Protein AF-A0A523ZZ81-F1 (afdb_monomer_lite)

Structure (mmCIF, N/CA/C/O backbone):
data_AF-A0A523ZZ81-F1
#
_entry.id   AF-A0A523ZZ81-F1
#
loop_
_atom_site.group_PDB
_atom_site.id
_atom_site.type_symbol
_atom_site.label_atom_id
_atom_site.label_alt_id
_atom_site.label_comp_id
_atom_site.label_asym_id
_atom_site.label_entity_id
_atom_site.label_seq_id
_atom_site.pdbx_PDB_ins_code
_atom_site.Cartn_x
_atom_site.Cartn_y
_atom_site.Cartn_z
_atom_site.occupancy
_atom_site.B_iso_or_equiv
_atom_site.auth_seq_id
_atom_site.auth_comp_id
_atom_site.auth_asym_id
_atom_site.auth_atom_id
_atom_site.pdbx_PDB_model_num
ATOM 1 N N . MET A 1 1 ? 16.185 -4.564 -48.258 1.00 55.78 1 MET A N 1
ATOM 2 C CA . MET A 1 1 ? 15.138 -5.516 -48.689 1.00 55.78 1 MET A CA 1
ATOM 3 C C . MET A 1 1 ? 15.647 -6.195 -49.951 1.00 55.78 1 MET A C 1
ATOM 5 O O . MET A 1 1 ? 16.016 -5.479 -50.867 1.00 55.78 1 MET A O 1
ATOM 9 N N . LYS A 1 2 ? 15.747 -7.525 -49.991 1.00 63.03 2 LYS A N 1
ATOM 10 C CA . LYS A 1 2 ? 16.167 -8.293 -51.177 1.00 63.03 2 LYS A CA 1
ATOM 11 C C . LYS A 1 2 ? 15.072 -9.309 -51.472 1.00 63.03 2 LYS A C 1
ATOM 13 O O . LYS A 1 2 ? 14.728 -10.079 -50.580 1.00 63.03 2 LYS A O 1
ATOM 18 N N . ASN A 1 3 ? 14.494 -9.268 -52.673 1.00 74.50 3 ASN A N 1
ATOM 19 C CA . ASN A 1 3 ? 13.363 -10.117 -53.081 1.00 74.50 3 ASN A CA 1
ATOM 20 C C . ASN A 1 3 ? 12.189 -10.085 -52.083 1.00 74.50 3 ASN A C 1
ATOM 22 O O . ASN A 1 3 ? 11.712 -11.123 -51.641 1.00 74.50 3 ASN A O 1
ATOM 26 N N . SER A 1 4 ? 11.774 -8.884 -51.673 1.00 84.06 4 SER A N 1
ATOM 27 C CA . SER A 1 4 ? 10.738 -8.654 -50.651 1.00 84.06 4 SER A CA 1
ATOM 28 C C . SER A 1 4 ? 11.073 -9.102 -49.218 1.00 84.06 4 SER A C 1
ATOM 30 O O . SER A 1 4 ? 10.273 -8.883 -48.314 1.00 84.06 4 SER A O 1
ATOM 32 N N . THR A 1 5 ? 12.272 -9.635 -48.968 1.00 83.00 5 THR A N 1
ATOM 33 C CA . THR A 1 5 ? 12.744 -10.005 -47.627 1.00 83.00 5 THR A CA 1
ATOM 34 C C . THR A 1 5 ? 13.571 -8.877 -47.012 1.00 83.00 5 THR A C 1
ATOM 36 O O . THR A 1 5 ? 14.528 -8.380 -47.616 1.00 83.00 5 THR A O 1
ATOM 39 N N . LEU A 1 6 ? 13.231 -8.456 -45.793 1.00 81.00 6 LEU A N 1
ATOM 40 C CA . LEU A 1 6 ? 14.044 -7.534 -44.998 1.00 81.00 6 LEU A CA 1
ATOM 41 C C . LEU A 1 6 ? 14.998 -8.339 -44.104 1.00 81.00 6 LEU A C 1
ATOM 43 O O . LEU A 1 6 ? 14.560 -9.181 -43.328 1.00 81.00 6 LEU A O 1
ATOM 47 N N . TYR A 1 7 ? 16.302 -8.089 -44.225 1.00 79.00 7 TYR A N 1
ATOM 48 C CA . TYR A 1 7 ? 17.329 -8.782 -43.448 1.00 79.00 7 TYR A CA 1
ATOM 49 C C . TYR A 1 7 ? 17.758 -7.897 -42.283 1.00 79.00 7 TYR A C 1
ATOM 51 O O . TYR A 1 7 ? 18.403 -6.871 -42.492 1.00 79.00 7 TYR A O 1
ATOM 59 N N . PHE A 1 8 ? 17.422 -8.306 -41.064 1.00 78.56 8 PHE A N 1
ATOM 60 C CA . PHE A 1 8 ? 17.940 -7.686 -39.851 1.00 78.56 8 PHE A CA 1
ATOM 61 C C . PHE A 1 8 ? 19.272 -8.349 -39.501 1.00 78.56 8 PHE A C 1
ATOM 63 O O . PHE A 1 8 ? 19.326 -9.551 -39.247 1.00 78.56 8 PHE A O 1
ATOM 70 N N . LYS A 1 9 ? 20.359 -7.577 -39.524 1.00 73.06 9 LYS A N 1
ATOM 71 C CA . LYS A 1 9 ? 21.698 -8.039 -39.140 1.00 73.06 9 LYS A CA 1
ATOM 72 C C . LYS A 1 9 ? 22.179 -7.223 -37.949 1.00 73.06 9 LYS A C 1
ATOM 74 O O . LYS A 1 9 ? 21.948 -6.016 -37.893 1.00 73.06 9 LYS A O 1
ATOM 79 N N . ARG A 1 10 ? 22.877 -7.871 -37.014 1.00 68.81 10 ARG A N 1
ATOM 80 C CA . ARG A 1 10 ? 23.588 -7.157 -35.949 1.00 68.81 10 ARG A CA 1
ATOM 81 C C . ARG A 1 10 ? 24.635 -6.234 -36.584 1.00 68.81 10 ARG A C 1
ATOM 83 O O . ARG A 1 10 ? 25.253 -6.582 -37.592 1.00 68.81 10 ARG A O 1
ATOM 90 N N . ALA A 1 11 ? 24.839 -5.065 -35.989 1.00 61.56 11 ALA A N 1
ATOM 91 C CA . ALA A 1 11 ? 25.975 -4.213 -36.304 1.00 61.56 11 ALA A CA 1
ATOM 92 C C . ALA A 1 11 ? 27.289 -5.017 -36.244 1.00 61.56 11 ALA A C 1
ATOM 94 O O . ALA A 1 11 ? 27.531 -5.712 -35.264 1.00 61.56 11 ALA A O 1
ATOM 95 N N . GLY A 1 12 ? 28.100 -4.969 -37.305 1.00 57.12 12 GLY A N 1
ATOM 96 C CA . GLY A 1 12 ? 29.376 -5.700 -37.372 1.00 57.12 12 GLY A CA 1
ATOM 97 C C . GLY A 1 12 ? 29.264 -7.202 -37.670 1.00 57.12 12 GLY A C 1
ATOM 98 O O . GLY A 1 12 ? 30.265 -7.905 -37.603 1.00 57.12 12 GLY A O 1
ATOM 99 N N . ALA A 1 13 ? 28.078 -7.727 -38.008 1.00 55.78 13 ALA A N 1
ATOM 100 C CA . ALA A 1 13 ? 27.955 -9.120 -38.435 1.00 55.78 13 ALA A CA 1
ATOM 101 C C . ALA A 1 13 ? 28.738 -9.375 -39.741 1.00 55.78 13 ALA A C 1
ATOM 103 O O . ALA A 1 13 ? 28.438 -8.770 -40.774 1.00 55.78 13 ALA A O 1
ATOM 104 N N . ASN A 1 14 ? 29.705 -10.298 -39.690 1.00 46.03 14 ASN A N 1
ATOM 105 C CA . ASN A 1 14 ? 30.481 -10.757 -40.845 1.00 46.03 14 ASN A CA 1
ATOM 106 C C . ASN A 1 14 ? 29.572 -11.279 -41.973 1.00 46.03 14 ASN A C 1
ATOM 108 O O . ASN A 1 14 ? 28.556 -11.932 -41.720 1.00 46.03 14 ASN A O 1
ATOM 112 N N . GLY A 1 15 ? 29.962 -11.012 -43.225 1.00 49.28 15 GLY A N 1
ATOM 113 C CA . GLY A 1 15 ? 29.243 -11.455 -44.429 1.00 49.28 15 GLY A CA 1
ATOM 114 C C . GLY A 1 15 ? 28.524 -10.346 -45.204 1.00 49.28 15 GLY A C 1
ATOM 115 O O . GLY A 1 15 ? 27.596 -10.632 -45.962 1.00 49.28 15 GLY A O 1
ATOM 116 N N . ALA A 1 16 ? 28.898 -9.082 -45.002 1.00 58.81 16 ALA A N 1
ATOM 117 C CA . ALA A 1 16 ? 28.648 -8.051 -46.001 1.00 58.81 16 ALA A CA 1
ATOM 118 C C . ALA A 1 16 ? 29.776 -8.110 -47.046 1.00 58.81 16 ALA A C 1
ATOM 120 O O . ALA A 1 16 ? 30.921 -8.374 -46.683 1.00 58.81 16 ALA A O 1
ATOM 121 N N . GLY A 1 17 ? 29.456 -7.953 -48.333 1.00 69.88 17 GLY A N 1
ATOM 122 C CA . GLY A 1 17 ? 30.473 -7.975 -49.386 1.00 69.88 17 GLY A CA 1
ATOM 123 C C . GLY A 1 17 ? 31.544 -6.914 -49.122 1.00 69.88 17 GLY A C 1
ATOM 124 O O . GLY A 1 17 ? 31.218 -5.814 -48.672 1.00 69.88 17 GLY A O 1
ATOM 125 N N . LYS A 1 18 ? 32.812 -7.252 -49.367 1.00 85.50 18 LYS A N 1
ATOM 126 C CA . LYS A 1 18 ? 33.908 -6.282 -49.383 1.00 85.50 18 LYS A CA 1
ATOM 127 C C . LYS A 1 18 ? 34.241 -5.980 -50.838 1.00 85.50 18 LYS A C 1
ATOM 129 O O . LYS A 1 18 ? 34.512 -6.907 -51.598 1.00 85.50 18 LYS A O 1
ATOM 134 N N . VAL A 1 19 ? 34.203 -4.708 -51.217 1.00 91.81 19 VAL A N 1
ATOM 135 C CA . VAL A 1 19 ? 34.507 -4.251 -52.578 1.00 91.81 19 VAL A CA 1
ATOM 136 C C . VAL A 1 19 ? 35.691 -3.296 -52.516 1.00 91.81 19 VAL A C 1
ATOM 138 O O . VAL A 1 19 ? 35.637 -2.295 -51.808 1.00 91.81 19 VAL A O 1
ATOM 141 N N . SER A 1 20 ? 36.758 -3.586 -53.252 1.00 94.31 20 SER A N 1
ATOM 142 C CA . SER A 1 20 ? 37.925 -2.703 -53.328 1.00 94.31 20 SER A CA 1
ATOM 143 C C . SER A 1 20 ? 37.786 -1.758 -54.522 1.00 94.31 20 SER A C 1
ATOM 145 O O . SER A 1 20 ? 37.432 -2.196 -55.615 1.00 94.31 20 SER A O 1
ATOM 147 N N . LEU A 1 21 ? 38.043 -0.466 -54.313 1.00 95.31 21 LEU A N 1
ATOM 148 C CA . LEU A 1 21 ? 37.988 0.565 -55.350 1.00 95.31 21 LEU A CA 1
ATOM 149 C C . LEU A 1 21 ? 39.230 1.459 -55.272 1.00 95.31 21 LEU A C 1
ATOM 151 O O . LEU A 1 21 ? 39.503 2.064 -54.232 1.00 95.31 21 LEU A O 1
ATOM 155 N N . GLU A 1 22 ? 39.947 1.602 -56.384 1.00 96.56 22 GLU A N 1
ATOM 156 C CA . GLU A 1 22 ? 41.098 2.499 -56.474 1.00 96.56 22 GLU A CA 1
ATOM 157 C C . GLU A 1 22 ? 40.708 3.837 -57.117 1.00 96.56 22 GLU A C 1
ATOM 159 O O . GLU A 1 22 ? 40.020 3.891 -58.145 1.00 96.56 22 GLU A O 1
ATOM 164 N N . PHE A 1 23 ? 41.126 4.948 -56.502 1.00 95.38 23 PHE A N 1
ATOM 165 C CA . PHE A 1 23 ? 40.876 6.286 -57.038 1.00 95.38 23 PHE A CA 1
ATOM 166 C C . PHE A 1 23 ? 41.568 6.503 -58.388 1.00 95.38 23 PHE A C 1
ATOM 168 O O . PHE A 1 23 ? 42.773 6.311 -58.522 1.00 95.38 23 PHE A O 1
ATOM 175 N N . GLY A 1 24 ? 40.798 6.947 -59.384 1.00 91.19 24 GLY A N 1
ATOM 176 C CA . GLY A 1 24 ? 41.271 7.125 -60.759 1.00 91.19 24 GLY A CA 1
ATOM 177 C C . GLY A 1 24 ? 41.137 5.875 -61.634 1.00 91.19 24 GLY A C 1
ATOM 178 O O . GLY A 1 24 ? 41.286 5.991 -62.849 1.00 91.19 24 GLY A O 1
ATOM 179 N N . ASN A 1 25 ? 40.799 4.723 -61.045 1.00 93.44 25 ASN A N 1
ATOM 180 C CA . ASN A 1 25 ? 40.476 3.494 -61.760 1.00 93.44 25 ASN A CA 1
ATOM 181 C C . ASN A 1 25 ? 38.971 3.190 -61.629 1.00 93.44 25 ASN A C 1
ATOM 183 O O . ASN A 1 25 ? 38.165 3.788 -62.345 1.00 93.44 25 ASN A O 1
ATOM 187 N N . GLU A 1 26 ? 38.551 2.350 -60.679 1.00 95.50 26 GLU A N 1
ATOM 188 C CA . GLU A 1 26 ? 37.133 2.049 -60.453 1.00 95.50 26 GLU A CA 1
ATOM 189 C C . GLU A 1 26 ? 36.387 3.239 -59.828 1.00 95.50 26 GLU A C 1
ATOM 191 O O . GLU A 1 26 ? 35.221 3.493 -60.152 1.00 95.50 26 GLU A O 1
ATOM 196 N N . LEU A 1 27 ? 37.049 3.988 -58.940 1.00 95.94 27 LEU A N 1
ATOM 197 C CA . LEU A 1 27 ? 36.480 5.130 -58.225 1.00 95.94 27 LEU A CA 1
ATOM 198 C C . LEU A 1 27 ? 36.733 6.433 -58.996 1.00 95.94 27 LEU A C 1
ATOM 200 O O . LEU A 1 27 ? 37.867 6.892 -59.127 1.00 95.94 27 LEU A O 1
ATOM 204 N N . ARG A 1 28 ? 35.653 7.069 -59.464 1.00 94.50 28 ARG A N 1
ATOM 205 C CA . ARG A 1 28 ? 35.691 8.330 -60.226 1.00 94.50 28 ARG A CA 1
ATOM 206 C C . ARG A 1 28 ? 35.821 9.557 -59.335 1.00 94.50 28 ARG A C 1
ATOM 208 O O . ARG A 1 28 ? 36.540 10.494 -59.661 1.00 94.50 28 ARG A O 1
ATOM 215 N N . SER A 1 29 ? 35.069 9.592 -58.241 1.00 95.50 29 SER A N 1
ATOM 216 C CA . SER A 1 29 ? 35.099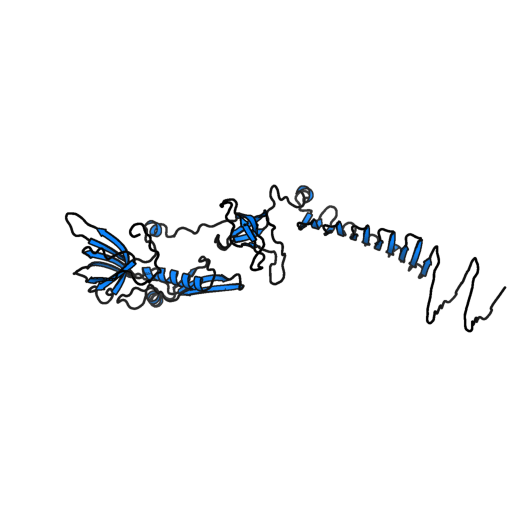 10.716 -57.307 1.00 95.50 29 SER A CA 1
ATOM 217 C C . SER A 1 29 ? 34.785 10.255 -55.900 1.00 95.50 29 SER A C 1
ATOM 219 O O . SER A 1 29 ? 33.912 9.408 -55.715 1.00 95.50 29 SER A O 1
ATOM 221 N N . PHE A 1 30 ? 35.433 10.877 -54.924 1.00 95.69 30 PHE A N 1
ATOM 222 C CA . PHE A 1 30 ? 35.190 10.637 -53.513 1.00 95.69 30 PHE A CA 1
ATOM 223 C C . PHE A 1 30 ? 35.219 11.960 -52.756 1.00 95.69 30 PHE A C 1
ATOM 225 O O . PHE A 1 30 ? 36.118 12.776 -52.961 1.00 95.69 30 PHE A O 1
ATOM 232 N N . ARG A 1 31 ? 34.207 12.193 -51.923 1.00 94.56 31 ARG A N 1
ATOM 233 C CA . ARG A 1 31 ? 34.021 13.432 -51.164 1.00 94.56 31 ARG A CA 1
ATOM 234 C C . ARG A 1 31 ? 33.861 13.090 -49.683 1.00 94.56 31 ARG A C 1
ATOM 236 O O . ARG A 1 31 ? 32.726 12.900 -49.257 1.00 94.56 31 ARG A O 1
ATOM 243 N N . PRO A 1 32 ? 34.963 12.959 -48.924 1.00 91.50 32 PRO A N 1
ATOM 244 C CA . PRO A 1 32 ? 34.903 12.702 -47.494 1.00 91.50 32 PRO A CA 1
ATOM 245 C C . PRO A 1 32 ? 34.761 13.998 -46.690 1.00 91.50 32 PRO A C 1
ATOM 247 O O . PRO A 1 32 ? 35.346 15.029 -47.029 1.00 91.50 32 PRO A O 1
ATOM 250 N N . ILE A 1 33 ? 34.039 13.911 -45.581 1.00 89.06 33 ILE A N 1
ATOM 251 C CA . ILE A 1 33 ? 33.885 14.930 -44.551 1.00 89.06 33 ILE A CA 1
ATOM 252 C C . ILE A 1 33 ? 34.304 14.292 -43.226 1.00 89.06 33 ILE A C 1
ATOM 254 O O . ILE A 1 33 ? 33.914 13.172 -42.903 1.00 89.06 33 ILE A O 1
ATOM 258 N N . LEU A 1 34 ? 35.127 15.020 -42.474 1.00 88.88 34 LEU A N 1
ATOM 259 C CA . LEU A 1 34 ? 35.467 14.699 -41.093 1.00 88.88 34 LEU A CA 1
ATOM 260 C C . LEU A 1 34 ? 34.874 15.781 -40.206 1.00 88.88 34 LEU A C 1
ATOM 262 O O . LEU A 1 34 ? 35.197 16.957 -40.390 1.00 88.88 34 LEU A O 1
ATOM 266 N N . THR A 1 35 ? 34.040 15.390 -39.249 1.00 86.69 35 THR A N 1
ATOM 267 C CA . THR A 1 35 ? 33.409 16.325 -38.317 1.00 86.69 35 THR A CA 1
ATOM 268 C C . THR A 1 35 ? 33.657 15.904 -36.878 1.00 86.69 35 THR A C 1
ATOM 270 O O . THR A 1 35 ? 33.531 14.739 -36.522 1.00 86.69 35 THR A O 1
ATOM 273 N N . LEU A 1 36 ? 34.027 16.874 -36.042 1.00 88.25 36 LEU A N 1
ATOM 274 C CA . LEU A 1 36 ? 34.059 16.711 -34.586 1.00 88.25 36 LEU A CA 1
ATOM 275 C C . LEU A 1 36 ? 32.776 17.243 -33.930 1.00 88.25 36 LEU A C 1
ATOM 277 O O . LEU A 1 36 ? 32.648 17.201 -32.711 1.00 88.25 36 LEU A O 1
ATOM 281 N N . GLY A 1 37 ? 31.829 17.746 -34.730 1.00 84.06 37 GLY A N 1
ATOM 282 C CA . GLY A 1 37 ? 30.514 18.147 -34.244 1.00 84.06 37 GLY A CA 1
ATOM 283 C C . GLY A 1 37 ? 29.782 16.948 -33.648 1.00 84.06 37 GLY A C 1
ATOM 284 O O . GLY A 1 37 ? 29.794 15.865 -34.231 1.00 84.06 37 GLY A O 1
ATOM 285 N N . GLU A 1 38 ? 29.191 17.150 -32.470 1.00 83.56 38 GLU A N 1
ATOM 286 C CA . GLU A 1 38 ? 28.435 16.136 -31.717 1.00 83.56 38 GLU A CA 1
ATOM 287 C C . GLU A 1 38 ? 29.218 14.858 -31.361 1.00 83.56 38 GLU A C 1
ATOM 289 O O . GLU A 1 38 ? 28.62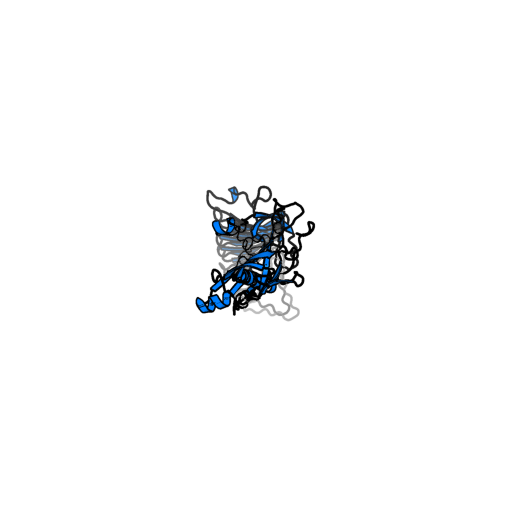4 13.877 -30.920 1.00 83.56 38 GLU A O 1
ATOM 294 N N . GLN A 1 39 ? 30.547 14.842 -31.505 1.00 90.00 39 GLN A N 1
ATOM 295 C CA . GLN A 1 39 ? 31.362 13.724 -31.034 1.00 90.00 39 GLN A CA 1
ATOM 296 C C . GLN A 1 39 ? 31.468 13.757 -29.506 1.00 90.00 39 GLN A C 1
ATOM 298 O O . GLN A 1 39 ? 31.787 14.789 -28.919 1.00 90.00 39 GLN A O 1
ATOM 303 N N . ILE A 1 40 ? 31.229 12.609 -28.875 1.00 92.56 40 ILE A N 1
ATOM 304 C CA . ILE A 1 40 ? 31.280 12.422 -27.421 1.00 92.56 40 ILE A CA 1
ATOM 305 C C . ILE A 1 40 ? 32.233 11.277 -27.078 1.00 92.56 40 ILE A C 1
ATOM 307 O O . ILE A 1 40 ? 32.415 10.355 -27.875 1.00 92.56 40 ILE A O 1
ATOM 311 N N . ASN A 1 41 ? 32.851 11.326 -25.898 1.00 92.94 41 ASN A N 1
ATOM 312 C CA . ASN A 1 41 ? 33.802 10.313 -25.430 1.00 92.94 41 ASN A CA 1
ATOM 313 C C . ASN A 1 41 ? 33.221 9.377 -24.363 1.00 92.94 41 ASN A C 1
ATOM 315 O O . ASN A 1 41 ? 33.869 8.398 -23.997 1.00 92.94 41 ASN A O 1
ATOM 319 N N . LYS A 1 42 ? 32.006 9.651 -23.876 1.00 95.00 42 LYS A N 1
ATOM 320 C CA . LYS A 1 42 ? 31.336 8.812 -22.883 1.00 95.00 42 LYS A CA 1
ATOM 321 C C . LYS A 1 42 ? 29.814 8.853 -23.022 1.00 95.00 42 LYS A C 1
ATOM 323 O O . LYS A 1 42 ? 29.229 9.916 -23.194 1.00 95.00 42 LYS A O 1
ATOM 328 N N . VAL A 1 43 ? 29.171 7.702 -22.870 1.00 95.56 43 VAL A N 1
ATOM 329 C CA . VAL A 1 43 ? 27.720 7.584 -22.688 1.00 95.56 43 VAL A CA 1
ATOM 330 C C . VAL A 1 43 ? 27.443 6.867 -21.378 1.00 95.56 43 VAL A C 1
ATOM 332 O O . VAL A 1 43 ? 28.036 5.823 -21.107 1.00 95.56 43 VAL A O 1
ATOM 335 N N . GLU A 1 44 ? 26.513 7.404 -20.593 1.00 96.38 44 GLU A N 1
ATOM 336 C CA . GLU A 1 44 ? 25.914 6.716 -19.451 1.00 96.38 44 GLU A CA 1
ATOM 337 C C . GLU A 1 44 ? 24.430 6.459 -19.705 1.00 96.38 44 GLU A C 1
ATOM 339 O O . GLU A 1 44 ? 23.678 7.357 -20.086 1.00 96.38 44 GLU A O 1
ATOM 344 N N . VAL A 1 45 ? 23.982 5.241 -19.427 1.00 95.44 45 VAL A N 1
ATOM 345 C CA . VAL A 1 45 ? 22.570 4.863 -19.432 1.00 95.44 45 VAL A CA 1
ATOM 346 C C . VAL A 1 45 ? 22.169 4.483 -18.018 1.00 95.44 45 VAL A C 1
ATOM 348 O O . VAL A 1 45 ? 22.743 3.560 -17.442 1.00 95.44 45 VAL A O 1
ATOM 351 N N . LYS A 1 46 ? 21.178 5.175 -17.450 1.00 93.56 46 LYS A N 1
ATOM 352 C CA . LYS A 1 46 ? 20.723 4.927 -16.074 1.00 93.56 46 LYS A CA 1
ATOM 353 C C . LYS A 1 46 ? 19.321 4.336 -16.035 1.00 93.56 46 LYS A C 1
ATOM 355 O O . LYS A 1 46 ? 18.420 4.788 -16.739 1.00 93.56 46 LYS A O 1
ATOM 360 N N . GLY A 1 47 ? 19.141 3.346 -15.167 1.00 92.00 47 GLY A N 1
ATOM 361 C CA . GLY A 1 47 ? 17.872 2.672 -14.914 1.00 92.00 47 GLY A CA 1
ATOM 362 C C . GLY A 1 47 ? 17.739 2.205 -13.466 1.00 92.00 47 GLY A C 1
ATOM 363 O O . GLY A 1 47 ? 18.609 2.453 -12.629 1.00 92.00 47 GLY A O 1
ATOM 364 N N . TRP A 1 48 ? 16.638 1.516 -13.170 1.00 91.62 48 TRP A N 1
ATOM 365 C CA . TRP A 1 48 ? 16.341 1.003 -11.834 1.00 91.62 48 TRP A CA 1
ATOM 366 C C . TRP A 1 48 ? 15.998 -0.486 -11.870 1.00 91.62 48 TRP A C 1
ATOM 368 O O . TRP A 1 48 ? 15.053 -0.907 -12.542 1.00 91.62 48 TRP A O 1
ATOM 378 N N . ASP A 1 49 ? 16.748 -1.277 -11.106 1.00 91.44 49 ASP A N 1
ATOM 379 C CA . ASP A 1 49 ? 16.464 -2.687 -10.868 1.00 91.44 49 ASP A CA 1
ATOM 380 C C . ASP A 1 49 ? 15.500 -2.806 -9.686 1.00 91.44 49 ASP A C 1
ATOM 382 O O . ASP A 1 49 ? 15.867 -2.657 -8.516 1.00 91.44 49 ASP A O 1
ATOM 386 N N . VAL A 1 50 ? 14.239 -3.078 -10.011 1.00 90.69 50 VAL A N 1
ATOM 387 C CA . VAL A 1 50 ? 13.167 -3.235 -9.027 1.00 90.69 50 VAL A CA 1
ATOM 388 C C . VAL A 1 50 ? 13.407 -4.439 -8.120 1.00 90.69 50 VAL A C 1
ATOM 390 O O . VAL A 1 50 ? 13.160 -4.332 -6.921 1.00 90.69 50 VAL A O 1
ATOM 393 N N . ALA A 1 51 ? 13.887 -5.556 -8.670 1.00 90.88 51 ALA A N 1
ATOM 394 C CA . ALA A 1 51 ? 14.030 -6.806 -7.931 1.00 90.88 51 ALA A CA 1
ATOM 395 C C . ALA A 1 51 ? 15.134 -6.707 -6.873 1.00 90.88 51 ALA A C 1
ATOM 397 O O . ALA A 1 51 ? 14.980 -7.192 -5.755 1.00 90.88 51 ALA A O 1
ATOM 398 N N . ASN A 1 52 ? 16.231 -6.027 -7.210 1.00 92.75 52 ASN A N 1
ATOM 399 C CA . ASN A 1 52 ? 17.385 -5.884 -6.324 1.00 92.75 52 ASN A CA 1
ATOM 400 C C . ASN A 1 52 ? 17.447 -4.533 -5.595 1.00 92.75 52 ASN A C 1
ATOM 402 O O . ASN A 1 52 ? 18.372 -4.312 -4.813 1.00 92.75 52 ASN A O 1
ATOM 406 N N . LYS A 1 53 ? 16.493 -3.625 -5.848 1.00 93.19 53 LYS A N 1
ATOM 407 C CA . LYS A 1 53 ? 16.450 -2.266 -5.285 1.00 93.19 53 LYS A CA 1
ATOM 408 C C . LYS A 1 53 ? 17.784 -1.520 -5.468 1.00 93.19 53 LYS A C 1
ATOM 410 O O . LYS A 1 53 ? 18.329 -0.957 -4.516 1.00 93.19 53 LYS A O 1
ATOM 415 N N . LYS A 1 54 ? 18.323 -1.551 -6.687 1.00 95.31 54 LYS A N 1
ATOM 416 C CA . LYS A 1 54 ? 19.623 -0.954 -7.025 1.00 95.31 54 LYS A CA 1
ATOM 417 C C . LYS A 1 54 ? 19.559 -0.166 -8.326 1.00 95.31 54 LYS A C 1
ATOM 419 O O . LYS A 1 54 ? 18.744 -0.446 -9.205 1.00 95.31 54 LYS A O 1
ATOM 424 N N . GLU A 1 55 ? 20.460 0.797 -8.446 1.00 94.62 55 GLU A N 1
ATOM 425 C CA . GLU A 1 55 ? 20.686 1.516 -9.694 1.00 94.62 55 GLU A CA 1
ATOM 426 C C . GLU A 1 55 ? 21.311 0.581 -10.733 1.00 94.62 55 GLU A C 1
ATOM 428 O O . GLU A 1 55 ? 22.133 -0.279 -10.406 1.00 94.62 55 GLU A O 1
ATOM 433 N N . ILE A 1 56 ? 20.910 0.761 -11.988 1.00 95.12 56 ILE A N 1
ATOM 434 C CA . ILE A 1 56 ? 21.572 0.180 -13.155 1.00 95.12 56 ILE A CA 1
ATOM 435 C C . ILE A 1 56 ? 22.297 1.327 -13.850 1.00 95.12 56 ILE A C 1
ATOM 437 O O . ILE A 1 56 ? 21.668 2.341 -14.159 1.00 95.12 56 ILE A O 1
ATOM 441 N N . ILE A 1 57 ? 23.598 1.172 -14.091 1.00 95.94 57 ILE A N 1
ATOM 442 C CA . ILE A 1 57 ? 24.420 2.181 -14.766 1.00 95.94 57 ILE A CA 1
ATOM 443 C C . ILE A 1 57 ? 25.214 1.473 -15.855 1.00 95.94 57 ILE A C 1
ATOM 445 O O . ILE A 1 57 ? 26.211 0.819 -15.560 1.00 95.94 57 ILE A O 1
ATOM 449 N N . GLY A 1 58 ? 24.746 1.578 -17.095 1.00 96.25 58 GLY A N 1
ATOM 450 C CA . GLY A 1 58 ? 25.508 1.163 -18.267 1.00 96.25 58 GLY A CA 1
ATOM 451 C C . GLY A 1 58 ? 26.445 2.276 -18.709 1.00 96.25 58 GLY A C 1
ATOM 452 O O . GLY A 1 58 ? 26.039 3.438 -18.739 1.00 96.25 58 GLY A O 1
ATOM 453 N N . GLU A 1 59 ? 27.684 1.939 -19.048 1.00 96.44 59 GLU A N 1
ATOM 454 C CA . GLU A 1 59 ? 28.688 2.912 -19.484 1.00 96.44 59 GLU A CA 1
ATOM 455 C C . GLU A 1 59 ? 29.391 2.436 -20.756 1.00 96.44 59 GLU A C 1
ATOM 457 O O . GLU A 1 59 ? 29.798 1.281 -20.862 1.00 96.44 59 GLU A O 1
ATOM 462 N N . ALA A 1 60 ? 29.581 3.357 -21.700 1.00 94.88 60 ALA A N 1
ATOM 463 C CA . ALA A 1 60 ? 30.453 3.165 -22.848 1.00 94.88 60 ALA A CA 1
ATOM 464 C C . ALA A 1 60 ? 31.413 4.353 -22.973 1.00 94.88 60 ALA A C 1
ATOM 466 O O . ALA A 1 60 ? 30.989 5.507 -22.945 1.00 94.88 60 ALA A O 1
ATOM 467 N N . THR A 1 61 ? 32.706 4.071 -23.131 1.00 93.00 61 THR A N 1
ATOM 468 C CA . THR A 1 61 ? 33.779 5.083 -23.271 1.00 93.00 61 THR A CA 1
ATOM 469 C C . THR A 1 61 ? 34.584 4.930 -24.559 1.00 93.00 61 THR A C 1
ATOM 471 O O . THR A 1 61 ? 35.490 5.711 -24.851 1.00 93.00 61 THR A O 1
ATOM 474 N N . ARG A 1 62 ? 34.264 3.912 -25.361 1.00 87.81 62 ARG A N 1
ATOM 475 C CA . ARG A 1 62 ? 34.912 3.656 -26.640 1.00 87.81 62 ARG A CA 1
ATOM 476 C C . ARG A 1 62 ? 33.909 3.082 -27.627 1.00 87.81 62 ARG A C 1
ATOM 478 O O . ARG A 1 62 ? 33.193 2.146 -27.299 1.00 87.81 62 ARG A O 1
ATOM 485 N N . SER A 1 63 ? 33.889 3.628 -28.839 1.00 83.69 63 SER A N 1
ATOM 486 C CA . SER A 1 63 ? 33.042 3.112 -29.911 1.00 83.69 63 SER A CA 1
ATOM 487 C C . SER A 1 63 ? 33.674 1.918 -30.637 1.00 83.69 63 SER A C 1
ATOM 489 O O . SER A 1 63 ? 34.876 1.920 -30.919 1.00 83.69 63 SER A O 1
ATOM 491 N N . ASP A 1 64 ? 32.831 0.955 -31.012 1.00 77.06 64 ASP A N 1
ATOM 492 C CA . ASP A 1 64 ? 33.141 -0.163 -31.908 1.00 77.06 64 ASP A CA 1
ATOM 493 C C . ASP A 1 64 ? 32.913 0.192 -33.392 1.00 77.06 64 ASP A C 1
ATOM 495 O O . ASP A 1 64 ? 33.310 -0.548 -34.291 1.00 77.06 64 ASP A O 1
ATOM 499 N N . ALA A 1 65 ? 32.284 1.336 -33.674 1.00 75.50 65 ALA A N 1
ATOM 500 C CA . ALA A 1 65 ? 31.937 1.806 -35.014 1.00 75.50 65 ALA A CA 1
ATOM 501 C C . ALA A 1 65 ? 33.016 2.696 -35.662 1.00 75.50 65 ALA A C 1
ATOM 503 O O . ALA A 1 65 ? 32.747 3.348 -36.673 1.00 75.50 65 ALA A O 1
ATOM 504 N N . ALA A 1 66 ? 34.228 2.740 -35.098 1.00 69.88 66 ALA A N 1
ATOM 505 C CA . ALA A 1 66 ? 35.298 3.595 -35.599 1.00 69.88 66 ALA A CA 1
ATOM 506 C C . ALA A 1 66 ? 35.647 3.269 -37.072 1.00 69.88 66 ALA A C 1
ATOM 508 O O . ALA A 1 66 ? 35.851 2.100 -37.416 1.00 69.88 66 ALA A O 1
ATOM 509 N N . PRO A 1 67 ? 35.755 4.283 -37.950 1.00 69.50 67 PRO A N 1
ATOM 510 C CA . PRO A 1 67 ? 36.116 4.073 -39.345 1.00 69.50 67 PRO A CA 1
ATOM 511 C C . PRO A 1 67 ? 37.560 3.574 -39.449 1.00 69.50 67 PRO A C 1
ATOM 513 O O . PRO A 1 67 ? 38.477 4.146 -38.859 1.00 69.50 67 PRO A O 1
ATOM 516 N N . GLN A 1 68 ? 37.779 2.515 -40.228 1.00 83.50 68 GLN A N 1
ATOM 517 C CA . GLN A 1 68 ? 39.104 1.927 -40.437 1.00 83.50 68 GLN A CA 1
ATOM 518 C C . GLN A 1 68 ? 39.848 2.669 -41.551 1.00 83.50 68 GLN A C 1
ATOM 520 O O . GLN A 1 68 ? 40.111 2.116 -42.618 1.00 83.50 68 GLN A O 1
ATOM 525 N N . ILE A 1 69 ? 40.149 3.945 -41.309 1.00 88.06 69 ILE A N 1
ATOM 526 C CA . ILE A 1 69 ? 40.855 4.830 -42.242 1.00 88.06 69 ILE A CA 1
ATOM 527 C C . ILE A 1 69 ? 42.223 5.234 -41.695 1.00 88.06 69 ILE A C 1
ATOM 529 O O . ILE A 1 69 ? 42.534 5.032 -40.526 1.00 88.06 69 ILE A O 1
ATOM 533 N N . GLY A 1 70 ? 43.054 5.842 -42.537 1.00 86.94 70 GLY A N 1
ATOM 534 C CA . GLY A 1 70 ? 44.386 6.300 -42.138 1.00 86.94 70 GLY A CA 1
ATOM 535 C C . GLY A 1 70 ? 44.427 7.542 -41.227 1.00 86.94 70 GLY A C 1
ATOM 536 O O . GLY A 1 70 ? 45.514 8.030 -40.918 1.00 86.94 70 GLY A O 1
ATOM 537 N N . GLN A 1 71 ? 43.278 8.068 -40.788 1.00 88.75 71 GLN A N 1
ATOM 538 C CA . GLN A 1 71 ? 43.193 9.060 -39.711 1.00 88.75 71 GLN A CA 1
ATOM 539 C C . GLN A 1 71 ? 43.400 8.361 -38.352 1.00 88.75 71 GLN A C 1
ATOM 541 O O . GLN A 1 71 ? 42.592 7.506 -37.998 1.00 88.75 71 GLN A O 1
ATOM 546 N N . PRO A 1 72 ? 44.434 8.717 -37.563 1.00 83.94 72 PRO A N 1
ATOM 547 C CA . PRO A 1 72 ? 44.628 8.138 -36.236 1.00 83.94 72 PRO A CA 1
ATOM 548 C C . PRO A 1 72 ? 43.546 8.614 -35.261 1.00 83.94 72 PRO A C 1
ATOM 550 O O . PRO A 1 72 ? 43.119 9.770 -35.318 1.00 83.94 72 PRO A O 1
ATOM 553 N N . GLY A 1 73 ? 43.159 7.727 -34.343 1.00 83.62 73 GLY A N 1
ATOM 554 C CA . GLY A 1 73 ? 42.122 7.981 -33.343 1.00 83.62 73 GLY A CA 1
ATOM 555 C C . GLY A 1 73 ? 40.702 7.768 -33.875 1.00 83.62 73 GLY A C 1
ATOM 556 O O . GLY A 1 73 ? 40.490 7.294 -34.986 1.00 83.62 73 GLY A O 1
ATOM 557 N N . TRP A 1 74 ? 39.716 8.109 -33.053 1.00 85.88 74 TRP A N 1
ATOM 558 C CA . TRP A 1 74 ? 38.295 8.106 -33.406 1.00 85.88 74 TRP A CA 1
ATOM 559 C C . TRP A 1 74 ? 37.683 9.444 -32.989 1.00 85.88 74 TRP A C 1
ATOM 561 O O . TRP A 1 74 ? 38.277 10.158 -32.178 1.00 85.88 74 TRP A O 1
ATOM 571 N N . GLY A 1 75 ? 36.516 9.789 -33.537 1.00 87.44 75 GLY A N 1
ATOM 572 C CA . GLY A 1 75 ? 35.927 11.122 -33.384 1.00 87.44 75 GLY A CA 1
ATOM 573 C C . GLY A 1 75 ? 35.833 11.611 -31.941 1.00 87.44 75 GLY A C 1
ATOM 574 O O . GLY A 1 75 ? 36.335 12.693 -31.649 1.00 87.44 75 GLY A O 1
ATOM 575 N N . GLY A 1 76 ? 35.296 10.795 -31.029 1.00 89.31 76 GLY A N 1
ATOM 576 C CA . GLY A 1 76 ? 35.191 11.143 -29.608 1.00 89.31 76 GLY A CA 1
ATOM 577 C C . GLY A 1 76 ? 36.540 11.339 -28.915 1.00 89.31 76 GLY A C 1
ATOM 578 O O . GLY A 1 76 ? 36.698 12.288 -28.157 1.00 89.31 76 GLY A O 1
ATOM 579 N N . GLY A 1 77 ? 37.544 10.511 -29.219 1.00 89.62 77 GLY A N 1
ATOM 580 C CA . GLY A 1 77 ? 38.892 10.671 -28.658 1.00 89.62 77 GLY A CA 1
ATOM 581 C C . GLY A 1 77 ? 39.591 11.942 -29.150 1.00 89.62 77 GLY A C 1
ATOM 582 O O . GLY A 1 77 ? 40.163 12.683 -28.359 1.00 89.62 77 GLY A O 1
ATOM 583 N N . ILE A 1 78 ? 39.488 12.242 -30.449 1.00 90.88 78 ILE A N 1
ATOM 584 C CA . ILE A 1 78 ? 40.066 13.464 -31.034 1.00 90.88 78 ILE A CA 1
ATOM 585 C C . ILE A 1 78 ? 39.343 14.707 -30.499 1.00 90.88 78 ILE A C 1
ATOM 587 O O . ILE A 1 78 ? 39.982 15.713 -30.191 1.00 90.88 78 ILE A O 1
ATOM 591 N N . ALA A 1 79 ? 38.014 14.647 -30.378 1.00 91.12 79 ALA A N 1
ATOM 592 C CA . ALA A 1 79 ? 37.223 15.723 -29.796 1.00 91.12 79 ALA A CA 1
ATOM 593 C C . ALA A 1 79 ? 37.601 15.960 -28.328 1.00 91.12 79 ALA A C 1
ATOM 595 O O . ALA A 1 79 ? 37.778 17.112 -27.940 1.00 91.12 79 ALA A O 1
ATOM 596 N N . GLN A 1 80 ? 37.815 14.895 -27.549 1.00 93.69 80 GLN A N 1
ATOM 597 C CA . GLN A 1 80 ? 38.266 14.991 -26.161 1.00 93.69 80 GLN A CA 1
ATOM 598 C C . GLN A 1 80 ? 39.620 15.699 -26.040 1.00 93.69 80 GLN A C 1
ATOM 600 O O . GLN A 1 80 ? 39.776 16.598 -25.218 1.00 93.69 80 GLN A O 1
ATOM 605 N N . GLU A 1 81 ? 40.597 15.329 -26.869 1.00 92.12 81 GLU A N 1
ATOM 606 C CA . GLU A 1 81 ? 41.921 15.962 -26.862 1.00 92.12 81 GLU A CA 1
ATOM 607 C C . GLU A 1 81 ? 41.864 17.448 -27.248 1.00 92.12 81 GLU A C 1
ATOM 609 O O . GLU A 1 81 ? 42.603 18.264 -26.696 1.00 92.12 81 GLU A O 1
ATOM 614 N N . ALA A 1 82 ? 40.992 17.807 -28.195 1.00 92.56 82 ALA A N 1
ATOM 615 C CA . ALA A 1 82 ? 40.884 19.168 -28.713 1.00 92.56 82 ALA A CA 1
ATOM 616 C C . ALA A 1 82 ? 40.023 20.096 -27.839 1.00 92.56 82 ALA A C 1
ATOM 618 O O . ALA A 1 82 ? 40.320 21.288 -27.739 1.00 92.56 82 ALA A O 1
ATOM 619 N N . PHE A 1 83 ? 38.948 19.570 -27.243 1.00 93.50 83 PHE A N 1
ATOM 620 C CA . PHE A 1 83 ? 37.883 20.363 -26.617 1.00 93.50 83 PHE A CA 1
ATOM 621 C C . PHE A 1 83 ? 37.567 19.969 -25.167 1.00 93.50 83 PHE A C 1
ATOM 623 O O . PHE A 1 83 ? 36.837 20.697 -24.496 1.00 93.50 83 PHE A O 1
ATOM 630 N N . GLY A 1 84 ? 38.134 18.872 -24.659 1.00 92.88 84 GLY A N 1
ATOM 631 C CA . GLY A 1 84 ? 37.828 18.319 -23.340 1.00 92.88 84 GLY A CA 1
ATOM 632 C C . GLY A 1 84 ? 36.676 17.309 -23.355 1.00 92.88 84 GLY A C 1
ATOM 633 O O . GLY A 1 84 ? 36.156 16.942 -24.406 1.00 92.88 84 GLY A O 1
ATOM 634 N N . ASP A 1 85 ? 36.296 16.830 -22.171 1.00 93.00 85 ASP A N 1
ATOM 635 C CA . ASP A 1 85 ? 35.290 15.775 -22.020 1.00 93.00 85 ASP A CA 1
ATOM 636 C C . ASP A 1 85 ? 33.892 16.202 -22.494 1.00 93.00 85 ASP A C 1
ATOM 638 O O . ASP A 1 85 ? 33.406 17.286 -22.168 1.00 93.00 85 ASP A O 1
ATOM 642 N N . ALA A 1 86 ? 33.219 15.299 -23.209 1.00 92.75 86 ALA A N 1
ATOM 643 C CA . ALA A 1 86 ? 31.851 15.457 -23.681 1.00 92.75 86 ALA A CA 1
ATOM 644 C C . ALA A 1 86 ? 31.089 14.136 -23.526 1.00 92.75 86 ALA A C 1
ATOM 646 O O . ALA A 1 86 ? 31.464 13.114 -24.103 1.00 92.75 86 ALA A O 1
ATOM 647 N N . SER A 1 87 ? 30.000 14.149 -22.759 1.00 93.38 87 SER A N 1
ATOM 648 C CA . SER A 1 87 ? 29.226 12.944 -22.470 1.00 93.38 87 SER A CA 1
ATOM 649 C C . SER A 1 87 ? 27.731 13.111 -22.697 1.00 93.38 87 SER A C 1
ATOM 651 O O . SER A 1 87 ? 27.189 14.213 -22.608 1.00 93.38 87 SER A O 1
ATOM 653 N N . GLU A 1 88 ? 27.061 11.989 -22.956 1.00 92.44 88 GLU A N 1
ATOM 654 C CA . GLU A 1 88 ? 25.602 11.903 -22.987 1.00 92.44 88 GLU A CA 1
ATOM 655 C C . GLU A 1 88 ? 25.084 11.032 -21.839 1.00 92.44 88 GLU A C 1
ATOM 657 O O . GLU A 1 88 ? 25.619 9.959 -21.556 1.00 92.44 88 GLU A O 1
ATOM 662 N N . LEU A 1 89 ? 24.016 11.495 -21.185 1.00 92.06 89 LEU A N 1
ATOM 663 C CA . LEU A 1 89 ? 23.291 10.748 -20.163 1.00 92.06 89 LEU A CA 1
ATOM 664 C C . LEU A 1 89 ? 21.889 10.409 -20.672 1.00 92.06 89 LEU A C 1
ATOM 666 O O . LEU A 1 89 ? 21.054 11.297 -20.847 1.00 92.06 89 LEU A O 1
ATOM 670 N N . SER A 1 90 ? 21.597 9.118 -20.811 1.00 88.81 90 SER A N 1
ATOM 671 C CA . SER A 1 90 ? 20.272 8.625 -21.176 1.00 88.81 90 SER A CA 1
ATOM 672 C C . SER A 1 90 ? 19.559 8.009 -19.976 1.00 88.81 90 SER A C 1
ATOM 674 O O . SER A 1 90 ? 19.944 6.967 -19.446 1.00 88.81 90 SER A O 1
ATOM 676 N N . VAL A 1 91 ? 18.470 8.654 -19.556 1.00 83.75 91 VAL A N 1
ATOM 677 C CA . VAL A 1 91 ? 17.564 8.156 -18.503 1.00 83.75 91 VAL A CA 1
ATOM 678 C C . VAL A 1 91 ? 16.271 7.566 -19.067 1.00 83.75 91 VAL A C 1
ATOM 680 O O . VAL A 1 91 ? 15.479 7.001 -18.321 1.00 83.75 91 VAL A O 1
ATOM 683 N N . LEU A 1 92 ? 16.039 7.710 -20.377 1.00 76.19 92 LEU A N 1
ATOM 684 C CA . LEU A 1 92 ? 14.808 7.294 -21.061 1.00 76.19 92 LEU A CA 1
ATOM 685 C C . LEU A 1 92 ? 14.939 5.944 -21.779 1.00 76.19 92 LEU A C 1
ATOM 687 O O . LEU A 1 92 ? 13.973 5.479 -22.380 1.00 76.19 92 LEU A O 1
ATOM 691 N N . ALA A 1 93 ? 16.110 5.306 -21.709 1.00 75.62 93 ALA A N 1
ATOM 692 C CA . ALA A 1 93 ? 16.383 4.018 -22.343 1.00 75.62 93 ALA A CA 1
ATOM 693 C C . ALA A 1 93 ? 15.563 2.847 -21.765 1.00 75.62 93 ALA A C 1
ATOM 695 O O . ALA A 1 93 ? 15.463 1.810 -22.413 1.00 75.62 93 ALA A O 1
ATOM 696 N N . ARG A 1 94 ? 14.959 3.009 -20.573 1.00 79.38 94 ARG A N 1
ATOM 697 C CA . ARG A 1 94 ? 14.018 2.049 -19.947 1.00 79.38 94 ARG A CA 1
ATOM 698 C C . ARG A 1 94 ? 14.575 0.625 -19.790 1.00 79.38 94 ARG A C 1
ATOM 700 O O . ARG A 1 94 ? 13.847 -0.364 -19.883 1.00 79.38 94 ARG A O 1
ATOM 707 N N . VAL A 1 95 ? 15.866 0.531 -19.497 1.00 88.12 95 VAL A N 1
ATOM 708 C CA . VAL A 1 95 ? 16.634 -0.720 -19.409 1.00 88.12 95 VAL A CA 1
ATOM 709 C C . VAL A 1 95 ? 16.152 -1.631 -18.279 1.00 88.12 95 VAL A C 1
ATOM 711 O O . VAL A 1 95 ? 15.794 -1.173 -17.189 1.00 88.12 95 VAL A O 1
ATOM 714 N N . LYS A 1 96 ? 16.083 -2.936 -18.541 1.00 84.06 96 LYS A N 1
ATOM 715 C CA . LYS A 1 96 ? 15.610 -3.962 -17.599 1.00 84.06 96 LYS A CA 1
ATOM 716 C C . LYS A 1 96 ? 16.721 -4.502 -16.702 1.00 84.06 96 LYS A C 1
ATOM 718 O O . LYS A 1 96 ? 16.454 -4.852 -15.559 1.00 84.06 96 LYS A O 1
ATOM 723 N N . ASP A 1 97 ? 17.940 -4.571 -17.227 1.00 90.69 97 ASP A N 1
ATOM 724 C CA . ASP A 1 97 ? 19.105 -5.164 -16.582 1.00 90.69 97 ASP A CA 1
ATOM 725 C C . ASP A 1 97 ? 20.401 -4.471 -17.034 1.00 90.69 97 ASP A C 1
ATOM 727 O O . ASP A 1 97 ? 20.400 -3.601 -17.908 1.00 90.69 97 ASP A O 1
ATOM 731 N N . GLN A 1 98 ? 21.512 -4.847 -16.397 1.00 93.94 98 GLN A N 1
ATOM 732 C CA . GLN A 1 98 ? 22.828 -4.266 -16.658 1.00 93.94 98 GLN A CA 1
ATOM 733 C C . GLN A 1 98 ? 23.312 -4.521 -18.091 1.00 93.94 98 GLN A C 1
ATOM 735 O O . GLN A 1 98 ? 23.832 -3.612 -18.725 1.00 93.94 98 GLN A O 1
ATOM 740 N N . ALA A 1 99 ? 23.104 -5.730 -18.620 1.00 94.81 99 ALA A N 1
ATOM 741 C CA . ALA A 1 99 ? 23.583 -6.089 -19.952 1.00 94.81 99 ALA A CA 1
ATOM 742 C C . ALA A 1 99 ? 22.870 -5.280 -21.045 1.00 94.81 99 ALA A C 1
ATOM 744 O O . ALA A 1 99 ? 23.487 -4.877 -22.030 1.00 94.81 99 ALA A O 1
ATOM 745 N N . GLU A 1 100 ? 21.573 -5.020 -20.869 1.00 92.88 100 GLU A N 1
ATOM 746 C CA . GLU A 1 100 ? 20.823 -4.121 -21.738 1.00 92.88 100 GLU A CA 1
ATOM 747 C C . GLU A 1 100 ? 21.308 -2.673 -21.606 1.00 92.88 100 GLU A C 1
ATOM 749 O O . GLU A 1 100 ? 21.473 -2.004 -22.623 1.00 92.88 100 GLU A O 1
ATOM 754 N N . ALA A 1 101 ? 21.602 -2.198 -20.392 1.00 94.75 101 ALA A N 1
ATOM 755 C CA . ALA A 1 101 ? 22.143 -0.855 -20.185 1.00 94.75 101 ALA A CA 1
ATOM 756 C C . ALA A 1 101 ? 23.496 -0.642 -20.872 1.00 94.75 101 ALA A C 1
ATOM 758 O O . ALA A 1 101 ? 23.664 0.358 -21.570 1.00 94.75 101 ALA A O 1
ATOM 759 N N . ASP A 1 102 ? 24.418 -1.596 -20.738 1.00 95.12 102 ASP A N 1
ATOM 760 C CA . ASP A 1 102 ? 25.724 -1.562 -21.402 1.00 95.12 102 ASP A CA 1
ATOM 761 C C . ASP A 1 102 ? 25.560 -1.578 -22.930 1.00 95.12 102 ASP A C 1
ATOM 763 O O . ASP A 1 102 ? 26.175 -0.787 -23.646 1.00 95.12 102 ASP A O 1
ATOM 767 N N . ALA A 1 103 ? 24.671 -2.435 -23.444 1.00 92.94 103 ALA A N 1
ATOM 768 C CA . ALA A 1 103 ? 24.409 -2.533 -24.877 1.00 92.94 103 ALA A CA 1
ATOM 769 C C . ALA A 1 103 ? 23.787 -1.252 -25.454 1.00 92.94 103 ALA A C 1
ATOM 771 O O . ALA A 1 103 ? 24.145 -0.846 -26.561 1.00 92.94 103 ALA A O 1
ATOM 772 N N . VAL A 1 104 ? 22.869 -0.607 -24.726 1.00 92.75 104 VAL A N 1
ATOM 773 C CA . VAL A 1 104 ? 22.284 0.674 -25.144 1.00 92.75 104 VAL A CA 1
ATOM 774 C C . VAL A 1 104 ? 23.324 1.791 -25.077 1.00 92.75 104 VAL A C 1
ATOM 776 O O . VAL A 1 104 ? 23.408 2.576 -26.019 1.00 92.75 104 VAL A O 1
ATOM 779 N N . ALA A 1 105 ? 24.155 1.841 -24.029 1.00 94.06 105 ALA A N 1
ATOM 780 C CA . ALA A 1 105 ? 25.225 2.832 -23.916 1.00 94.06 105 ALA A CA 1
ATOM 781 C C . ALA A 1 105 ? 26.208 2.716 -25.090 1.00 94.06 105 ALA A C 1
ATOM 783 O O . ALA A 1 105 ? 26.524 3.717 -25.737 1.00 94.06 105 ALA A O 1
ATOM 784 N N . GLN A 1 106 ? 26.612 1.486 -25.428 1.00 92.81 106 GLN A N 1
ATOM 785 C CA . GLN A 1 106 ? 27.471 1.212 -26.577 1.00 92.81 106 GLN A CA 1
ATOM 786 C C . GLN A 1 106 ? 26.802 1.609 -27.897 1.00 92.81 106 GLN A C 1
ATOM 788 O O . GLN A 1 106 ? 27.438 2.221 -28.750 1.00 92.81 106 GLN A O 1
ATOM 793 N N . ALA A 1 107 ? 25.513 1.300 -28.069 1.00 89.38 107 ALA A N 1
ATOM 794 C CA . ALA A 1 107 ? 24.782 1.626 -29.288 1.00 89.38 107 ALA A CA 1
ATOM 795 C C . ALA A 1 107 ? 24.660 3.140 -29.519 1.00 89.38 10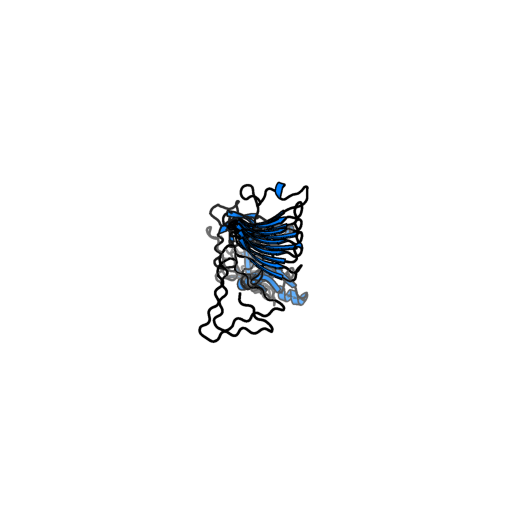7 ALA A C 1
ATOM 797 O O . ALA A 1 107 ? 24.845 3.582 -30.653 1.00 89.38 107 ALA A O 1
ATOM 798 N N . ILE A 1 108 ? 24.388 3.916 -28.464 1.00 89.56 108 ILE A N 1
ATOM 799 C CA . ILE A 1 108 ? 24.345 5.384 -28.528 1.00 89.56 108 ILE A CA 1
ATOM 800 C C . ILE A 1 108 ? 25.742 5.917 -28.864 1.00 89.56 108 ILE A C 1
ATOM 802 O O . ILE A 1 108 ? 25.890 6.699 -29.799 1.00 89.56 108 ILE A O 1
ATOM 806 N N . LEU A 1 109 ? 26.792 5.449 -28.180 1.00 90.38 109 LEU A N 1
ATOM 807 C CA . LEU A 1 109 ? 28.153 5.919 -28.450 1.00 90.38 109 LEU A CA 1
ATOM 808 C C . LEU A 1 109 ? 28.605 5.606 -29.888 1.00 90.38 109 LEU A C 1
ATOM 810 O O . LEU A 1 109 ? 29.217 6.444 -30.550 1.00 90.38 109 LEU A O 1
ATOM 814 N N . ASP A 1 110 ? 28.264 4.420 -30.392 1.00 87.94 110 ASP A N 1
ATOM 815 C CA . ASP A 1 110 ? 28.510 4.018 -31.776 1.00 87.94 110 ASP A CA 1
ATOM 816 C C . ASP A 1 110 ? 27.754 4.875 -32.789 1.00 87.94 110 ASP A C 1
ATOM 818 O O . ASP A 1 110 ? 28.252 5.103 -33.890 1.00 87.94 110 ASP A O 1
ATOM 822 N N . GLU A 1 111 ? 26.556 5.344 -32.449 1.00 85.44 111 GLU A N 1
ATOM 823 C CA . GLU A 1 111 ? 25.778 6.235 -33.303 1.00 85.44 111 GLU A CA 1
ATOM 824 C C . GLU A 1 111 ? 26.459 7.597 -33.459 1.00 85.44 111 GLU A C 1
ATOM 826 O O . GLU A 1 111 ? 26.612 8.063 -34.589 1.00 85.44 111 GLU A O 1
ATOM 831 N N . HIS A 1 112 ? 26.948 8.179 -32.359 1.00 86.62 112 HIS A N 1
ATOM 832 C CA . HIS A 1 112 ? 27.749 9.405 -32.397 1.00 86.62 112 HIS A CA 1
ATOM 833 C C . HIS A 1 112 ? 29.032 9.204 -33.208 1.00 86.62 112 HIS A C 1
ATOM 835 O O . HIS A 1 112 ? 29.326 9.977 -34.121 1.00 86.62 112 HIS A O 1
ATOM 841 N N . ALA A 1 113 ? 29.776 8.132 -32.933 1.00 86.94 113 ALA A N 1
ATOM 842 C CA . ALA A 1 113 ? 31.034 7.850 -33.618 1.00 86.94 113 ALA A CA 1
ATOM 843 C C . ALA A 1 113 ? 30.862 7.591 -35.123 1.00 86.94 113 ALA A C 1
ATOM 845 O O . ALA A 1 113 ? 31.761 7.898 -35.905 1.00 86.94 113 ALA A O 1
ATOM 846 N N . ALA A 1 114 ? 29.715 7.058 -35.552 1.00 82.31 114 ALA A N 1
ATOM 847 C CA . ALA A 1 114 ? 29.456 6.758 -36.958 1.00 82.31 114 ALA A CA 1
ATOM 848 C C . ALA A 1 114 ? 29.299 8.013 -37.840 1.00 82.31 114 ALA A C 1
ATOM 850 O O . ALA A 1 114 ? 29.440 7.906 -39.054 1.00 82.31 114 ALA A O 1
ATOM 851 N N . VAL A 1 115 ? 29.036 9.186 -37.250 1.00 83.94 115 VAL A N 1
ATOM 852 C CA . VAL A 1 115 ? 28.953 10.483 -37.956 1.00 83.94 115 VAL A CA 1
ATOM 853 C C . VAL A 1 115 ? 30.337 11.133 -38.117 1.00 83.94 115 VAL A C 1
ATOM 855 O O . VAL A 1 115 ? 30.504 12.069 -38.890 1.00 83.94 115 VAL A O 1
ATOM 858 N N . PHE A 1 116 ? 31.373 10.621 -37.439 1.00 87.69 116 PHE A N 1
ATOM 859 C CA . PHE A 1 116 ? 32.726 11.186 -37.512 1.00 87.69 116 PHE A CA 1
ATOM 860 C C . PHE A 1 116 ? 33.262 11.262 -38.950 1.00 87.69 116 PHE A C 1
ATOM 862 O O . PHE A 1 116 ? 33.930 12.234 -39.313 1.00 87.69 116 PHE A O 1
ATOM 869 N N . VAL A 1 117 ? 32.969 10.235 -39.754 1.00 88.12 117 VAL A N 1
ATOM 870 C CA . VAL A 1 117 ? 33.323 10.148 -41.173 1.00 88.12 117 VAL A CA 1
ATOM 871 C C . VAL A 1 117 ? 32.055 10.005 -41.992 1.00 88.12 117 VAL A C 1
ATOM 873 O O . VAL A 1 117 ? 31.391 8.971 -41.949 1.00 88.12 117 VAL A O 1
ATOM 876 N N . GLU A 1 118 ? 31.801 11.001 -42.827 1.00 88.44 118 GLU A N 1
ATOM 877 C CA . GLU A 1 118 ? 30.786 10.930 -43.869 1.00 88.44 118 GLU A CA 1
ATOM 878 C C . GLU A 1 118 ? 31.457 11.007 -45.228 1.00 88.44 118 GLU A C 1
ATOM 880 O O . GLU A 1 118 ? 32.480 11.671 -45.394 1.00 88.44 118 GLU A O 1
ATOM 885 N N . ALA A 1 119 ? 30.915 10.318 -46.223 1.00 90.88 119 ALA A N 1
ATOM 886 C CA . ALA A 1 119 ? 31.454 10.412 -47.564 1.00 90.88 119 ALA A CA 1
ATOM 887 C C . ALA A 1 119 ? 30.434 10.104 -48.650 1.00 90.88 119 ALA A C 1
ATOM 889 O O . ALA A 1 119 ? 29.529 9.288 -48.488 1.00 90.88 119 ALA A O 1
ATOM 890 N N . GLU A 1 120 ? 30.656 10.700 -49.814 1.00 94.06 120 GLU A N 1
ATOM 891 C CA . GLU A 1 120 ? 29.974 10.330 -51.045 1.00 94.06 120 GLU A CA 1
ATOM 892 C C . GLU A 1 120 ? 30.993 9.841 -52.074 1.00 94.06 120 GLU A C 1
ATOM 894 O O . GLU A 1 120 ? 31.949 10.544 -52.412 1.00 94.06 120 GLU A O 1
ATOM 899 N N . GLY A 1 121 ? 30.785 8.628 -52.577 1.00 94.88 121 GLY A N 1
ATOM 900 C CA . GLY A 1 121 ? 31.604 8.023 -53.615 1.00 94.88 121 GLY A CA 1
ATOM 901 C C . GLY A 1 121 ? 30.817 7.773 -54.894 1.00 94.88 121 GLY A C 1
ATOM 902 O O . GLY A 1 121 ? 29.628 7.456 -54.865 1.00 94.88 121 GLY A O 1
ATOM 903 N N . LEU A 1 122 ? 31.493 7.910 -56.030 1.00 96.00 122 LEU A N 1
ATOM 904 C CA . LEU A 1 122 ? 30.977 7.570 -57.352 1.00 96.00 122 LEU A CA 1
ATOM 905 C C . LEU A 1 122 ? 31.979 6.650 -58.040 1.00 96.00 122 LEU A C 1
ATOM 907 O O . LEU A 1 122 ? 33.129 7.045 -58.243 1.00 96.00 122 LEU A O 1
ATOM 911 N N . CYS A 1 123 ? 31.544 5.462 -58.436 1.00 95.44 123 CYS A N 1
ATOM 912 C CA . CYS A 1 123 ? 32.348 4.516 -59.200 1.00 95.44 123 CYS A CA 1
ATOM 913 C C . CYS A 1 123 ? 31.650 4.094 -60.495 1.00 95.44 123 CYS A C 1
ATOM 915 O O . CYS A 1 123 ? 30.448 4.321 -60.694 1.00 95.44 123 CYS A O 1
ATOM 917 N N . TYR A 1 124 ? 32.438 3.493 -61.385 1.00 92.56 124 TYR A N 1
ATOM 918 C CA . TYR A 1 124 ? 31.895 2.737 -62.506 1.00 92.56 124 TYR A CA 1
ATOM 919 C C . TYR A 1 124 ? 30.997 1.618 -61.984 1.00 92.56 124 TYR A C 1
ATOM 921 O O . TYR A 1 124 ? 31.274 1.011 -60.952 1.00 92.56 124 TYR A O 1
ATOM 929 N N . GLY A 1 125 ? 29.890 1.401 -62.685 1.00 89.94 125 GLY A N 1
ATOM 930 C CA . GLY A 1 125 ? 28.771 0.598 -62.236 1.00 89.94 125 GLY A CA 1
ATOM 931 C C . GLY A 1 125 ? 29.161 -0.766 -61.678 1.00 89.94 125 GLY A C 1
ATOM 932 O O . GLY A 1 125 ? 29.602 -1.658 -62.398 1.00 89.94 125 GLY A O 1
ATOM 933 N N . ASN A 1 126 ? 28.942 -0.907 -60.377 1.00 91.19 126 ASN A N 1
ATOM 934 C CA . ASN A 1 126 ? 29.230 -2.095 -59.595 1.00 91.19 126 ASN A CA 1
ATOM 935 C C . ASN A 1 126 ? 28.005 -2.396 -58.725 1.00 91.19 126 ASN A C 1
ATOM 937 O O . ASN A 1 126 ? 27.644 -1.579 -57.873 1.00 91.19 126 ASN A O 1
ATOM 941 N N . TYR A 1 127 ? 27.350 -3.527 -58.986 1.00 88.31 127 TYR A N 1
ATOM 942 C CA . TYR A 1 127 ? 26.131 -3.953 -58.296 1.00 88.31 127 TYR A CA 1
ATOM 943 C C . TYR A 1 127 ? 26.417 -4.721 -56.997 1.00 88.31 127 TYR A C 1
ATOM 945 O O . TYR A 1 127 ? 25.492 -4.943 -56.222 1.00 88.31 127 TYR A O 1
ATOM 953 N N . ASP A 1 128 ? 27.676 -5.099 -56.742 1.00 89.19 128 ASP A N 1
ATOM 954 C CA . ASP A 1 128 ? 28.091 -5.755 -55.495 1.00 89.19 128 ASP A CA 1
ATOM 955 C C . ASP A 1 128 ? 28.155 -4.767 -54.320 1.00 89.19 128 ASP A C 1
ATOM 957 O O . ASP A 1 128 ? 28.178 -5.165 -53.153 1.00 89.19 128 ASP A O 1
ATOM 961 N N . ILE A 1 129 ? 28.167 -3.463 -54.617 1.00 90.81 129 ILE A N 1
ATOM 962 C CA . ILE A 1 129 ? 28.052 -2.412 -53.609 1.00 90.81 129 ILE A CA 1
ATOM 963 C C . ILE A 1 129 ? 26.582 -2.315 -53.200 1.00 90.81 129 ILE A C 1
ATOM 965 O O . ILE A 1 129 ? 25.762 -1.724 -53.898 1.00 90.81 129 ILE A O 1
ATOM 969 N N . GLU A 1 130 ? 26.257 -2.873 -52.040 1.00 87.88 130 GLU A N 1
ATOM 970 C CA . GLU A 1 130 ? 24.925 -2.844 -51.434 1.00 87.88 130 GLU A CA 1
ATOM 971 C C . GLU A 1 130 ? 24.985 -2.119 -50.071 1.00 87.88 130 GLU A C 1
ATOM 973 O O . GLU A 1 130 ? 26.015 -2.156 -49.394 1.00 87.88 130 GLU A O 1
ATOM 978 N N . PRO A 1 131 ? 23.896 -1.487 -49.590 1.00 86.44 131 PRO A N 1
ATOM 979 C CA . PRO A 1 131 ? 23.855 -0.960 -48.227 1.00 86.44 131 PRO A CA 1
ATOM 980 C C . PRO A 1 131 ? 24.242 -2.020 -47.184 1.00 86.44 131 PRO A C 1
ATOM 982 O O . PRO A 1 131 ? 23.707 -3.130 -47.165 1.00 86.44 131 PRO A O 1
ATOM 985 N N . GLY A 1 132 ? 25.162 -1.660 -46.294 1.00 82.75 132 GLY A N 1
ATOM 986 C CA . GLY A 1 132 ? 25.755 -2.528 -45.284 1.00 82.75 132 GLY A CA 1
ATOM 987 C C . GLY A 1 132 ? 27.079 -3.177 -45.696 1.00 82.75 132 GLY A C 1
ATOM 988 O O . GLY A 1 132 ? 27.737 -3.719 -44.808 1.00 82.75 132 GLY A O 1
ATOM 989 N N . CYS A 1 133 ? 27.470 -3.118 -46.976 1.00 86.81 133 CYS A N 1
ATOM 990 C CA . CYS A 1 133 ? 28.764 -3.594 -47.471 1.00 86.81 133 CYS A CA 1
ATOM 991 C C . CYS A 1 133 ? 29.923 -2.699 -47.013 1.00 86.81 133 CYS A C 1
ATOM 993 O O . CYS A 1 133 ? 29.730 -1.553 -46.591 1.00 86.81 133 CYS A O 1
ATOM 995 N N . GLU A 1 134 ? 31.135 -3.234 -47.110 1.00 89.62 134 GLU A N 1
ATOM 996 C CA . GLU A 1 134 ? 32.366 -2.490 -46.871 1.00 89.62 134 GLU A CA 1
ATOM 997 C C . GLU A 1 134 ? 33.028 -2.158 -48.207 1.00 89.62 134 GLU A C 1
ATOM 999 O O . GLU A 1 134 ? 33.199 -3.031 -49.059 1.00 89.62 134 GLU A O 1
ATOM 1004 N N . VAL A 1 135 ? 33.399 -0.894 -48.399 1.00 91.88 135 VAL A N 1
ATOM 1005 C CA . VAL A 1 135 ? 34.206 -0.454 -49.538 1.00 91.88 135 VAL A CA 1
ATOM 1006 C C . VAL A 1 135 ? 35.605 -0.101 -49.055 1.00 91.88 135 VAL A C 1
ATOM 1008 O O . VAL A 1 135 ? 35.782 0.758 -48.193 1.00 91.88 135 VAL A O 1
ATOM 1011 N N . GLU A 1 136 ? 36.606 -0.789 -49.588 1.00 94.00 136 GLU A N 1
ATOM 1012 C CA . GLU A 1 136 ? 38.014 -0.518 -49.319 1.00 94.00 136 GLU A CA 1
ATOM 1013 C C . GLU A 1 136 ? 38.545 0.426 -50.389 1.00 94.00 136 GLU A C 1
ATOM 1015 O O . GLU A 1 136 ? 38.598 0.076 -51.566 1.00 94.00 136 GLU A O 1
ATOM 1020 N N . LEU A 1 137 ? 38.907 1.639 -49.980 1.00 94.88 137 LEU A N 1
ATOM 1021 C CA . LEU A 1 137 ? 39.329 2.698 -50.882 1.00 94.88 137 LEU A CA 1
ATOM 1022 C C . LEU A 1 137 ? 40.839 2.921 -50.792 1.00 94.88 137 LEU A C 1
ATOM 1024 O O . LEU A 1 137 ? 41.401 3.078 -49.701 1.00 94.88 137 LEU A O 1
ATOM 1028 N N . SER A 1 138 ? 41.488 2.980 -51.953 1.00 95.25 138 SER A N 1
ATOM 1029 C CA . SER A 1 138 ? 42.926 3.217 -52.105 1.00 95.25 138 SER A CA 1
ATOM 1030 C C . SER A 1 138 ? 43.212 4.403 -53.041 1.00 95.25 138 SER A C 1
ATOM 1032 O O . SER A 1 138 ? 42.314 4.948 -53.683 1.00 95.25 138 SER A O 1
ATOM 1034 N N . ALA A 1 139 ? 44.475 4.843 -53.080 1.00 94.50 139 ALA A N 1
ATOM 1035 C CA . ALA A 1 139 ? 44.940 6.011 -53.844 1.00 94.50 139 ALA A CA 1
ATOM 1036 C C . ALA A 1 139 ? 44.280 7.365 -53.470 1.00 94.50 139 ALA A C 1
ATOM 1038 O O . ALA A 1 139 ? 44.350 8.329 -54.227 1.00 94.50 139 ALA A O 1
ATOM 1039 N N . LEU A 1 140 ? 43.724 7.482 -52.257 1.00 92.31 140 LEU A N 1
ATOM 1040 C CA . LEU A 1 140 ? 43.143 8.709 -51.681 1.00 92.31 140 LEU A CA 1
ATOM 1041 C C . LEU A 1 140 ? 44.091 9.435 -50.699 1.00 92.31 140 LEU A C 1
ATOM 1043 O O . LEU A 1 140 ? 43.717 10.415 -50.051 1.00 92.31 140 LEU A O 1
ATOM 1047 N N . GLY A 1 141 ? 45.332 8.956 -50.573 1.00 91.00 141 GLY A N 1
ATOM 1048 C CA . GLY A 1 141 ? 46.356 9.498 -49.677 1.00 91.00 141 GLY A CA 1
ATOM 1049 C C . GLY A 1 141 ? 46.320 8.917 -48.258 1.00 91.00 141 GLY A C 1
ATOM 1050 O O . GLY A 1 141 ? 45.481 8.092 -47.908 1.00 91.00 141 GLY A O 1
ATOM 1051 N N . LYS A 1 142 ? 47.261 9.353 -47.408 1.00 89.69 142 LYS A N 1
ATOM 1052 C CA . LYS A 1 142 ? 47.497 8.736 -46.085 1.00 89.69 142 LYS A CA 1
ATOM 1053 C C . LYS A 1 142 ? 46.301 8.803 -45.135 1.00 89.69 142 LYS A C 1
ATOM 1055 O O . LYS A 1 142 ? 46.197 7.945 -44.279 1.00 89.69 142 LYS A O 1
ATOM 1060 N N . ARG A 1 143 ? 45.441 9.818 -45.260 1.00 90.00 143 ARG A N 1
ATOM 1061 C CA . ARG A 1 143 ? 44.351 10.090 -44.310 1.00 90.00 143 ARG A CA 1
ATOM 1062 C C . ARG A 1 143 ? 43.053 9.349 -44.643 1.00 90.00 143 ARG A C 1
ATOM 1064 O O . ARG A 1 143 ? 42.346 8.946 -43.730 1.00 90.00 143 ARG A O 1
ATOM 1071 N N . PHE A 1 144 ? 42.750 9.186 -45.931 1.00 91.81 144 PHE A N 1
ATOM 1072 C CA . PHE A 1 144 ? 41.451 8.698 -46.412 1.00 91.81 144 PHE A CA 1
ATOM 1073 C C . PHE A 1 144 ? 41.512 7.319 -47.077 1.00 91.81 144 PHE A C 1
ATOM 1075 O O . PHE A 1 144 ? 40.468 6.775 -47.429 1.00 91.81 144 PHE A O 1
ATOM 1082 N N . ASN A 1 145 ? 42.697 6.724 -47.226 1.00 93.00 145 ASN A N 1
ATOM 1083 C CA . ASN A 1 145 ? 42.784 5.298 -47.528 1.00 93.00 145 ASN A CA 1
ATOM 1084 C C . ASN A 1 145 ? 42.179 4.493 -46.372 1.00 93.00 145 ASN A C 1
ATOM 1086 O O . ASN A 1 145 ? 42.444 4.806 -45.207 1.00 93.00 145 ASN A O 1
ATOM 1090 N N . GLY A 1 146 ? 41.410 3.454 -46.692 1.00 91.75 146 GLY A N 1
ATOM 1091 C CA . GLY A 1 146 ? 40.834 2.568 -45.687 1.00 91.75 146 GLY A CA 1
ATOM 1092 C C . GLY A 1 146 ? 39.476 1.998 -46.058 1.00 91.75 146 GLY A C 1
ATOM 1093 O O . GLY A 1 146 ? 39.034 2.088 -47.202 1.00 91.75 146 GLY A O 1
ATOM 1094 N N . THR A 1 147 ? 38.821 1.409 -45.065 1.00 90.50 147 THR A N 1
ATOM 1095 C CA . THR A 1 147 ? 37.539 0.724 -45.224 1.00 90.50 147 THR A CA 1
ATOM 1096 C C . THR A 1 147 ? 36.400 1.594 -44.713 1.00 90.50 147 THR A C 1
ATOM 1098 O O . THR A 1 147 ? 36.430 2.080 -43.580 1.00 90.50 147 THR A O 1
ATOM 1101 N N . TYR A 1 148 ? 35.379 1.756 -45.549 1.00 89.44 148 TYR A N 1
ATOM 1102 C CA . TYR A 1 148 ? 34.181 2.526 -45.251 1.00 89.44 148 TYR A CA 1
ATOM 1103 C C . TYR A 1 148 ? 32.947 1.639 -45.329 1.00 89.44 148 TYR A C 1
ATOM 1105 O O . TYR A 1 148 ? 32.815 0.811 -46.229 1.00 89.44 148 TYR A O 1
ATOM 1113 N N . LYS A 1 149 ? 32.005 1.846 -44.412 1.00 87.31 149 LYS A N 1
ATOM 1114 C CA . LYS A 1 149 ? 30.746 1.108 -44.398 1.00 87.31 149 LYS A CA 1
ATOM 1115 C C . LYS A 1 149 ? 29.668 1.874 -45.150 1.00 87.31 149 LYS A C 1
ATOM 1117 O O . LYS A 1 149 ? 29.333 2.998 -44.791 1.00 87.31 149 LYS A O 1
ATOM 1122 N N . VAL A 1 150 ? 29.101 1.259 -46.179 1.00 88.25 150 VAL A N 1
ATOM 1123 C CA . VAL A 1 150 ? 28.109 1.908 -47.039 1.00 88.25 150 VAL A CA 1
ATOM 1124 C C . VAL A 1 150 ? 26.738 1.914 -46.362 1.00 88.25 150 VAL A C 1
ATOM 1126 O O . VAL A 1 150 ? 26.235 0.865 -45.968 1.00 88.25 150 VAL A O 1
ATOM 1129 N N . SER A 1 151 ? 26.105 3.082 -46.246 1.00 85.75 151 SER A N 1
ATOM 1130 C CA . SER A 1 151 ? 24.759 3.251 -45.673 1.00 85.75 151 SER A CA 1
ATOM 1131 C C . SER A 1 151 ? 23.671 3.334 -46.748 1.00 85.75 151 SER A C 1
ATOM 1133 O O . SER A 1 151 ? 22.540 2.895 -46.531 1.00 85.75 151 SER A O 1
ATOM 1135 N N . LYS A 1 152 ? 24.009 3.846 -47.937 1.00 88.62 152 LYS A N 1
ATOM 1136 C CA . LYS A 1 152 ? 23.080 4.027 -49.060 1.00 88.62 152 LYS A CA 1
ATOM 1137 C C . LYS A 1 152 ? 23.787 3.815 -50.390 1.00 88.62 152 LYS A C 1
ATOM 1139 O O . LYS A 1 152 ? 24.932 4.217 -50.561 1.00 88.62 152 LYS A O 1
ATOM 1144 N N . VAL A 1 153 ? 23.070 3.233 -51.348 1.00 91.50 153 VAL A N 1
ATOM 1145 C CA . VAL A 1 153 ? 23.539 3.053 -52.725 1.00 91.50 153 VAL A CA 1
ATOM 1146 C C . VAL A 1 153 ? 22.457 3.489 -53.698 1.00 91.50 153 VAL A C 1
ATOM 1148 O O . VAL A 1 153 ? 21.276 3.206 -53.497 1.00 91.50 153 VAL A O 1
ATOM 1151 N N . VAL A 1 154 ? 22.864 4.188 -54.750 1.00 93.69 154 VAL A N 1
ATOM 1152 C CA . VAL A 1 154 ? 22.030 4.552 -55.891 1.00 93.69 154 VAL A CA 1
ATOM 1153 C C . VAL A 1 154 ? 22.747 4.107 -57.158 1.00 93.69 154 VAL A C 1
ATOM 1155 O O . VAL A 1 154 ? 23.836 4.586 -57.474 1.00 93.69 154 VAL A O 1
ATOM 1158 N N . HIS A 1 155 ? 22.117 3.194 -57.886 1.00 92.75 155 HIS A N 1
ATOM 1159 C CA . HIS A 1 155 ? 22.553 2.772 -59.210 1.00 92.75 155 HIS A CA 1
ATOM 1160 C C . HIS A 1 155 ? 21.823 3.603 -60.261 1.00 92.75 155 HIS A C 1
ATOM 1162 O O . HIS A 1 155 ? 20.592 3.632 -60.282 1.00 92.75 155 HIS A O 1
ATOM 1168 N N . THR A 1 156 ? 22.575 4.256 -61.140 1.00 91.62 156 THR A N 1
ATOM 1169 C CA . THR A 1 156 ? 22.021 5.018 -62.259 1.00 91.62 156 THR A CA 1
ATOM 1170 C C . THR A 1 156 ? 22.485 4.384 -63.556 1.00 91.62 156 THR A C 1
ATOM 1172 O O . THR A 1 156 ? 23.683 4.228 -63.779 1.00 91.62 156 THR A O 1
ATOM 1175 N N . TRP A 1 157 ? 21.535 4.043 -64.422 1.00 89.44 157 TRP A N 1
ATOM 1176 C CA . TRP A 1 157 ? 21.801 3.571 -65.774 1.00 89.44 157 TRP A CA 1
ATOM 1177 C C . TRP A 1 157 ? 20.995 4.403 -66.768 1.00 89.44 157 TRP A C 1
ATOM 1179 O O . TRP A 1 157 ? 19.808 4.655 -66.556 1.00 89.44 157 TRP A O 1
ATOM 1189 N N . ASN A 1 158 ? 21.642 4.842 -67.843 1.00 84.50 158 ASN A N 1
ATOM 1190 C CA . ASN A 1 158 ? 21.005 5.527 -68.958 1.00 84.50 158 ASN A CA 1
ATOM 1191 C C . ASN A 1 158 ? 21.472 4.912 -70.286 1.00 84.50 158 ASN A C 1
ATOM 1193 O O . ASN A 1 158 ? 22.555 4.350 -70.392 1.00 84.50 158 ASN A O 1
ATOM 1197 N N . THR A 1 159 ? 20.647 5.024 -71.325 1.00 80.19 159 THR A N 1
ATOM 1198 C CA . THR A 1 159 ? 20.915 4.416 -72.641 1.00 80.19 159 THR A CA 1
ATOM 1199 C C . THR A 1 159 ? 22.036 5.096 -73.434 1.00 80.19 159 THR A C 1
ATOM 1201 O O . THR A 1 159 ? 22.489 4.540 -74.429 1.00 80.19 159 THR A O 1
ATOM 1204 N N . GLY A 1 160 ? 22.481 6.286 -73.017 1.00 78.88 160 GLY A N 1
ATOM 1205 C CA . GLY A 1 160 ? 23.523 7.077 -73.685 1.00 78.88 160 GLY A CA 1
ATOM 1206 C C . GLY A 1 160 ? 24.729 7.420 -72.806 1.00 78.88 160 GLY A C 1
ATOM 1207 O O . GLY A 1 160 ? 25.505 8.294 -73.180 1.00 78.88 160 GLY A O 1
ATOM 1208 N N . GLY A 1 161 ? 24.873 6.798 -71.635 1.00 79.81 161 GLY A N 1
ATOM 1209 C CA . GLY A 1 161 ? 25.980 7.047 -70.712 1.00 79.81 161 GLY A CA 1
ATOM 1210 C C . GLY A 1 161 ? 26.366 5.804 -69.912 1.00 79.81 161 GLY A C 1
ATOM 1211 O O . GLY A 1 161 ? 25.897 4.698 -70.177 1.00 79.81 161 GLY A O 1
ATOM 1212 N N . ASP A 1 162 ? 27.269 5.994 -68.952 1.00 84.94 162 ASP A N 1
ATOM 1213 C CA . ASP A 1 162 ? 27.813 4.894 -68.160 1.00 84.94 162 ASP A CA 1
ATOM 1214 C C . ASP A 1 162 ? 26.805 4.398 -67.116 1.00 84.94 162 ASP A C 1
ATOM 1216 O O . ASP A 1 162 ? 26.076 5.178 -66.497 1.00 84.94 162 ASP A O 1
ATOM 1220 N N . TYR A 1 163 ? 26.834 3.094 -66.837 1.00 92.00 163 TYR A N 1
ATOM 1221 C CA . TYR A 1 163 ? 26.305 2.577 -65.579 1.00 92.00 163 TYR A CA 1
ATOM 1222 C C . TYR A 1 163 ? 27.175 3.123 -64.438 1.00 92.00 163 TYR A C 1
ATOM 1224 O O . TYR A 1 163 ? 28.391 2.934 -64.443 1.00 92.00 163 TYR A O 1
ATOM 1232 N N . LEU A 1 164 ? 26.564 3.813 -63.473 1.00 94.25 164 LEU A N 1
ATOM 1233 C CA . LEU A 1 164 ? 27.248 4.398 -62.324 1.00 94.25 164 LEU A CA 1
ATOM 1234 C C . LEU A 1 164 ? 26.650 3.900 -61.014 1.00 94.25 164 LEU A C 1
ATOM 1236 O O . LEU A 1 164 ? 25.429 3.805 -60.866 1.00 94.25 164 LEU A O 1
ATOM 1240 N N . THR A 1 165 ? 27.525 3.665 -60.041 1.00 95.75 165 THR A N 1
ATOM 1241 C CA . THR A 1 165 ? 27.137 3.378 -58.663 1.00 95.75 165 THR A CA 1
ATOM 1242 C C . THR A 1 165 ? 27.584 4.532 -57.778 1.00 95.75 165 THR A C 1
ATOM 1244 O O . THR A 1 165 ? 28.772 4.828 -57.657 1.00 95.75 165 THR A O 1
ATOM 1247 N N . ARG A 1 166 ? 26.613 5.206 -57.163 1.00 95.88 166 ARG A N 1
ATOM 1248 C CA . ARG A 1 166 ? 26.842 6.224 -56.140 1.00 95.88 166 ARG A CA 1
ATOM 1249 C C . ARG A 1 166 ? 26.591 5.601 -54.780 1.00 95.88 166 ARG A C 1
ATOM 1251 O O . ARG A 1 166 ? 25.495 5.101 -54.542 1.00 95.88 166 ARG A O 1
ATOM 1258 N N . PHE A 1 167 ? 27.574 5.653 -53.897 1.00 94.00 167 PHE A N 1
ATOM 1259 C CA . PHE A 1 167 ? 27.440 5.168 -52.530 1.00 94.00 167 PHE A CA 1
ATOM 1260 C C . PHE A 1 167 ? 27.624 6.310 -51.535 1.00 94.00 167 PHE A C 1
ATOM 1262 O O . PHE A 1 167 ? 28.394 7.244 -51.763 1.00 94.00 167 PHE A O 1
ATOM 1269 N N . THR A 1 168 ? 26.902 6.228 -50.428 1.00 91.56 168 THR A N 1
ATOM 1270 C CA . THR A 1 168 ? 27.019 7.142 -49.295 1.00 91.56 168 THR A CA 1
ATOM 1271 C C . THR A 1 168 ? 27.507 6.356 -48.094 1.00 91.56 168 THR A C 1
ATOM 1273 O O . THR A 1 168 ? 27.064 5.232 -47.843 1.00 91.56 168 THR A O 1
ATOM 1276 N N . VAL A 1 169 ? 28.428 6.968 -47.369 1.00 88.44 169 VAL A N 1
ATOM 1277 C CA . VAL A 1 169 ? 28.879 6.574 -46.045 1.00 88.44 169 VAL A CA 1
ATOM 1278 C C . VAL A 1 169 ? 28.328 7.642 -45.119 1.00 88.44 169 VAL A C 1
ATOM 1280 O O . VAL A 1 169 ? 28.720 8.800 -45.211 1.00 88.44 169 VAL A O 1
ATOM 1283 N N . SER A 1 170 ? 27.366 7.265 -44.297 1.00 80.19 170 SER A N 1
ATOM 1284 C CA . SER A 1 170 ? 26.792 8.120 -43.265 1.00 80.19 170 SER A CA 1
ATOM 1285 C C . SER A 1 170 ? 26.537 7.265 -42.030 1.00 80.19 170 SER A C 1
ATOM 1287 O O . SER A 1 170 ? 26.480 6.029 -42.124 1.00 80.19 170 SER A O 1
ATOM 1289 N N . GLY A 1 171 ? 26.406 7.916 -40.877 1.00 72.50 171 GLY A N 1
ATOM 1290 C CA . GLY A 1 171 ? 26.075 7.245 -39.628 1.00 72.50 171 GLY A CA 1
ATOM 1291 C C . GLY A 1 171 ? 24.693 6.580 -39.646 1.00 72.50 171 GLY A C 1
ATOM 1292 O O . GLY A 1 171 ? 24.022 6.462 -40.672 1.00 72.50 171 GLY A O 1
ATOM 1293 N N . ARG A 1 172 ? 24.248 6.109 -38.476 1.00 65.25 172 ARG A N 1
ATOM 1294 C CA . ARG A 1 172 ? 22.912 5.498 -38.324 1.00 65.25 172 ARG A CA 1
ATOM 1295 C C . ARG A 1 172 ? 21.784 6.517 -38.150 1.00 65.25 172 ARG A C 1
ATOM 1297 O O . ARG A 1 172 ? 20.624 6.110 -38.189 1.00 65.25 172 ARG A O 1
ATOM 1304 N N . ARG A 1 173 ? 22.110 7.801 -37.979 1.00 63.94 173 ARG A N 1
ATOM 1305 C CA . ARG A 1 173 ? 21.120 8.880 -37.954 1.00 63.94 173 ARG A CA 1
ATOM 1306 C C . ARG A 1 173 ? 20.555 9.102 -39.345 1.00 63.94 173 ARG A C 1
ATOM 1308 O O . ARG A 1 173 ? 21.240 8.935 -40.353 1.00 63.94 173 ARG A O 1
ATOM 1315 N N . ALA A 1 174 ? 19.268 9.407 -39.396 1.00 58.03 174 ALA A N 1
ATOM 1316 C CA . ALA A 1 174 ? 18.620 9.709 -40.647 1.00 58.03 174 ALA A CA 1
ATOM 1317 C C . ALA A 1 174 ? 18.793 11.206 -40.930 1.00 58.03 174 ALA A C 1
ATOM 1319 O O . ALA A 1 174 ? 18.084 12.048 -40.399 1.00 58.03 174 ALA A O 1
ATOM 1320 N N . ASP A 1 175 ? 19.693 11.555 -41.845 1.00 62.00 175 ASP A N 1
ATOM 1321 C CA . ASP A 1 175 ? 19.906 12.953 -42.260 1.00 62.00 175 ASP A CA 1
ATOM 1322 C C . ASP A 1 175 ? 18.802 13.425 -43.217 1.00 62.00 175 ASP A C 1
ATOM 1324 O O . ASP A 1 175 ? 19.034 13.997 -44.287 1.00 62.00 175 ASP A O 1
ATOM 1328 N N . THR A 1 176 ? 17.547 13.113 -42.891 1.00 63.88 176 THR A N 1
ATOM 1329 C CA . THR A 1 176 ? 16.427 13.614 -43.669 1.00 63.88 176 THR A CA 1
ATOM 1330 C C . THR A 1 176 ? 16.339 15.121 -43.480 1.00 63.88 176 THR A C 1
ATOM 1332 O O . THR A 1 176 ? 16.523 15.642 -42.382 1.00 63.88 176 THR A O 1
ATOM 1335 N N . MET A 1 177 ? 15.970 15.842 -44.543 1.00 65.69 177 MET A N 1
ATOM 1336 C CA . MET A 1 177 ? 15.697 17.283 -44.454 1.00 65.69 177 MET A CA 1
ATOM 1337 C C . MET A 1 177 ? 14.710 17.615 -43.330 1.00 65.69 177 MET A C 1
ATOM 1339 O O . MET A 1 177 ? 14.783 18.686 -42.745 1.00 65.69 177 MET A O 1
ATOM 1343 N N . ARG A 1 178 ? 13.792 16.695 -43.006 1.00 67.00 178 ARG A N 1
ATOM 1344 C CA . ARG A 1 178 ? 12.879 16.844 -41.875 1.00 67.00 178 ARG A CA 1
ATOM 1345 C C . ARG A 1 178 ? 13.624 16.843 -40.541 1.00 67.00 178 ARG A C 1
ATOM 1347 O O . ARG A 1 178 ? 13.353 17.721 -39.738 1.00 67.00 178 ARG A O 1
ATOM 1354 N N . GLU A 1 179 ? 14.506 15.881 -40.298 1.00 65.69 179 GLU A N 1
ATOM 1355 C CA . GLU A 1 179 ? 15.270 15.786 -39.045 1.00 65.69 179 GLU A CA 1
ATOM 1356 C C . GLU A 1 179 ? 16.230 16.968 -38.888 1.00 65.69 179 GLU A C 1
ATOM 1358 O O . GLU A 1 179 ? 16.241 17.603 -37.837 1.00 65.69 179 GLU A O 1
ATOM 1363 N N . LEU A 1 180 ? 16.907 17.365 -39.969 1.00 68.94 180 LEU A N 1
ATOM 1364 C CA . LEU A 1 180 ? 17.794 18.533 -39.983 1.00 68.94 180 LEU A CA 1
ATOM 1365 C C . LEU A 1 180 ? 17.055 19.865 -39.745 1.00 68.94 180 LEU A C 1
ATOM 1367 O O . LEU A 1 180 ? 17.608 20.767 -39.126 1.00 68.94 180 LEU A O 1
ATOM 1371 N N . VAL A 1 181 ? 15.815 20.011 -40.234 1.00 72.75 181 VAL A N 1
ATOM 1372 C CA . VAL A 1 181 ? 15.011 21.243 -40.072 1.00 72.75 181 VAL A CA 1
ATOM 1373 C C . VAL A 1 181 ? 14.264 21.278 -38.740 1.00 72.75 181 VAL A C 1
ATOM 1375 O O . VAL A 1 181 ? 14.110 22.345 -38.152 1.00 72.75 181 VAL A O 1
ATOM 1378 N N . MET A 1 182 ? 13.761 20.134 -38.275 1.00 69.50 182 MET A N 1
ATOM 1379 C CA . MET A 1 182 ? 12.989 20.055 -37.032 1.00 69.50 182 MET A CA 1
ATOM 1380 C C . MET A 1 182 ? 13.891 19.986 -35.795 1.00 69.50 182 MET A C 1
ATOM 1382 O O . MET A 1 182 ? 13.409 20.277 -34.705 1.00 69.50 182 MET A O 1
ATOM 1386 N N . GLY A 1 183 ? 15.162 19.589 -35.945 1.00 56.72 183 GLY A N 1
ATOM 1387 C CA . GLY A 1 183 ? 16.141 19.487 -34.854 1.00 56.72 183 GLY A CA 1
ATOM 1388 C C . GLY A 1 183 ? 15.816 18.429 -33.793 1.00 56.72 183 GLY A C 1
ATOM 1389 O O . GLY A 1 183 ? 16.563 18.270 -32.835 1.00 56.72 183 GLY A O 1
ATOM 1390 N N . GLU A 1 184 ? 14.708 17.702 -33.942 1.00 55.84 184 GLU A N 1
ATOM 1391 C CA . GLU A 1 184 ? 14.236 16.694 -33.002 1.00 55.84 184 GLU A CA 1
ATOM 1392 C C . GLU A 1 184 ? 13.690 15.485 -33.771 1.00 55.84 184 GLU A C 1
ATOM 1394 O O . GLU A 1 184 ? 12.854 15.613 -34.677 1.00 55.84 184 GLU A O 1
ATOM 1399 N N . GLY A 1 185 ? 14.125 14.288 -33.367 1.00 57.56 185 GLY A N 1
ATOM 1400 C CA . GLY A 1 185 ? 13.438 13.045 -33.708 1.00 57.56 185 GLY A CA 1
ATOM 1401 C C . GLY A 1 185 ? 11.998 13.039 -33.166 1.00 57.56 185 GLY A C 1
ATOM 1402 O O . GLY A 1 185 ? 11.619 13.899 -32.365 1.00 57.56 185 GLY A O 1
ATOM 1403 N N . PRO A 1 186 ? 11.142 12.090 -33.586 1.00 56.00 186 PRO A N 1
ATOM 1404 C CA . PRO A 1 186 ? 9.781 12.000 -33.069 1.00 56.00 186 PRO A CA 1
ATOM 1405 C C . PRO A 1 186 ? 9.804 11.922 -31.538 1.00 56.00 186 PRO A C 1
ATOM 1407 O O . PRO A 1 186 ? 10.343 10.973 -30.968 1.00 56.00 186 PRO A O 1
ATOM 1410 N N . ARG A 1 187 ? 9.209 12.921 -30.871 1.00 58.91 187 ARG A N 1
ATOM 1411 C CA . ARG A 1 187 ? 9.098 12.925 -29.409 1.00 58.91 187 ARG A CA 1
ATOM 1412 C C . ARG A 1 187 ? 8.425 11.626 -28.961 1.00 58.91 187 ARG A C 1
ATOM 1414 O O . ARG A 1 187 ? 7.382 11.274 -29.528 1.00 58.91 187 ARG A O 1
ATOM 1421 N N . PRO A 1 188 ? 8.981 10.911 -27.968 1.00 60.97 188 PRO A N 1
ATOM 1422 C CA . PRO A 1 188 ? 8.355 9.701 -27.467 1.00 60.97 188 PRO A CA 1
ATOM 1423 C C . PRO A 1 188 ? 6.928 10.027 -27.031 1.00 60.97 188 PRO A C 1
ATOM 1425 O O . PRO A 1 188 ? 6.681 11.020 -26.343 1.00 60.97 188 PRO A O 1
ATOM 1428 N N . ARG A 1 189 ? 5.974 9.202 -27.475 1.00 62.31 189 ARG A N 1
ATOM 1429 C CA . ARG A 1 189 ? 4.569 9.333 -27.086 1.00 62.31 189 ARG A CA 1
ATOM 1430 C C . ARG A 1 189 ? 4.499 9.301 -25.560 1.00 62.31 189 ARG A C 1
ATOM 1432 O O . ARG A 1 189 ? 4.864 8.300 -24.947 1.00 62.31 189 ARG A O 1
ATOM 1439 N N . GLN A 1 190 ? 4.060 10.402 -24.961 1.00 66.06 190 GLN A N 1
ATOM 1440 C CA . GLN A 1 190 ? 3.790 10.440 -23.533 1.00 66.06 190 GLN A CA 1
ATOM 1441 C C . GLN A 1 190 ? 2.458 9.741 -23.291 1.00 66.06 190 GLN A C 1
ATOM 1443 O O . GLN A 1 190 ? 1.415 10.162 -23.794 1.00 66.06 190 GLN A O 1
ATOM 1448 N N . TRP A 1 191 ? 2.517 8.633 -22.564 1.00 73.38 191 TRP A N 1
ATOM 1449 C CA . TRP A 1 191 ? 1.331 7.939 -22.097 1.00 73.38 191 TRP A CA 1
ATOM 1450 C C . TRP A 1 191 ? 0.941 8.539 -20.754 1.00 73.38 191 TRP A C 1
ATOM 1452 O O . TRP A 1 191 ? 1.716 8.505 -19.799 1.00 73.38 191 TRP A O 1
ATOM 1462 N N . ASN A 1 192 ? -0.245 9.135 -20.720 1.00 81.50 192 ASN A N 1
ATOM 1463 C CA . ASN A 1 192 ? -0.816 9.696 -19.504 1.00 81.50 192 ASN A CA 1
ATOM 1464 C C . ASN A 1 192 ? -1.380 8.583 -18.612 1.00 81.50 192 ASN A C 1
ATOM 1466 O O . ASN A 1 192 ? -1.275 7.394 -18.919 1.00 81.50 192 ASN A O 1
ATOM 1470 N N . ALA A 1 193 ? -2.016 8.995 -17.518 1.00 90.81 193 ALA A N 1
ATOM 1471 C CA . ALA A 1 193 ? -2.788 8.094 -16.687 1.00 90.81 193 ALA A CA 1
ATOM 1472 C C . ALA A 1 193 ? -3.935 7.439 -17.468 1.00 90.81 193 ALA A C 1
ATOM 1474 O O . ALA A 1 193 ? -4.544 8.043 -18.353 1.00 90.81 193 ALA A O 1
ATOM 1475 N N . MET A 1 194 ? -4.206 6.190 -17.121 1.00 92.31 194 MET A N 1
ATOM 1476 C CA . MET A 1 194 ? -5.083 5.287 -17.846 1.00 92.31 194 MET A CA 1
ATOM 1477 C C . MET A 1 194 ? -5.991 4.548 -16.861 1.00 92.31 194 MET A C 1
ATOM 1479 O O . MET A 1 194 ? -5.555 4.188 -15.775 1.00 92.31 194 MET A O 1
ATOM 1483 N N . ILE A 1 195 ? -7.245 4.307 -17.237 1.00 95.38 195 ILE A N 1
ATOM 1484 C CA . ILE A 1 195 ? -8.133 3.398 -16.503 1.00 95.38 195 ILE A CA 1
ATOM 1485 C C . ILE A 1 195 ? -7.777 1.946 -16.837 1.00 95.38 195 ILE A C 1
ATOM 1487 O O . ILE A 1 195 ? -7.658 1.586 -18.008 1.00 95.38 195 ILE A O 1
ATOM 1491 N N . GLY A 1 196 ? -7.620 1.111 -15.819 1.00 95.69 196 GLY A N 1
ATOM 1492 C CA . GLY A 1 196 ? -7.441 -0.330 -15.953 1.00 95.69 196 GLY A CA 1
ATOM 1493 C C . GLY A 1 196 ? -8.457 -1.088 -15.112 1.00 95.69 196 GLY A C 1
ATOM 1494 O O . GLY A 1 196 ? -8.925 -0.579 -14.101 1.00 95.69 196 GLY A O 1
ATOM 1495 N N . ILE A 1 197 ? -8.779 -2.310 -15.523 1.00 97.12 197 ILE A N 1
ATOM 1496 C CA . ILE A 1 197 ? -9.595 -3.245 -14.743 1.00 97.12 197 ILE A CA 1
ATOM 1497 C C . ILE A 1 197 ? -8.695 -4.390 -14.308 1.00 97.12 197 ILE A C 1
ATOM 1499 O O . ILE A 1 197 ? -8.048 -5.004 -15.156 1.00 97.12 197 ILE A O 1
ATOM 1503 N N . VAL A 1 198 ? -8.623 -4.687 -13.014 1.00 97.56 198 VAL A N 1
ATOM 1504 C CA . VAL A 1 198 ? -7.762 -5.767 -12.515 1.00 97.56 198 VAL A CA 1
ATOM 1505 C C . VAL A 1 198 ? -8.245 -7.121 -13.034 1.00 97.56 198 VAL A C 1
ATOM 1507 O O . VAL A 1 198 ? -9.408 -7.481 -12.871 1.00 97.56 198 VAL A O 1
ATOM 1510 N N . THR A 1 199 ? -7.343 -7.898 -13.633 1.00 97.06 199 THR A N 1
ATOM 1511 C CA . THR A 1 199 ? -7.646 -9.231 -14.180 1.00 97.06 199 THR A CA 1
ATOM 1512 C C . THR A 1 199 ? -6.968 -10.362 -13.420 1.00 97.06 199 THR A C 1
ATOM 1514 O O . THR A 1 199 ? -7.470 -11.486 -13.412 1.00 97.06 199 THR A O 1
ATOM 1517 N N . ASN A 1 200 ? -5.844 -10.094 -12.751 1.00 96.88 200 ASN A N 1
ATOM 1518 C CA . ASN A 1 200 ? -5.117 -11.108 -11.994 1.00 96.88 200 ASN A CA 1
ATOM 1519 C C . ASN A 1 200 ? -4.318 -10.482 -10.848 1.00 96.88 200 ASN A C 1
ATOM 1521 O O . ASN A 1 200 ? -3.568 -9.536 -11.064 1.00 96.88 200 ASN A O 1
ATOM 1525 N N . ASN A 1 201 ? -4.428 -11.048 -9.650 1.00 96.62 201 ASN A N 1
ATOM 1526 C CA . ASN A 1 201 ? -3.696 -10.635 -8.451 1.00 96.62 201 ASN A CA 1
ATOM 1527 C C . ASN A 1 201 ? -2.786 -11.741 -7.877 1.00 96.62 201 ASN A C 1
ATOM 1529 O O . ASN A 1 201 ? -2.229 -11.588 -6.794 1.00 96.62 201 ASN A O 1
ATOM 1533 N N . LYS A 1 202 ? -2.609 -12.858 -8.593 1.00 96.88 202 LYS A N 1
ATOM 1534 C CA . LYS A 1 202 ? -1.724 -13.969 -8.206 1.00 96.88 202 LYS A CA 1
ATOM 1535 C C . LYS A 1 202 ? -0.303 -13.730 -8.707 1.00 96.88 202 LYS A C 1
ATOM 1537 O O . LYS A 1 202 ? 0.134 -14.370 -9.665 1.00 96.88 202 LYS A O 1
ATOM 1542 N N . ASP A 1 203 ? 0.379 -12.773 -8.088 1.00 96.38 203 ASP A N 1
ATOM 1543 C CA . ASP A 1 203 ? 1.748 -12.398 -8.440 1.00 96.38 203 ASP A CA 1
ATOM 1544 C C . ASP A 1 203 ? 2.734 -13.564 -8.201 1.00 96.38 203 ASP A C 1
ATOM 1546 O O . ASP A 1 203 ? 2.908 -13.973 -7.052 1.00 96.38 203 ASP A O 1
ATOM 1550 N N . PRO A 1 204 ? 3.400 -14.105 -9.241 1.00 96.56 204 PRO A N 1
ATOM 1551 C CA . PRO A 1 204 ? 4.329 -15.223 -9.088 1.00 96.56 204 PRO A CA 1
ATOM 1552 C C . PRO A 1 204 ? 5.612 -14.863 -8.328 1.00 96.56 204 PRO A C 1
ATOM 1554 O O . PRO A 1 204 ? 6.253 -15.767 -7.799 1.00 96.56 204 PRO A O 1
ATOM 1557 N N . ASP A 1 205 ? 5.978 -13.577 -8.270 1.00 95.12 205 ASP A N 1
ATOM 1558 C CA . ASP A 1 205 ? 7.220 -13.119 -7.631 1.00 95.12 205 ASP A CA 1
ATOM 1559 C C . ASP A 1 205 ? 6.979 -12.533 -6.224 1.00 95.12 205 ASP A C 1
ATOM 1561 O O . ASP A 1 205 ? 7.913 -12.029 -5.605 1.00 95.12 205 ASP A O 1
ATOM 1565 N N . ASP A 1 206 ? 5.738 -12.588 -5.719 1.00 94.00 206 ASP A N 1
ATOM 1566 C CA . ASP A 1 206 ? 5.340 -12.127 -4.376 1.00 94.00 206 ASP A CA 1
ATOM 1567 C C . ASP A 1 206 ? 5.634 -10.635 -4.091 1.00 94.00 206 ASP A C 1
ATOM 1569 O O . ASP A 1 206 ? 5.977 -10.228 -2.983 1.00 94.00 206 ASP A O 1
ATOM 1573 N N . TYR A 1 207 ? 5.500 -9.774 -5.107 1.00 93.62 207 TYR A N 1
ATOM 1574 C CA . TYR A 1 207 ? 5.675 -8.318 -4.968 1.00 93.62 207 TYR A CA 1
ATOM 1575 C C . TYR A 1 207 ? 4.353 -7.573 -4.730 1.00 93.62 207 TYR A C 1
ATOM 1577 O O . TYR A 1 207 ? 4.348 -6.345 -4.626 1.00 93.62 207 TYR A O 1
ATOM 1585 N N . GLY A 1 208 ? 3.224 -8.28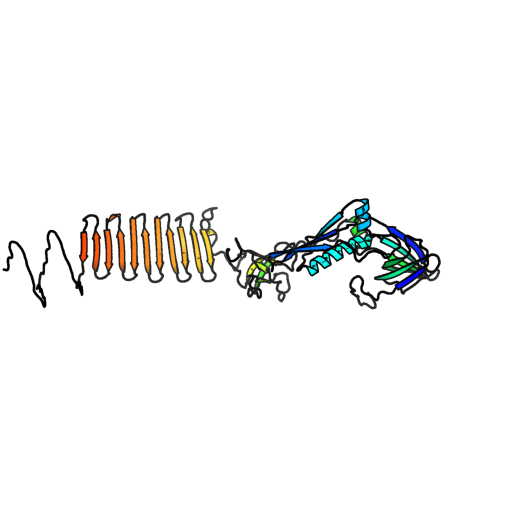7 -4.665 1.00 95.31 208 GLY A N 1
ATOM 1586 C CA . GLY A 1 208 ? 1.890 -7.686 -4.580 1.00 95.31 208 GLY A CA 1
ATOM 1587 C C . GLY A 1 208 ? 1.487 -6.939 -5.855 1.00 95.31 208 GLY A C 1
ATOM 1588 O O . GLY A 1 208 ? 0.793 -5.926 -5.787 1.00 95.31 208 GLY A O 1
ATOM 1589 N N . ARG A 1 209 ? 1.967 -7.384 -7.023 1.00 97.12 209 ARG A N 1
ATOM 1590 C CA . ARG A 1 209 ? 1.596 -6.814 -8.324 1.00 97.12 209 ARG A CA 1
ATOM 1591 C C . ARG A 1 209 ? 0.250 -7.350 -8.796 1.00 97.12 209 ARG A C 1
ATOM 1593 O O . ARG A 1 209 ? -0.178 -8.439 -8.424 1.00 97.12 209 ARG A O 1
ATOM 1600 N N . VAL A 1 210 ? -0.373 -6.611 -9.707 1.00 97.88 210 VAL A N 1
ATOM 1601 C CA . VAL A 1 210 ? -1.597 -7.039 -10.394 1.00 97.88 210 VAL A CA 1
ATOM 1602 C C . VAL A 1 210 ? -1.444 -6.921 -11.904 1.00 97.88 210 VAL A C 1
ATOM 1604 O O . VAL A 1 210 ? -0.694 -6.080 -12.393 1.00 97.88 210 VAL A O 1
ATOM 1607 N N . LYS A 1 211 ? -2.145 -7.756 -12.666 1.00 96.88 211 LYS A N 1
ATOM 1608 C CA . LYS A 1 211 ? -2.388 -7.505 -14.088 1.00 96.88 211 LYS A CA 1
ATOM 1609 C C . LYS A 1 211 ? -3.681 -6.737 -14.249 1.00 96.88 211 LYS A C 1
ATOM 1611 O O . LYS A 1 211 ? -4.638 -6.957 -13.504 1.00 96.88 211 LYS A O 1
ATOM 1616 N N . VAL A 1 212 ? -3.692 -5.858 -15.238 1.00 96.25 212 VAL A N 1
ATOM 1617 C CA . VAL A 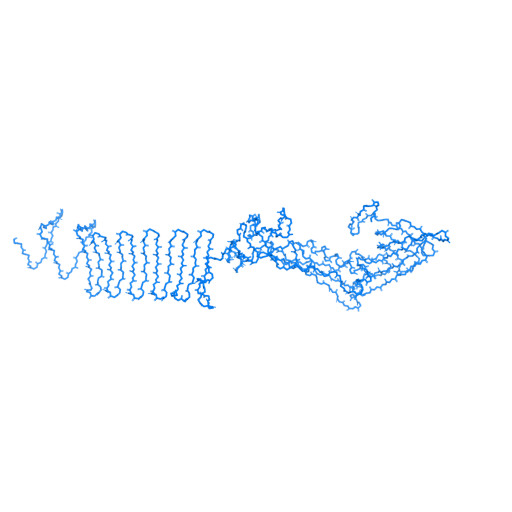1 212 ? -4.857 -5.065 -15.593 1.00 96.25 212 VAL A CA 1
ATOM 1618 C C . VAL A 1 212 ? -5.154 -5.218 -17.072 1.00 96.25 212 VAL A C 1
ATOM 1620 O O . VAL A 1 212 ? -4.257 -5.348 -17.904 1.00 96.25 212 VAL A O 1
ATOM 1623 N N . LYS A 1 213 ? -6.428 -5.137 -17.411 1.00 95.38 213 LYS A N 1
ATOM 1624 C CA . LYS A 1 213 ? -6.898 -4.943 -18.770 1.00 95.38 213 LYS A CA 1
ATOM 1625 C C . LYS A 1 213 ? -7.165 -3.467 -18.994 1.00 95.38 213 LYS A C 1
ATOM 1627 O O . LYS A 1 213 ? -7.843 -2.822 -18.198 1.00 95.38 213 LYS A O 1
ATOM 1632 N N . LEU A 1 214 ? -6.653 -2.946 -20.100 1.00 92.31 214 LEU A N 1
ATOM 1633 C CA . LEU A 1 214 ? -6.900 -1.574 -20.524 1.00 92.31 214 LEU A CA 1
ATOM 1634 C C . LEU A 1 214 ? -8.120 -1.562 -21.465 1.00 92.31 214 LEU A C 1
ATOM 1636 O O . LEU A 1 214 ? -8.066 -2.230 -22.497 1.00 92.31 214 LEU A O 1
ATOM 1640 N N . PRO A 1 215 ? -9.217 -0.839 -21.163 1.00 89.75 215 PRO A N 1
ATOM 1641 C CA . PRO A 1 215 ? -10.472 -0.937 -21.923 1.00 89.75 215 PRO A CA 1
ATOM 1642 C C . PRO A 1 215 ? -10.393 -0.601 -23.423 1.00 89.75 215 PRO A C 1
ATOM 1644 O O . PRO A 1 215 ? -11.261 -1.017 -24.183 1.00 89.75 215 PRO A O 1
ATOM 1647 N N . TRP A 1 216 ? -9.377 0.148 -23.863 1.00 84.38 216 TRP A N 1
ATOM 1648 C CA . TRP A 1 216 ? -9.130 0.468 -25.281 1.00 84.38 216 TRP A CA 1
ATOM 1649 C C . TRP A 1 216 ? -8.253 -0.559 -26.008 1.00 84.38 216 TRP A C 1
ATOM 1651 O O . TRP A 1 216 ? -8.007 -0.408 -27.205 1.00 84.38 216 TRP A O 1
ATOM 1661 N N . MET A 1 217 ? -7.727 -1.561 -25.303 1.00 86.12 217 MET A N 1
ATOM 1662 C CA . MET A 1 217 ? -7.002 -2.674 -25.910 1.00 86.12 217 MET A CA 1
ATOM 1663 C C . MET A 1 217 ? -7.950 -3.826 -26.239 1.00 86.12 217 MET A C 1
ATOM 1665 O O . MET A 1 217 ? -9.102 -3.861 -25.804 1.00 86.12 217 MET A O 1
ATOM 1669 N N . ASP A 1 218 ? -7.452 -4.774 -27.031 1.00 87.44 218 ASP A N 1
ATOM 1670 C CA . ASP A 1 218 ? -8.191 -5.994 -27.328 1.00 87.44 218 ASP A CA 1
ATOM 1671 C C . ASP A 1 218 ? -8.562 -6.738 -26.034 1.00 87.44 218 ASP A C 1
ATOM 1673 O O . ASP A 1 218 ? -7.844 -6.709 -25.031 1.00 87.44 218 ASP A O 1
ATOM 1677 N N . LYS A 1 219 ? -9.722 -7.396 -26.053 1.00 81.19 219 LYS A N 1
ATOM 1678 C CA . LYS A 1 219 ? -10.301 -8.025 -24.873 1.00 81.19 219 LYS A CA 1
ATOM 1679 C C . LYS A 1 219 ? -9.462 -9.172 -24.309 1.00 81.19 219 LYS A C 1
ATOM 1681 O O . LYS A 1 219 ? -9.636 -9.453 -23.122 1.00 81.19 219 LYS A O 1
ATOM 1686 N N . ASP A 1 220 ? -8.622 -9.781 -25.142 1.00 85.88 220 ASP A N 1
ATOM 1687 C CA . ASP A 1 220 ? -7.824 -10.964 -24.828 1.00 85.88 220 ASP A CA 1
ATOM 1688 C C . ASP A 1 220 ? -6.375 -10.595 -24.439 1.00 85.88 220 ASP A C 1
ATOM 1690 O O . ASP A 1 220 ? -5.513 -11.467 -24.323 1.00 85.88 220 ASP A O 1
ATOM 1694 N N . VAL A 1 221 ? -6.094 -9.298 -24.234 1.00 86.25 221 VAL A N 1
ATOM 1695 C CA . VAL A 1 221 ? -4.765 -8.786 -23.880 1.00 86.25 221 VAL A CA 1
ATOM 1696 C C . VAL A 1 221 ? -4.764 -8.189 -22.474 1.00 86.25 221 VAL A C 1
ATOM 1698 O O . VAL A 1 221 ? -5.360 -7.142 -22.218 1.00 86.25 221 VAL A O 1
ATOM 1701 N N . ASP A 1 222 ? -4.021 -8.838 -21.580 1.00 87.31 222 ASP A N 1
ATOM 1702 C CA . ASP A 1 222 ? -3.657 -8.293 -20.273 1.00 87.31 222 ASP A CA 1
ATOM 1703 C C . ASP A 1 222 ? -2.357 -7.484 -20.355 1.00 87.31 222 ASP A C 1
ATOM 1705 O O . ASP A 1 222 ? -1.475 -7.752 -21.176 1.00 87.31 222 ASP A O 1
ATOM 1709 N N . SER A 1 223 ? -2.195 -6.537 -19.433 1.00 91.50 223 SER A N 1
ATOM 1710 C CA . SER A 1 223 ? -0.922 -5.867 -19.197 1.00 91.50 223 SER A CA 1
ATOM 1711 C C . SER A 1 223 ? 0.166 -6.835 -18.709 1.00 91.50 223 SER A C 1
ATOM 1713 O O . SER A 1 223 ? -0.088 -7.955 -18.244 1.00 91.50 223 SER A O 1
ATOM 1715 N N . TRP A 1 224 ? 1.410 -6.351 -18.708 1.00 91.38 224 TRP A N 1
ATOM 1716 C CA . TRP A 1 224 ? 2.435 -6.918 -17.832 1.00 91.38 224 TRP A CA 1
ATOM 1717 C C . TRP A 1 224 ? 2.088 -6.677 -16.349 1.00 91.38 224 TRP A C 1
ATOM 1719 O O . TRP A 1 224 ? 1.192 -5.890 -16.036 1.00 91.38 224 TRP A O 1
ATOM 1729 N N . TRP A 1 225 ? 2.780 -7.350 -15.427 1.00 95.06 225 TRP A N 1
ATOM 1730 C CA . TRP A 1 225 ? 2.573 -7.171 -13.986 1.00 95.06 225 TRP A CA 1
ATOM 1731 C C . TRP A 1 225 ? 2.836 -5.723 -13.556 1.00 95.06 225 TRP A C 1
ATOM 1733 O O . TRP A 1 225 ? 3.952 -5.221 -13.693 1.00 95.06 225 TRP A O 1
ATOM 1743 N N . ALA A 1 226 ? 1.813 -5.074 -13.004 1.00 96.62 226 ALA A N 1
ATOM 1744 C CA . ALA A 1 226 ? 1.848 -3.702 -12.525 1.00 96.62 226 ALA A CA 1
ATOM 1745 C C . ALA A 1 226 ? 2.116 -3.648 -11.021 1.00 96.62 226 ALA A C 1
ATOM 1747 O O . ALA A 1 226 ? 1.427 -4.299 -10.235 1.00 96.62 226 ALA A O 1
ATOM 1748 N N . ARG A 1 227 ? 3.097 -2.841 -10.602 1.00 96.19 227 ARG A N 1
ATOM 1749 C CA . ARG A 1 227 ? 3.324 -2.576 -9.170 1.00 96.19 227 ARG A CA 1
ATOM 1750 C C . ARG A 1 227 ? 2.192 -1.728 -8.607 1.00 96.19 227 ARG A C 1
ATOM 1752 O O . ARG A 1 227 ? 1.791 -0.765 -9.250 1.00 96.19 227 ARG A O 1
ATOM 1759 N N . VAL A 1 228 ? 1.728 -2.053 -7.404 1.00 97.44 228 VAL A N 1
ATOM 1760 C CA . VAL A 1 228 ? 0.711 -1.273 -6.689 1.00 97.44 228 VAL A CA 1
ATOM 1761 C C . VAL A 1 228 ? 1.405 -0.296 -5.741 1.00 97.44 228 VAL A C 1
ATOM 1763 O O . VAL A 1 228 ? 2.242 -0.691 -4.928 1.00 97.44 228 VAL A O 1
ATOM 1766 N N . ALA A 1 229 ? 1.089 0.991 -5.850 1.00 96.44 229 ALA A N 1
ATOM 1767 C CA . ALA A 1 229 ? 1.565 2.001 -4.918 1.00 96.44 229 ALA A CA 1
ATOM 1768 C C . ALA A 1 229 ? 0.859 1.833 -3.563 1.00 96.44 229 ALA A C 1
ATOM 1770 O O . ALA A 1 229 ? -0.366 1.823 -3.493 1.00 96.44 229 ALA A O 1
ATOM 1771 N N . GLY A 1 230 ? 1.633 1.724 -2.481 1.00 95.31 230 GLY A N 1
ATOM 1772 C CA . GLY A 1 230 ? 1.111 1.628 -1.114 1.00 95.31 230 GLY A CA 1
ATOM 1773 C C . GLY A 1 230 ? 1.553 2.806 -0.249 1.00 95.31 230 GLY A C 1
ATOM 1774 O O . GLY A 1 230 ? 2.693 3.272 -0.350 1.00 95.31 230 GLY A O 1
ATOM 1775 N N . ALA A 1 231 ? 0.678 3.279 0.642 1.00 96.12 231 ALA A N 1
ATOM 1776 C CA . ALA A 1 231 ? 1.024 4.346 1.579 1.00 96.12 231 ALA A CA 1
ATOM 1777 C C . ALA A 1 231 ? 2.054 3.843 2.606 1.00 96.12 231 ALA A C 1
ATOM 1779 O O . ALA A 1 231 ? 1.792 2.919 3.376 1.00 96.12 231 ALA A O 1
ATOM 1780 N N . GLY A 1 232 ? 3.250 4.438 2.608 1.00 95.94 232 GLY A N 1
ATOM 1781 C CA . GLY A 1 232 ? 4.340 4.031 3.502 1.00 95.94 232 GLY A CA 1
ATOM 1782 C C . GLY A 1 232 ? 4.919 2.637 3.215 1.00 95.94 232 GLY A C 1
ATOM 1783 O O . GLY A 1 232 ? 5.501 2.046 4.124 1.00 95.94 232 GLY A O 1
ATOM 1784 N N . ALA A 1 233 ? 4.759 2.111 1.991 1.00 96.06 233 ALA A N 1
ATOM 1785 C CA . ALA A 1 233 ? 5.269 0.798 1.592 1.00 96.06 233 ALA A CA 1
ATOM 1786 C C . ALA A 1 233 ? 6.796 0.692 1.770 1.00 96.06 233 ALA A C 1
ATOM 1788 O O . ALA A 1 233 ? 7.570 1.434 1.159 1.00 96.06 233 ALA A O 1
ATOM 1789 N N . ALA A 1 234 ? 7.236 -0.232 2.623 1.00 94.31 234 ALA A N 1
ATOM 1790 C CA . ALA A 1 234 ? 8.640 -0.497 2.915 1.00 94.31 234 ALA A CA 1
ATOM 1791 C C . ALA A 1 234 ? 8.836 -1.938 3.427 1.00 94.31 234 ALA A C 1
ATOM 1793 O O . ALA A 1 234 ? 7.888 -2.711 3.533 1.00 94.31 234 ALA A O 1
ATOM 1794 N N . ASN A 1 235 ? 10.079 -2.307 3.758 1.00 95.50 235 ASN A N 1
ATOM 1795 C CA . ASN A 1 235 ? 10.421 -3.645 4.249 1.00 95.50 235 ASN A CA 1
ATOM 1796 C C . ASN A 1 235 ? 9.578 -4.031 5.483 1.00 95.50 235 ASN A C 1
ATOM 1798 O O . ASN A 1 235 ? 9.782 -3.467 6.559 1.00 95.50 235 ASN A O 1
ATOM 1802 N N . GLY A 1 236 ? 8.633 -4.960 5.304 1.00 94.44 236 GLY A N 1
ATOM 1803 C CA . GLY A 1 236 ? 7.755 -5.486 6.355 1.00 94.44 236 GLY A CA 1
ATOM 1804 C C . GLY A 1 236 ? 6.746 -4.490 6.941 1.00 94.44 236 GLY A C 1
ATOM 1805 O O . GLY A 1 236 ? 6.230 -4.738 8.028 1.00 94.44 236 GLY A O 1
ATOM 1806 N N . ARG A 1 237 ? 6.487 -3.348 6.286 1.00 95.75 237 ARG A N 1
ATOM 1807 C CA . ARG A 1 237 ? 5.593 -2.301 6.817 1.00 95.75 237 ARG A CA 1
ATOM 1808 C C . ARG A 1 237 ? 4.925 -1.463 5.727 1.00 95.75 237 ARG A C 1
ATOM 1810 O O . ARG A 1 237 ? 5.443 -1.343 4.620 1.00 95.75 237 ARG A O 1
ATOM 1817 N N . GLY A 1 238 ? 3.824 -0.815 6.093 1.00 95.75 238 GLY A N 1
ATOM 1818 C CA . GLY A 1 238 ? 3.047 0.079 5.233 1.00 95.75 238 GLY A CA 1
ATOM 1819 C C . GLY A 1 238 ? 1.568 -0.296 5.217 1.00 95.75 238 GLY A C 1
ATOM 1820 O O . GLY A 1 238 ? 1.169 -1.305 5.798 1.00 95.75 238 GLY A O 1
ATOM 1821 N N . LEU A 1 239 ? 0.755 0.519 4.550 1.00 95.56 239 LEU A N 1
ATOM 1822 C CA . LEU A 1 239 ? -0.637 0.190 4.266 1.00 95.56 239 LEU A CA 1
ATOM 1823 C C . LEU A 1 239 ? -0.682 -0.759 3.064 1.00 95.56 239 LEU A C 1
ATOM 1825 O O . LEU A 1 239 ? -0.466 -0.339 1.926 1.00 95.56 239 LEU A O 1
ATOM 1829 N N . TYR A 1 240 ? -0.935 -2.039 3.331 1.00 94.31 240 TYR A N 1
ATOM 1830 C CA . TYR A 1 240 ? -0.988 -3.087 2.316 1.00 94.31 240 TYR A CA 1
ATOM 1831 C C . TYR A 1 240 ? -2.441 -3.418 1.968 1.00 94.31 240 TYR A C 1
ATOM 1833 O O . TYR A 1 240 ? -3.090 -4.218 2.640 1.00 94.31 240 TYR A O 1
ATOM 1841 N N . VAL A 1 241 ? -2.961 -2.745 0.941 1.00 94.38 241 VAL A N 1
ATOM 1842 C CA . VAL A 1 241 ? -4.335 -2.896 0.447 1.00 94.38 241 VAL A CA 1
ATOM 1843 C C . VAL A 1 241 ? -4.255 -3.129 -1.056 1.00 94.38 241 VAL A C 1
ATOM 1845 O O . VAL A 1 241 ? -4.038 -2.192 -1.823 1.00 94.38 241 VAL A O 1
ATOM 1848 N N . LEU A 1 242 ? -4.353 -4.394 -1.464 1.00 95.62 242 LEU A N 1
ATOM 1849 C CA . LEU A 1 242 ? -4.343 -4.769 -2.875 1.00 95.62 242 LEU A CA 1
ATOM 1850 C C . LEU A 1 242 ? -5.747 -4.642 -3.477 1.00 95.62 242 LEU A C 1
ATOM 1852 O O . LEU A 1 242 ? -6.716 -4.978 -2.792 1.00 95.62 242 LEU A O 1
ATOM 1856 N N . PRO A 1 243 ? -5.860 -4.210 -4.743 1.00 97.00 243 PRO A N 1
ATOM 1857 C CA . PRO A 1 243 ? -7.128 -4.249 -5.452 1.00 97.00 243 PRO A CA 1
ATOM 1858 C C . PRO A 1 243 ? -7.523 -5.698 -5.787 1.00 97.00 243 PRO A C 1
ATOM 1860 O O . PRO A 1 243 ? -6.672 -6.568 -6.016 1.00 97.00 243 PRO A O 1
ATOM 1863 N N . GLU A 1 244 ? -8.824 -5.955 -5.809 1.00 96.75 244 GLU A N 1
ATOM 1864 C CA . GLU A 1 244 ? -9.428 -7.241 -6.151 1.00 96.75 244 GLU A CA 1
ATOM 1865 C C . GLU A 1 244 ? -9.637 -7.370 -7.668 1.00 96.75 244 GLU A C 1
ATOM 1867 O O . GLU A 1 244 ? -9.571 -6.400 -8.422 1.00 96.75 244 GLU A O 1
ATOM 1872 N N . ILE A 1 245 ? -9.880 -8.594 -8.145 1.00 97.38 245 ILE A N 1
ATOM 1873 C CA . ILE A 1 245 ? -10.223 -8.820 -9.557 1.00 97.38 245 ILE A CA 1
ATOM 1874 C C . ILE A 1 245 ? -11.541 -8.105 -9.880 1.00 97.38 245 ILE A C 1
ATOM 1876 O O . ILE A 1 245 ? -12.527 -8.264 -9.162 1.00 97.38 245 ILE A O 1
ATOM 1880 N N . ASN A 1 246 ? -11.560 -7.423 -11.026 1.00 96.56 246 ASN A N 1
ATOM 1881 C CA . ASN A 1 246 ? -12.601 -6.527 -11.536 1.00 96.56 246 ASN A CA 1
ATOM 1882 C C . ASN A 1 246 ? -12.633 -5.115 -10.936 1.00 96.56 246 ASN A C 1
ATOM 1884 O O . ASN A 1 246 ? -13.411 -4.308 -11.439 1.00 96.56 246 ASN A O 1
ATOM 1888 N N . ASP A 1 247 ? -11.771 -4.778 -9.971 1.00 97.88 247 ASP A N 1
ATOM 1889 C CA . ASP A 1 247 ? -11.677 -3.397 -9.491 1.00 97.88 247 ASP A CA 1
ATOM 1890 C C . ASP A 1 247 ? -11.170 -2.466 -10.603 1.00 97.88 247 ASP A C 1
ATOM 1892 O O . ASP A 1 247 ? -10.224 -2.786 -11.339 1.00 97.88 247 ASP A O 1
ATOM 1896 N N . GLU A 1 248 ? -11.781 -1.285 -10.697 1.00 98.00 248 GLU A N 1
ATOM 1897 C CA . GLU A 1 248 ? -11.303 -0.193 -11.539 1.00 98.00 248 GLU A CA 1
ATOM 1898 C C . GLU A 1 248 ? -10.136 0.530 -10.857 1.00 98.00 248 GLU A C 1
ATOM 1900 O O . GLU A 1 248 ? -10.221 0.961 -9.705 1.00 98.00 248 GLU A O 1
ATOM 1905 N N . VAL A 1 249 ? -9.024 0.675 -11.574 1.00 97.94 249 VAL A N 1
ATOM 1906 C CA . VAL A 1 249 ? -7.782 1.250 -11.055 1.00 97.94 249 VAL A CA 1
ATOM 1907 C C . VAL A 1 249 ? -7.201 2.306 -11.987 1.00 97.94 249 VAL A C 1
ATOM 1909 O O . VAL A 1 249 ? -7.322 2.235 -13.211 1.00 97.94 249 VAL A O 1
ATOM 1912 N N . LEU A 1 250 ? -6.506 3.278 -11.399 1.00 97.38 250 LEU A N 1
ATOM 1913 C CA . LEU A 1 250 ? -5.704 4.252 -12.126 1.00 97.38 250 LEU A CA 1
ATOM 1914 C C . LEU A 1 250 ? -4.298 3.693 -12.373 1.00 97.38 250 LEU A C 1
ATOM 1916 O O . LEU A 1 250 ? -3.574 3.359 -11.432 1.00 97.38 250 LEU A O 1
ATOM 1920 N N . VAL A 1 251 ? -3.907 3.635 -13.641 1.00 96.31 251 VAL A N 1
ATOM 1921 C CA . VAL A 1 251 ? -2.645 3.079 -14.131 1.00 96.31 251 VAL A CA 1
ATOM 1922 C C . VAL A 1 251 ? -1.760 4.196 -14.679 1.00 96.31 251 VAL A C 1
ATOM 1924 O O . VAL A 1 251 ? -2.187 4.982 -15.523 1.00 96.31 251 VAL A O 1
ATOM 1927 N N . LEU A 1 252 ? -0.514 4.253 -14.218 1.00 94.69 252 LEU A N 1
ATOM 1928 C CA . LEU A 1 252 ? 0.568 5.067 -14.769 1.00 94.69 252 LEU A CA 1
ATOM 1929 C C . LEU A 1 252 ? 1.631 4.169 -15.406 1.00 94.69 252 LEU A C 1
ATOM 1931 O O . LEU A 1 252 ? 1.645 2.959 -15.199 1.00 94.69 252 LEU A O 1
ATOM 1935 N N . PHE A 1 253 ? 2.561 4.775 -16.139 1.00 89.94 253 PHE A N 1
ATOM 1936 C CA . PHE A 1 253 ? 3.661 4.072 -16.792 1.00 89.94 253 PHE A CA 1
ATOM 1937 C C . PHE A 1 253 ? 4.988 4.700 -16.397 1.00 89.94 253 PHE A C 1
ATOM 1939 O O . PHE A 1 253 ? 5.198 5.900 -16.591 1.00 89.94 253 PHE A O 1
ATOM 1946 N N . GLU A 1 254 ? 5.888 3.895 -15.838 1.00 87.00 254 GLU A N 1
ATOM 1947 C CA . GLU A 1 254 ? 7.211 4.344 -15.409 1.00 87.00 254 GLU A CA 1
ATOM 1948 C C . GLU A 1 254 ? 7.963 4.964 -16.598 1.00 87.00 254 GLU A C 1
ATOM 1950 O O . GLU A 1 254 ? 8.177 4.308 -17.615 1.00 87.00 254 GLU A O 1
ATOM 1955 N N . GLN A 1 255 ? 8.295 6.259 -16.507 1.00 81.00 255 GLN A N 1
ATOM 1956 C CA . GLN A 1 255 ? 8.931 7.034 -17.589 1.00 81.00 255 GLN A CA 1
ATOM 1957 C C . GLN A 1 255 ? 8.183 6.975 -18.943 1.00 81.00 255 GLN A C 1
ATOM 1959 O O . GLN A 1 255 ? 8.783 7.136 -20.012 1.00 81.00 255 GLN A O 1
ATOM 1964 N N . GLY A 1 256 ? 6.869 6.727 -18.919 1.00 82.00 256 GLY A N 1
ATOM 1965 C CA . GLY A 1 256 ? 6.051 6.547 -20.119 1.00 82.00 256 GLY A CA 1
ATOM 1966 C C . GLY A 1 256 ? 6.325 5.238 -20.870 1.00 82.00 256 GLY A C 1
ATOM 1967 O O . GLY A 1 256 ? 6.098 5.180 -22.080 1.00 82.00 256 GLY A O 1
ATOM 1968 N N . ASP A 1 257 ? 6.870 4.214 -20.214 1.00 82.75 257 ASP A N 1
ATOM 1969 C CA . ASP A 1 257 ? 7.013 2.874 -20.782 1.00 82.75 257 ASP A CA 1
ATOM 1970 C C . ASP A 1 257 ? 5.765 2.029 -20.513 1.00 82.75 257 ASP A C 1
ATOM 1972 O O . ASP A 1 257 ? 5.506 1.618 -19.382 1.00 82.75 257 ASP A O 1
ATOM 1976 N N . VAL A 1 258 ? 5.008 1.722 -21.569 1.00 84.38 258 VAL A N 1
ATOM 1977 C CA . VAL A 1 258 ? 3.795 0.889 -21.479 1.00 84.38 258 VAL A CA 1
ATOM 1978 C C . VAL A 1 258 ? 4.064 -0.517 -20.939 1.00 84.38 258 VAL A C 1
ATOM 1980 O O . VAL A 1 258 ? 3.152 -1.158 -20.424 1.00 84.38 258 VAL A O 1
ATOM 1983 N N . ASN A 1 259 ? 5.315 -0.982 -21.002 1.00 85.12 259 ASN A N 1
ATOM 1984 C CA . ASN A 1 259 ? 5.723 -2.273 -20.455 1.00 85.12 259 ASN A CA 1
ATOM 1985 C C . ASN A 1 259 ? 5.981 -2.231 -18.940 1.00 85.12 259 ASN A C 1
ATOM 1987 O O . ASN A 1 259 ? 6.194 -3.278 -18.328 1.00 85.12 259 ASN A O 1
ATOM 1991 N N . ARG A 1 260 ? 5.950 -1.043 -18.320 1.00 88.75 260 ARG A N 1
ATOM 1992 C CA . ARG A 1 260 ? 6.181 -0.829 -16.884 1.00 88.75 260 ARG A CA 1
ATOM 1993 C C . ARG A 1 260 ? 4.984 -0.137 -16.220 1.00 88.75 260 ARG A C 1
ATOM 1995 O O . ARG A 1 260 ? 5.095 1.018 -15.794 1.00 88.75 260 ARG A O 1
ATOM 2002 N N . PRO A 1 261 ? 3.825 -0.815 -16.147 1.00 93.56 261 PRO A N 1
ATOM 2003 C CA . PRO A 1 261 ? 2.635 -0.252 -15.530 1.00 93.56 261 PRO A CA 1
ATOM 2004 C C . PRO A 1 261 ? 2.770 -0.140 -14.002 1.00 93.56 261 PRO A C 1
ATOM 2006 O O . PRO A 1 261 ? 3.403 -0.964 -13.338 1.00 93.56 261 PRO A O 1
ATOM 2009 N N . LEU A 1 262 ? 2.125 0.878 -13.440 1.00 95.69 262 LEU A N 1
ATOM 2010 C CA . LEU A 1 262 ? 2.017 1.159 -12.011 1.00 95.69 262 LEU A CA 1
ATOM 2011 C C . LEU A 1 262 ? 0.548 1.432 -11.682 1.00 95.69 262 LEU A C 1
ATOM 2013 O O . LEU A 1 262 ? -0.041 2.345 -12.251 1.00 95.69 262 LEU A O 1
ATOM 2017 N N . VAL A 1 263 ? -0.044 0.688 -10.756 1.00 97.75 263 VAL A N 1
ATOM 2018 C CA . VAL A 1 263 ? -1.363 1.001 -10.197 1.00 97.75 263 VAL A CA 1
ATOM 2019 C C . VAL A 1 263 ? -1.174 1.967 -9.037 1.00 97.75 263 VAL A C 1
ATOM 2021 O O . VAL A 1 263 ? -0.448 1.657 -8.097 1.00 97.75 263 VAL A O 1
ATOM 2024 N N . VAL A 1 264 ? -1.810 3.137 -9.090 1.00 96.50 264 VAL A N 1
ATOM 2025 C CA . VAL A 1 264 ? -1.632 4.177 -8.058 1.00 96.50 264 VAL A CA 1
ATOM 2026 C C . VAL A 1 264 ? -2.810 4.317 -7.100 1.00 96.50 264 VAL A C 1
ATOM 2028 O O . VAL A 1 264 ? -2.615 4.782 -5.981 1.00 96.50 264 VAL A O 1
ATOM 2031 N N . ALA A 1 265 ? -4.014 3.931 -7.524 1.00 95.12 265 ALA A N 1
ATOM 2032 C CA . ALA A 1 265 ? -5.226 3.973 -6.711 1.00 95.12 265 ALA A CA 1
ATOM 2033 C C . ALA A 1 265 ? -6.343 3.135 -7.351 1.00 95.12 265 ALA A C 1
ATOM 2035 O O . ALA A 1 265 ? -6.362 2.968 -8.572 1.00 95.12 265 ALA A O 1
ATOM 2036 N N . GLY A 1 266 ? -7.284 2.665 -6.530 1.00 96.19 266 GLY A N 1
ATOM 2037 C CA . GLY A 1 266 ? -8.608 2.239 -6.986 1.00 96.19 266 GLY A CA 1
ATOM 2038 C C . GLY A 1 266 ? -9.522 3.445 -7.214 1.00 96.19 266 GLY A C 1
ATOM 2039 O O . GLY A 1 266 ? -9.334 4.498 -6.597 1.00 96.19 266 GLY A O 1
ATOM 2040 N N . LEU A 1 267 ? -10.495 3.299 -8.106 1.00 97.00 267 LEU A N 1
ATOM 2041 C CA . LEU A 1 267 ? -11.442 4.346 -8.471 1.00 97.00 267 LEU A CA 1
ATOM 2042 C C . LEU A 1 267 ? -12.869 3.847 -8.255 1.00 97.00 267 LEU A C 1
ATOM 2044 O O . LEU A 1 267 ? -13.270 2.831 -8.812 1.00 97.00 267 LEU A O 1
ATOM 2048 N N . TRP A 1 268 ? -13.648 4.589 -7.470 1.00 96.94 268 TRP A N 1
ATOM 2049 C CA . TRP A 1 268 ? -15.090 4.365 -7.397 1.00 96.94 268 TRP A CA 1
ATOM 2050 C C . TRP A 1 268 ? -15.766 4.821 -8.695 1.00 96.94 268 TRP A C 1
ATOM 2052 O O . TRP A 1 268 ? -15.376 5.829 -9.289 1.00 96.94 268 TRP A O 1
ATOM 2062 N N . ASN A 1 269 ? -16.812 4.110 -9.107 1.00 96.56 269 ASN A N 1
ATOM 2063 C CA . ASN A 1 269 ? -17.534 4.328 -10.356 1.00 96.56 269 ASN A CA 1
ATOM 2064 C C . ASN A 1 269 ? -19.059 4.141 -10.161 1.00 96.56 269 ASN A C 1
ATOM 2066 O O . ASN A 1 269 ? -19.589 4.174 -9.049 1.00 96.56 269 ASN A O 1
ATOM 2070 N N . GLY A 1 270 ? -19.811 4.019 -11.260 1.00 95.88 270 GLY A N 1
ATOM 2071 C CA . GLY A 1 270 ? -21.272 3.879 -11.207 1.00 95.88 270 GLY A CA 1
ATOM 2072 C C . GLY A 1 270 ? -21.779 2.552 -10.618 1.00 95.88 270 GLY A C 1
ATOM 2073 O O . GLY A 1 270 ? -22.932 2.496 -10.184 1.00 95.88 270 GLY A O 1
ATOM 2074 N N . GLN A 1 271 ? -20.944 1.510 -10.611 1.00 96.06 271 GLN A N 1
ATOM 2075 C CA . GLN A 1 271 ? -21.221 0.184 -10.049 1.00 96.06 271 GLN A CA 1
ATOM 2076 C C . GLN A 1 271 ? -20.566 0.035 -8.672 1.00 96.06 271 GLN A C 1
ATOM 2078 O O . GLN A 1 271 ? -21.258 -0.225 -7.687 1.00 96.06 271 GLN A O 1
ATOM 2083 N N . ASP A 1 272 ? -19.263 0.297 -8.598 1.00 96.38 272 ASP A N 1
ATOM 2084 C CA . ASP A 1 272 ? -18.460 0.258 -7.380 1.00 96.38 272 ASP A CA 1
ATOM 2085 C C . ASP A 1 272 ? -18.560 1.622 -6.696 1.00 96.38 272 ASP A C 1
ATOM 2087 O O . ASP A 1 272 ? -17.841 2.568 -7.018 1.00 96.38 272 ASP A O 1
ATOM 2091 N N . LYS A 1 273 ? -19.529 1.765 -5.794 1.00 95.81 273 LYS A N 1
ATOM 2092 C CA . LYS A 1 273 ? -19.816 3.042 -5.131 1.00 95.81 273 LYS A CA 1
ATOM 2093 C C . LYS A 1 273 ? -18.968 3.229 -3.871 1.00 95.81 273 LYS A C 1
ATOM 2095 O O . LYS A 1 273 ? -18.643 2.241 -3.216 1.00 95.81 273 LYS A O 1
ATOM 2100 N N . PRO A 1 274 ? -18.699 4.485 -3.462 1.00 95.75 274 PRO A N 1
ATOM 2101 C CA . PRO A 1 274 ? -18.145 4.763 -2.142 1.00 95.75 274 PRO A CA 1
ATOM 2102 C C . PRO A 1 274 ? -18.962 4.100 -1.030 1.00 95.75 274 PRO A C 1
ATOM 2104 O O . PRO A 1 274 ? -20.180 3.973 -1.152 1.00 95.75 274 PRO A O 1
ATOM 2107 N N . VAL A 1 275 ? -18.279 3.741 0.062 1.00 95.25 275 VAL A N 1
ATOM 2108 C CA . VAL A 1 275 ? -18.839 3.016 1.218 1.00 95.25 275 VAL A CA 1
ATOM 2109 C C . VAL A 1 275 ? -20.176 3.594 1.682 1.00 95.25 275 VAL A C 1
ATOM 2111 O O . VAL A 1 275 ? -21.159 2.865 1.776 1.00 95.25 275 VAL A O 1
ATOM 2114 N N . HIS A 1 276 ? -20.217 4.904 1.926 1.00 94.81 276 HIS A N 1
ATOM 2115 C CA . HIS A 1 276 ? -21.437 5.633 2.256 1.00 94.81 276 HIS A CA 1
ATOM 2116 C C . HIS A 1 276 ? -21.766 6.652 1.157 1.00 94.81 276 HIS A C 1
ATOM 2118 O O . HIS A 1 276 ? -20.853 7.223 0.544 1.00 94.81 276 HIS A O 1
ATOM 2124 N N . PRO A 1 277 ? -23.059 6.939 0.918 1.00 94.31 277 PRO A N 1
ATOM 2125 C CA . PRO A 1 277 ? -23.470 8.054 0.081 1.00 94.31 277 PRO A CA 1
ATOM 2126 C C . PRO A 1 277 ? -22.839 9.367 0.550 1.00 94.31 277 PRO A C 1
ATOM 2128 O O . PRO A 1 277 ? -22.759 9.656 1.742 1.00 94.31 277 PRO A O 1
ATOM 2131 N N . ILE A 1 278 ? -22.455 10.222 -0.400 1.00 93.56 278 ILE A N 1
ATOM 2132 C CA . ILE A 1 278 ? -21.774 11.486 -0.087 1.00 93.56 278 ILE A CA 1
ATOM 2133 C C . ILE A 1 278 ? -22.589 12.401 0.847 1.00 93.56 278 ILE A C 1
ATOM 2135 O O . ILE A 1 278 ? -22.008 13.140 1.633 1.00 93.56 278 ILE A O 1
ATOM 2139 N N . GLY A 1 279 ? -23.925 12.325 0.805 1.00 92.56 279 GLY A N 1
ATOM 2140 C CA . GLY A 1 279 ? -24.810 13.098 1.683 1.00 92.56 279 GLY A CA 1
ATOM 2141 C C . GLY A 1 279 ? -24.787 12.674 3.157 1.00 92.56 279 GLY A C 1
ATOM 2142 O O . GLY A 1 279 ? -25.176 13.470 4.000 1.00 92.56 279 GLY A O 1
ATOM 2143 N N . GLU A 1 280 ? -24.327 11.459 3.466 1.00 92.12 280 GLU A N 1
ATOM 2144 C CA . GLU A 1 280 ? -24.128 10.976 4.844 1.00 92.12 280 GLU A CA 1
ATOM 2145 C C . GLU A 1 280 ? -22.712 11.294 5.349 1.00 92.12 280 GLU A C 1
ATOM 2147 O O . GLU A 1 280 ? -22.497 11.551 6.531 1.00 92.12 280 GLU A O 1
ATOM 2152 N N . VAL A 1 281 ? -21.741 11.315 4.431 1.00 94.94 281 VAL A N 1
ATOM 2153 C CA . VAL A 1 281 ? -20.331 11.604 4.727 1.00 94.94 281 VAL A CA 1
ATOM 2154 C C . VAL A 1 281 ? -20.076 13.096 4.915 1.00 94.94 281 VAL A C 1
ATOM 2156 O O . VAL A 1 281 ? -19.156 13.476 5.642 1.00 94.94 281 VAL A O 1
ATOM 2159 N N . LEU A 1 282 ? -20.844 13.953 4.243 1.00 95.00 282 LEU A N 1
ATOM 2160 C CA . LEU A 1 282 ? -20.697 15.399 4.324 1.00 95.00 282 LEU A CA 1
ATOM 2161 C C . LEU A 1 282 ? -21.700 16.017 5.290 1.00 95.00 282 LEU A C 1
ATOM 2163 O O . LEU A 1 282 ? -22.873 15.658 5.319 1.00 95.00 282 LEU A O 1
ATOM 2167 N N . LYS A 1 283 ? -21.251 17.059 5.983 1.00 92.56 283 LYS A N 1
ATOM 2168 C CA . LYS A 1 283 ? -22.122 17.988 6.693 1.00 92.56 283 LYS A CA 1
ATOM 2169 C C . LYS A 1 283 ? -21.882 19.397 6.170 1.00 92.56 283 LYS A C 1
ATOM 2171 O O . LYS A 1 283 ? -20.833 20.006 6.394 1.00 92.56 283 LYS A O 1
ATOM 2176 N N . GLY A 1 284 ? -22.834 19.893 5.380 1.00 90.62 284 GLY A N 1
ATOM 2177 C CA . GLY A 1 284 ? -22.602 21.060 4.531 1.00 90.62 284 GLY A CA 1
ATOM 2178 C C . GLY A 1 284 ? -21.437 20.792 3.571 1.00 90.62 284 GLY A C 1
ATOM 2179 O O . GLY A 1 284 ? -21.478 19.837 2.803 1.00 90.62 284 GLY A O 1
ATOM 2180 N N . SER A 1 285 ? -20.382 21.606 3.647 1.00 92.19 285 SER A N 1
ATOM 2181 C CA . SER A 1 285 ? -19.172 21.454 2.818 1.00 92.19 285 SER A CA 1
ATOM 2182 C C . SER A 1 285 ? -18.002 20.775 3.541 1.00 92.19 285 SER A C 1
ATOM 2184 O O . SER A 1 285 ? -16.884 20.781 3.028 1.00 92.19 285 SER A O 1
ATOM 2186 N N . LYS A 1 286 ? -18.219 20.238 4.746 1.00 94.56 286 LYS A N 1
ATOM 2187 C CA . LYS A 1 286 ? -17.178 19.574 5.538 1.00 94.56 286 LYS A CA 1
ATOM 2188 C C . LYS A 1 286 ? -17.306 18.060 5.447 1.00 94.56 286 LYS A C 1
ATOM 2190 O O . LYS A 1 286 ? -18.415 17.531 5.430 1.00 94.56 286 LYS A O 1
ATOM 2195 N N . VAL A 1 287 ? -16.166 17.373 5.443 1.00 95.50 287 VAL A N 1
ATOM 2196 C CA . VAL A 1 287 ? -16.106 15.911 5.563 1.00 95.50 287 VAL A CA 1
ATOM 2197 C C . VAL A 1 287 ? -16.313 15.536 7.024 1.00 95.50 287 VAL A C 1
ATOM 2199 O O . VAL A 1 287 ? -15.451 15.821 7.855 1.00 95.50 287 VAL A O 1
ATOM 2202 N N . ASN A 1 288 ? -17.455 14.917 7.299 1.00 95.69 288 ASN A N 1
ATOM 2203 C CA . ASN A 1 288 ? -17.887 14.498 8.624 1.00 95.69 288 ASN A CA 1
ATOM 2204 C C . ASN A 1 288 ? -17.478 13.056 8.957 1.00 95.69 288 ASN A C 1
ATOM 2206 O O . ASN A 1 288 ? -17.257 12.734 10.119 1.00 95.69 288 ASN A O 1
ATOM 2210 N N . GLN A 1 289 ? -17.360 12.196 7.940 1.00 96.12 289 GLN A N 1
ATOM 2211 C CA . GLN A 1 289 ? -16.981 10.790 8.101 1.00 96.12 289 GLN A CA 1
ATOM 2212 C C . GLN A 1 289 ? -15.706 10.450 7.328 1.00 96.12 289 GLN A C 1
ATOM 2214 O O . GLN A 1 289 ? -15.578 10.765 6.144 1.00 96.12 289 GLN A O 1
ATOM 2219 N N . ARG A 1 290 ? -14.772 9.749 7.976 1.00 96.94 290 ARG A N 1
ATOM 2220 C CA . ARG A 1 290 ? -13.618 9.105 7.324 1.00 96.94 290 ARG A CA 1
ATOM 2221 C C . ARG A 1 290 ? -13.690 7.611 7.570 1.00 96.94 290 ARG A C 1
ATOM 2223 O O . ARG A 1 290 ? -13.723 7.180 8.719 1.00 96.94 290 ARG A O 1
ATOM 2230 N N . ILE A 1 291 ? -13.732 6.838 6.489 1.00 97.31 291 ILE A N 1
ATOM 2231 C CA . ILE A 1 291 ? -14.112 5.427 6.539 1.00 97.31 291 ILE A CA 1
ATOM 2232 C C . ILE A 1 291 ? -13.050 4.566 5.866 1.00 97.31 291 ILE A C 1
ATOM 2234 O O . ILE A 1 291 ? -12.569 4.887 4.779 1.00 97.31 291 ILE A O 1
ATOM 2238 N N . PHE A 1 292 ? -12.740 3.438 6.494 1.00 97.31 292 PHE A N 1
ATOM 2239 C CA . PHE A 1 292 ? -12.054 2.316 5.874 1.00 97.31 292 PHE A CA 1
ATOM 2240 C C . PHE A 1 292 ? -12.925 1.066 6.016 1.00 97.31 292 PHE A C 1
ATOM 2242 O O . PHE A 1 292 ? -13.249 0.661 7.133 1.00 97.31 292 PHE A O 1
ATOM 2249 N N . GLN A 1 293 ? -13.295 0.452 4.889 1.00 97.06 293 GLN A N 1
ATOM 2250 C CA . GLN A 1 293 ? -14.081 -0.779 4.865 1.00 97.06 293 GLN A CA 1
ATOM 2251 C C . GLN A 1 293 ? -13.401 -1.840 3.998 1.00 97.06 293 GLN A C 1
ATOM 2253 O O . GLN A 1 293 ? -12.950 -1.565 2.889 1.00 97.06 293 GLN A O 1
ATOM 2258 N N . THR A 1 294 ? -13.330 -3.064 4.515 1.00 97.00 294 THR A N 1
ATOM 2259 C CA . THR A 1 294 ? -12.794 -4.231 3.791 1.00 97.00 294 THR A CA 1
ATOM 2260 C C . THR A 1 294 ? -13.885 -4.943 2.987 1.00 97.00 294 THR A C 1
ATOM 2262 O O . THR A 1 294 ? -15.067 -4.809 3.299 1.00 97.00 294 THR A O 1
ATOM 2265 N N . ARG A 1 295 ? -13.500 -5.797 2.026 1.00 95.00 295 ARG A N 1
ATOM 2266 C CA . ARG A 1 295 ? -14.432 -6.571 1.178 1.00 95.00 295 ARG A CA 1
ATOM 2267 C C . ARG A 1 295 ? -15.502 -7.349 1.953 1.00 95.00 295 ARG A C 1
ATOM 2269 O O . ARG A 1 295 ? -16.618 -7.497 1.472 1.00 95.00 295 ARG A O 1
ATOM 2276 N N . VAL A 1 296 ? -15.159 -7.881 3.126 1.00 96.56 296 VAL A N 1
ATOM 2277 C CA . VAL A 1 296 ? -16.090 -8.681 3.946 1.00 96.56 296 VAL A CA 1
ATOM 2278 C C . VAL A 1 296 ? -16.859 -7.849 4.973 1.00 96.56 296 VAL A C 1
ATOM 2280 O O . VAL A 1 296 ? -17.698 -8.398 5.674 1.00 96.56 296 VAL A O 1
ATOM 2283 N N . GLY A 1 297 ? -16.589 -6.545 5.071 1.00 96.38 297 GLY A N 1
ATOM 2284 C CA . GLY A 1 297 ? -17.344 -5.630 5.924 1.00 96.38 297 GLY A CA 1
ATOM 2285 C C . GLY A 1 297 ? -16.710 -5.283 7.274 1.00 96.38 297 GLY A C 1
ATOM 2286 O O . GLY A 1 297 ? -17.391 -4.680 8.093 1.00 96.38 297 GLY A O 1
ATOM 2287 N N . HIS A 1 298 ? -15.430 -5.597 7.533 1.00 98.19 298 HIS A N 1
ATOM 2288 C CA . HIS A 1 298 ? -14.725 -4.943 8.652 1.00 98.19 298 HIS A CA 1
ATOM 2289 C C . HIS A 1 298 ? -14.624 -3.443 8.392 1.00 98.19 298 HIS A C 1
ATOM 2291 O O . HIS A 1 298 ? -14.335 -3.050 7.260 1.00 98.19 298 HIS A O 1
ATOM 2297 N N . TYR A 1 299 ? -14.833 -2.648 9.432 1.00 96.81 299 TYR A N 1
ATOM 2298 C CA . TYR A 1 299 ? -15.197 -1.248 9.324 1.00 96.81 299 TYR A CA 1
ATOM 2299 C C . TYR A 1 299 ? -14.462 -0.418 10.385 1.00 96.81 299 TYR A C 1
ATOM 2301 O O . TYR A 1 299 ? -14.483 -0.750 11.570 1.00 96.81 299 TYR A O 1
ATOM 2309 N N . LEU A 1 300 ? -13.794 0.652 9.960 1.00 98.44 300 LEU A N 1
ATOM 2310 C CA . LEU A 1 300 ? -13.215 1.685 10.819 1.00 98.44 300 LEU A CA 1
ATOM 2311 C C . LEU A 1 300 ? -13.787 3.031 10.381 1.00 98.44 300 LEU A C 1
ATOM 2313 O O . LEU A 1 300 ? -13.651 3.405 9.216 1.00 98.44 300 LEU A O 1
ATOM 2317 N N . LEU A 1 301 ? -14.396 3.753 11.313 1.00 97.75 301 LEU A N 1
ATOM 2318 C CA . LEU A 1 301 ? -15.009 5.055 11.076 1.00 97.75 301 LEU A CA 1
ATOM 2319 C C . LEU A 1 301 ? -14.513 6.069 12.100 1.00 97.75 301 LEU A C 1
ATOM 2321 O O . LEU A 1 301 ? -14.545 5.809 13.301 1.00 97.75 301 LEU A O 1
ATOM 2325 N N . PHE A 1 302 ? -14.133 7.237 11.595 1.00 97.75 302 PHE A N 1
ATOM 2326 C CA . PHE A 1 302 ? -13.971 8.462 12.367 1.00 97.75 302 PHE A CA 1
ATOM 2327 C C . PHE A 1 302 ? -15.131 9.393 12.014 1.00 97.75 302 PHE A C 1
ATOM 2329 O O . PHE A 1 302 ? -15.281 9.769 10.847 1.00 97.75 302 PHE A O 1
ATOM 2336 N N . GLN A 1 303 ? -15.948 9.721 13.007 1.00 95.94 303 GLN A N 1
ATOM 2337 C CA . GLN A 1 303 ? -17.033 10.697 12.937 1.00 95.94 303 GLN A CA 1
ATOM 2338 C C . GLN A 1 303 ? -16.553 11.985 13.616 1.00 95.94 303 GLN A C 1
ATOM 2340 O O . GLN A 1 303 ? -16.010 11.929 14.716 1.00 95.94 303 GLN A O 1
ATOM 2345 N N . GLU A 1 304 ? -16.726 13.132 12.960 1.00 93.56 304 GLU A N 1
ATOM 2346 C CA . GLU A 1 304 ? -16.113 14.403 13.384 1.00 93.56 304 GLU A CA 1
ATOM 2347 C C . GLU A 1 304 ? -17.110 15.375 14.042 1.00 93.56 304 GLU A C 1
ATOM 2349 O O . GLU A 1 304 ? -16.788 16.035 15.025 1.00 93.56 304 GLU A O 1
ATOM 2354 N N . GLU A 1 305 ? -18.320 15.499 13.496 1.00 87.31 305 GLU A N 1
ATOM 2355 C CA . GLU A 1 305 ? -19.397 16.376 13.963 1.00 87.31 305 GLU A CA 1
ATOM 2356 C C . GLU A 1 305 ? -20.673 15.567 14.267 1.00 87.31 305 GLU A C 1
ATOM 2358 O O . GLU A 1 305 ? -20.900 14.507 13.685 1.00 87.31 305 GLU A O 1
ATOM 2363 N N . ASP A 1 306 ? -21.541 16.110 15.132 1.00 79.94 306 ASP A N 1
ATOM 2364 C CA . ASP A 1 306 ? -22.762 15.449 15.633 1.00 79.94 306 ASP A CA 1
ATOM 2365 C C . ASP A 1 306 ? -22.451 14.053 16.197 1.00 79.94 306 ASP A C 1
ATOM 2367 O O . ASP A 1 306 ? -22.841 13.058 15.589 1.00 79.94 306 ASP A O 1
ATOM 2371 N N . HIS A 1 307 ? -21.752 13.997 17.340 1.00 86.44 307 HIS A N 1
ATOM 2372 C CA . HIS A 1 307 ? -21.133 12.806 17.947 1.00 86.44 307 HIS A CA 1
ATOM 2373 C C . HIS A 1 307 ? -19.719 12.469 17.463 1.00 86.44 307 HIS A C 1
ATOM 2375 O O . HIS A 1 307 ? -19.509 11.517 16.708 1.00 86.44 307 HIS A O 1
ATOM 2381 N N . ALA A 1 308 ? -18.722 13.226 17.938 1.00 95.00 308 ALA A N 1
ATOM 2382 C CA . ALA A 1 308 ? -17.322 12.904 17.668 1.00 95.00 308 ALA A CA 1
ATOM 2383 C C . ALA A 1 308 ? -16.979 11.518 18.244 1.00 95.00 308 ALA A C 1
ATOM 2385 O O . ALA A 1 308 ? -17.106 11.272 19.445 1.00 95.00 308 ALA A O 1
ATOM 2386 N N . SER A 1 309 ? -16.603 10.578 17.375 1.00 97.25 309 SER A N 1
ATOM 2387 C CA . SER A 1 309 ? -16.395 9.187 17.782 1.00 97.25 309 SER A CA 1
ATOM 2388 C C . SER A 1 309 ? -15.486 8.401 16.840 1.00 97.25 309 SER A C 1
ATOM 2390 O O . SER A 1 309 ? -15.340 8.704 15.651 1.00 97.25 309 SER A O 1
ATOM 2392 N N . ILE A 1 310 ? -14.886 7.343 17.385 1.00 98.56 310 ILE A N 1
ATOM 2393 C CA . ILE A 1 310 ? -14.130 6.334 16.642 1.00 98.56 310 ILE A CA 1
ATOM 2394 C C . ILE A 1 310 ? -14.828 4.992 16.817 1.00 98.56 310 ILE A C 1
ATOM 2396 O O . ILE A 1 310 ? -14.955 4.485 17.932 1.00 98.56 310 ILE A O 1
ATOM 2400 N N . ARG A 1 311 ? -15.242 4.382 15.706 1.00 98.25 311 ARG A N 1
ATOM 2401 C CA . ARG A 1 311 ? -15.905 3.076 15.686 1.00 98.25 311 ARG A CA 1
ATOM 2402 C C . ARG A 1 311 ? -15.058 2.054 14.945 1.00 98.25 311 ARG A C 1
ATOM 2404 O O . ARG A 1 311 ? -14.727 2.253 13.778 1.00 98.25 311 ARG A O 1
ATOM 2411 N N . ILE A 1 312 ? -14.775 0.932 15.601 1.00 98.75 312 ILE A N 1
ATOM 2412 C CA . ILE A 1 312 ? -14.195 -0.269 14.994 1.00 98.75 312 ILE A CA 1
ATOM 2413 C C . ILE A 1 312 ? -15.252 -1.361 15.042 1.00 98.75 312 ILE A C 1
ATOM 2415 O O . ILE A 1 312 ? -15.689 -1.758 16.120 1.00 98.75 312 ILE A O 1
ATOM 2419 N N . GLU A 1 313 ? -15.648 -1.863 13.882 1.00 98.38 313 GLU A N 1
ATOM 2420 C CA . GLU A 1 313 ? -16.670 -2.889 13.762 1.00 98.38 313 GLU A CA 1
ATOM 2421 C C . GLU A 1 313 ? -16.183 -4.055 12.903 1.00 98.38 313 GLU A C 1
ATOM 2423 O O . GLU A 1 313 ? -15.623 -3.904 11.817 1.00 98.38 313 GLU A O 1
ATOM 2428 N N . SER A 1 314 ? -16.356 -5.264 13.428 1.00 98.44 314 SER A N 1
ATOM 2429 C CA . SER A 1 314 ? -16.084 -6.484 12.672 1.00 98.44 314 SER A CA 1
ATOM 2430 C C . SER A 1 314 ? -17.246 -6.815 11.735 1.00 98.44 314 SER A C 1
ATOM 2432 O O . SER A 1 314 ? -18.391 -6.521 12.058 1.00 98.44 314 SER A O 1
ATOM 2434 N N . ALA A 1 315 ? -16.975 -7.552 10.656 1.00 97.88 315 ALA A N 1
ATOM 2435 C CA . ALA A 1 315 ? -18.016 -8.074 9.765 1.00 97.88 315 ALA A CA 1
ATOM 2436 C C . ALA A 1 315 ? -19.105 -8.900 10.486 1.00 97.88 315 ALA A C 1
ATOM 2438 O O . ALA A 1 315 ? -20.233 -8.988 10.015 1.00 97.88 315 ALA A O 1
ATOM 2439 N N . ALA A 1 316 ? -18.776 -9.509 11.631 1.00 97.69 316 ALA A N 1
ATOM 2440 C CA . ALA A 1 316 ? -19.734 -10.259 12.439 1.00 97.69 316 ALA A CA 1
ATOM 2441 C C . ALA A 1 316 ? -20.621 -9.365 13.326 1.00 97.69 316 ALA A C 1
ATOM 2443 O O . ALA A 1 316 ? -21.609 -9.866 13.851 1.00 97.69 316 ALA A O 1
ATOM 2444 N N . GLY A 1 317 ? -20.283 -8.081 13.505 1.00 97.56 317 GLY A N 1
ATOM 2445 C CA . GLY A 1 317 ? -21.034 -7.104 14.305 1.00 97.56 317 GLY A CA 1
ATOM 2446 C C . GLY A 1 317 ? -20.468 -6.810 15.702 1.00 97.56 317 GLY A C 1
ATOM 2447 O O . GLY A 1 317 ? -21.123 -6.142 16.496 1.00 97.56 317 GLY A O 1
ATOM 2448 N N . HIS A 1 318 ? -19.279 -7.315 16.063 1.00 98.50 318 HIS A N 1
ATOM 2449 C CA . HIS A 1 318 ? -18.584 -6.864 17.283 1.00 98.50 318 HIS A CA 1
ATOM 2450 C C . HIS A 1 318 ? -18.096 -5.427 17.116 1.00 98.50 318 HIS A C 1
ATOM 2452 O O . HIS A 1 318 ? -17.568 -5.100 16.053 1.00 98.50 318 HIS A O 1
ATOM 2458 N N . VAL A 1 319 ? -18.214 -4.621 18.169 1.00 98.69 319 VAL A N 1
ATOM 2459 C CA . VAL A 1 319 ? -17.960 -3.178 18.143 1.00 98.69 319 VAL A CA 1
ATOM 2460 C C . VAL A 1 319 ? -17.016 -2.777 19.268 1.00 98.69 319 VAL A C 1
ATOM 2462 O O . VAL A 1 319 ? -17.201 -3.189 20.412 1.00 98.69 319 VAL A O 1
ATOM 2465 N N . VAL A 1 320 ? -16.057 -1.915 18.945 1.00 98.75 320 VAL A N 1
ATOM 2466 C CA . VAL A 1 320 ? -15.385 -1.028 19.896 1.00 98.75 320 VAL A CA 1
ATOM 2467 C C . VAL A 1 320 ? -15.740 0.402 19.506 1.00 98.75 320 VAL A C 1
ATOM 2469 O O . VAL A 1 320 ? -15.539 0.791 18.355 1.00 98.75 320 VAL A O 1
ATOM 2472 N N . LEU A 1 321 ? -16.288 1.164 20.445 1.00 98.38 321 LEU A N 1
ATOM 2473 C CA . LEU A 1 321 ? -16.690 2.552 20.257 1.00 98.38 321 LEU A CA 1
ATOM 2474 C C . LEU A 1 321 ? -15.961 3.425 21.276 1.00 98.38 321 LEU A C 1
ATOM 2476 O O . LEU A 1 321 ? -16.031 3.157 22.473 1.00 98.38 321 LEU A O 1
ATOM 2480 N N . ILE A 1 322 ? -15.272 4.450 20.787 1.00 98.44 322 ILE A N 1
ATOM 2481 C CA . ILE A 1 322 ? -14.750 5.561 21.583 1.00 98.44 322 ILE A CA 1
ATOM 2482 C C . ILE A 1 322 ? -15.637 6.756 21.265 1.00 98.44 322 ILE A C 1
ATOM 2484 O O . ILE A 1 322 ? -15.748 7.129 20.098 1.00 98.44 322 ILE A O 1
ATOM 2488 N N . ASP A 1 323 ? -16.281 7.309 22.281 1.00 96.69 323 ASP A N 1
ATOM 2489 C CA . ASP A 1 323 ? -17.294 8.344 22.146 1.00 96.69 323 ASP A CA 1
ATOM 2490 C C . ASP A 1 323 ? -16.916 9.570 22.985 1.00 96.69 323 ASP A C 1
ATOM 2492 O O . ASP A 1 323 ? -16.921 9.504 24.219 1.00 96.69 323 ASP A O 1
ATOM 2496 N N . ASP A 1 324 ? -16.551 10.671 22.326 1.00 94.62 324 ASP A N 1
ATOM 2497 C CA . ASP A 1 324 ? -16.085 11.888 23.000 1.00 94.62 324 ASP A CA 1
ATOM 2498 C C . ASP A 1 324 ? -17.248 12.741 23.534 1.00 94.62 324 ASP A C 1
ATOM 2500 O O . ASP A 1 324 ? -17.081 13.454 24.531 1.00 94.62 324 ASP A O 1
ATOM 2504 N N . ASP A 1 325 ? -18.430 12.646 22.917 1.00 92.19 325 ASP A N 1
ATOM 2505 C CA . ASP A 1 325 ? -19.629 13.387 23.323 1.00 92.19 325 ASP A CA 1
ATOM 2506 C C . ASP A 1 325 ? -20.199 12.795 24.623 1.00 92.19 325 ASP A C 1
ATOM 2508 O O . ASP A 1 325 ? -20.434 13.521 25.598 1.00 92.19 325 ASP A O 1
ATOM 2512 N N . ASP A 1 326 ? -20.330 11.466 24.675 1.00 93.44 326 ASP A N 1
ATOM 2513 C CA . ASP A 1 326 ? -20.759 10.736 25.871 1.00 93.44 326 ASP A CA 1
ATOM 2514 C C . ASP A 1 326 ? -19.620 10.520 26.884 1.00 93.44 326 ASP A C 1
ATOM 2516 O O . ASP A 1 326 ? -19.884 10.229 28.056 1.00 93.44 326 ASP A O 1
ATOM 2520 N N . LYS A 1 327 ? -18.358 10.697 26.463 1.00 96.50 327 LYS A N 1
ATOM 2521 C CA . LYS A 1 327 ? -17.128 10.452 27.243 1.00 96.50 327 LYS A CA 1
ATOM 2522 C C . LYS A 1 327 ? -17.012 9.000 27.703 1.00 96.50 327 LYS A C 1
ATOM 2524 O O . LYS A 1 327 ? -16.824 8.721 28.895 1.00 96.50 327 LYS A O 1
ATOM 2529 N N . LYS A 1 328 ? -17.179 8.068 26.760 1.00 97.31 328 LYS A N 1
ATOM 2530 C CA . LYS A 1 328 ? -17.223 6.626 27.043 1.00 97.31 328 LYS A CA 1
ATOM 2531 C C . LYS A 1 328 ? -16.404 5.814 26.060 1.00 97.31 328 LYS A C 1
ATOM 2533 O O . LYS A 1 328 ? -16.269 6.158 24.890 1.00 97.31 328 LYS A O 1
ATOM 2538 N N . ILE A 1 329 ? -15.921 4.673 26.540 1.00 98.69 329 ILE A N 1
ATOM 2539 C CA . ILE A 1 329 ? -15.418 3.592 25.695 1.00 98.69 329 ILE A CA 1
ATOM 2540 C C . ILE A 1 329 ? -16.293 2.365 25.932 1.00 98.69 329 ILE A C 1
ATOM 2542 O O . ILE A 1 329 ? -16.397 1.888 27.063 1.00 98.69 329 ILE A O 1
ATOM 2546 N N . GLU A 1 330 ? -16.903 1.839 24.872 1.00 98.56 330 GLU A N 1
ATOM 2547 C CA . GLU A 1 330 ? -17.756 0.651 24.922 1.00 98.56 330 GLU A CA 1
ATOM 2548 C C . GLU A 1 330 ? -17.227 -0.451 23.998 1.00 98.56 330 GLU A C 1
ATOM 2550 O O . GLU A 1 330 ? -16.999 -0.244 22.806 1.00 98.56 330 GLU A O 1
ATOM 2555 N N . ILE A 1 331 ? -17.077 -1.658 24.543 1.00 98.75 331 ILE A N 1
ATOM 2556 C CA . ILE A 1 331 ? -16.848 -2.884 23.775 1.00 98.75 331 ILE A CA 1
ATOM 2557 C C . ILE A 1 331 ? -18.127 -3.708 23.830 1.00 98.75 331 ILE A C 1
ATOM 2559 O O . ILE A 1 331 ? -18.516 -4.175 24.901 1.00 98.75 331 ILE A O 1
ATOM 2563 N N . THR A 1 332 ? -18.759 -3.922 22.678 1.00 98.56 332 THR A N 1
ATOM 2564 C CA . THR A 1 332 ? -19.980 -4.724 22.552 1.00 98.56 332 THR A CA 1
ATOM 2565 C C . THR A 1 332 ? -19.737 -5.943 21.677 1.00 98.56 332 THR A C 1
ATOM 2567 O O . THR A 1 332 ? -19.245 -5.855 20.552 1.00 98.56 332 THR A O 1
ATOM 2570 N N . THR A 1 333 ? -20.125 -7.109 22.183 1.00 98.50 333 THR A N 1
ATOM 2571 C CA . THR A 1 333 ? -20.159 -8.342 21.392 1.00 98.50 333 THR A CA 1
ATOM 2572 C C . THR A 1 333 ? -21.543 -8.582 20.806 1.00 98.50 333 THR A C 1
ATOM 2574 O O . THR A 1 333 ? -22.551 -8.181 21.382 1.00 98.50 333 THR A O 1
ATOM 2577 N N . THR A 1 334 ? -21.605 -9.324 19.705 1.00 97.88 334 THR A N 1
ATOM 2578 C CA . THR A 1 334 ? -22.864 -9.741 19.062 1.00 97.88 334 THR A CA 1
ATOM 2579 C C . THR A 1 334 ? -23.732 -10.615 19.963 1.00 97.88 334 THR A C 1
ATOM 2581 O O . THR A 1 334 ? -24.953 -10.594 19.856 1.00 97.88 334 THR A O 1
ATOM 2584 N N . GLY A 1 335 ? -23.115 -11.339 20.901 1.00 97.62 335 GLY A N 1
ATOM 2585 C CA . GLY A 1 335 ? -23.819 -12.097 21.932 1.00 97.62 335 GLY A CA 1
ATOM 2586 C C . GLY A 1 335 ? -24.479 -11.227 23.006 1.00 97.62 335 GLY A C 1
ATOM 2587 O O . GLY A 1 335 ? -25.237 -11.765 23.804 1.00 97.62 335 GLY A O 1
ATOM 2588 N N . GLY A 1 336 ? -24.211 -9.916 23.049 1.00 97.31 336 GLY A N 1
ATOM 2589 C CA . GLY A 1 336 ? -24.785 -8.970 24.012 1.00 97.31 336 GLY A CA 1
ATOM 2590 C C . GLY A 1 336 ? -23.924 -8.688 25.250 1.00 97.31 336 GLY A C 1
ATOM 2591 O O . GLY A 1 336 ? -24.355 -7.938 26.125 1.00 97.31 336 GLY A O 1
ATOM 2592 N N . HIS A 1 337 ? -22.712 -9.250 25.346 1.00 98.50 337 HIS A N 1
ATOM 2593 C CA . HIS A 1 337 ? -21.758 -8.872 26.395 1.00 98.50 337 HIS A CA 1
ATOM 2594 C C . HIS A 1 337 ? -21.209 -7.468 26.148 1.00 98.50 337 HIS A C 1
ATOM 2596 O O . HIS A 1 337 ? -20.926 -7.120 24.996 1.00 98.50 337 HIS A O 1
ATOM 2602 N N . LYS A 1 338 ? -21.014 -6.714 27.233 1.00 98.56 338 LYS A N 1
ATOM 2603 C CA . LYS A 1 338 ? -20.562 -5.325 27.221 1.00 98.56 338 LYS A CA 1
ATOM 2604 C C . LYS A 1 338 ? -19.455 -5.081 28.241 1.00 98.56 338 LYS A C 1
ATOM 2606 O O . LYS A 1 338 ? -19.513 -5.603 29.357 1.00 98.56 338 LYS A O 1
ATOM 2611 N N . LEU A 1 339 ? -18.491 -4.250 27.867 1.00 98.81 339 LEU A N 1
ATOM 2612 C CA . LEU A 1 339 ? -17.564 -3.580 28.776 1.00 98.81 339 LEU A CA 1
ATOM 2613 C C . LEU A 1 339 ? -17.658 -2.079 28.509 1.00 98.81 339 LEU A C 1
ATOM 2615 O O . LEU A 1 339 ? -17.496 -1.668 27.364 1.00 98.81 339 LEU A O 1
ATOM 2619 N N . VAL A 1 340 ? -17.916 -1.288 29.545 1.00 98.69 340 VAL A N 1
ATOM 2620 C CA . VAL A 1 340 ? -18.113 0.160 29.448 1.00 98.69 340 VAL A CA 1
ATOM 2621 C C . VAL A 1 340 ? -17.192 0.864 30.439 1.00 98.69 340 VAL A C 1
ATOM 2623 O O . VAL A 1 340 ? -17.206 0.547 31.629 1.00 98.69 340 VAL A O 1
ATOM 2626 N N . LEU A 1 341 ? -16.402 1.816 29.948 1.00 98.69 341 LEU A N 1
ATOM 2627 C CA . LEU A 1 341 ? -15.665 2.794 30.745 1.00 98.69 341 LEU A CA 1
ATOM 2628 C C . LEU A 1 341 ? -16.364 4.138 30.536 1.00 98.69 341 LEU A C 1
ATOM 2630 O O . LEU A 1 341 ? -16.419 4.616 29.408 1.00 98.69 341 LEU A O 1
ATOM 2634 N N . ASP A 1 342 ? -16.947 4.699 31.589 1.00 98.19 342 ASP A N 1
ATOM 2635 C CA . ASP A 1 342 ? -17.843 5.856 31.524 1.00 98.19 342 ASP A CA 1
ATOM 2636 C C . ASP A 1 342 ? -17.344 6.965 32.458 1.00 98.19 342 ASP A C 1
ATOM 2638 O O . ASP A 1 342 ? -17.568 6.912 33.671 1.00 98.19 342 ASP A O 1
ATOM 2642 N N . ASP A 1 343 ? -16.682 7.981 31.901 1.00 97.69 343 ASP A N 1
ATOM 2643 C CA . ASP A 1 343 ? -16.152 9.110 32.678 1.00 97.69 343 ASP A CA 1
ATOM 2644 C C . ASP A 1 343 ? -17.254 10.084 33.108 1.00 97.69 343 ASP A C 1
ATOM 2646 O O . ASP A 1 343 ? -17.145 10.746 34.146 1.00 97.69 343 ASP A O 1
ATOM 2650 N N . GLN A 1 344 ? -18.346 10.165 32.343 1.00 95.69 344 GLN A N 1
ATOM 2651 C CA . GLN A 1 344 ? -19.485 11.020 32.666 1.00 95.69 344 GLN A CA 1
ATOM 2652 C C . GLN A 1 344 ? -20.156 10.568 33.970 1.00 95.69 344 GLN A C 1
ATOM 2654 O O . GLN A 1 344 ? -20.453 11.387 34.845 1.00 95.69 344 GLN A O 1
ATOM 2659 N N . ASN A 1 345 ? -20.345 9.257 34.126 1.00 96.50 345 ASN A N 1
ATOM 2660 C CA . ASN A 1 345 ? -20.923 8.644 35.320 1.00 96.50 345 ASN A CA 1
ATOM 2661 C C . ASN A 1 345 ? -19.873 8.132 36.316 1.00 96.50 345 ASN A C 1
ATOM 2663 O O . ASN A 1 345 ? -20.254 7.691 37.400 1.00 96.50 345 ASN A O 1
ATOM 2667 N N . LYS A 1 346 ? -18.579 8.226 35.983 1.00 97.81 346 LYS A N 1
ATOM 2668 C CA . LYS A 1 346 ? -17.431 7.754 36.778 1.00 97.81 346 LYS A CA 1
ATOM 2669 C C . LYS A 1 346 ? -17.550 6.273 37.154 1.00 97.81 346 LYS A C 1
ATOM 2671 O O . LYS A 1 346 ? -17.514 5.905 38.332 1.00 97.81 346 LYS A O 1
ATOM 2676 N N . LYS A 1 347 ? -17.786 5.433 36.143 1.00 98.06 347 LYS A N 1
ATOM 2677 C CA . LYS A 1 347 ? -18.049 3.998 36.301 1.00 98.06 347 LYS A CA 1
ATOM 2678 C C . LYS A 1 347 ? -17.238 3.154 35.331 1.00 98.06 347 LYS A C 1
ATOM 2680 O O . LYS A 1 347 ? -17.030 3.532 34.183 1.00 98.06 347 LYS A O 1
ATOM 2685 N N . ILE A 1 348 ? -16.876 1.958 35.782 1.00 98.69 348 ILE A N 1
ATOM 2686 C CA . ILE A 1 348 ? -16.410 0.869 34.921 1.00 98.69 348 ILE A CA 1
ATOM 2687 C C . ILE A 1 348 ? -17.351 -0.315 35.121 1.00 98.69 348 ILE A C 1
ATOM 2689 O O . ILE A 1 348 ? -17.538 -0.779 36.247 1.00 98.69 348 ILE A O 1
ATOM 2693 N N . GLU A 1 349 ? -17.948 -0.809 34.040 1.00 98.62 349 GLU A N 1
ATOM 2694 C CA . GLU A 1 349 ? -18.948 -1.872 34.083 1.00 98.62 349 GLU A CA 1
ATOM 2695 C C . GLU A 1 349 ? -18.643 -2.982 33.074 1.00 98.62 349 GLU A C 1
ATOM 2697 O O . GLU A 1 349 ? -18.580 -2.747 31.871 1.00 98.62 349 GLU A O 1
ATOM 2702 N N . ALA A 1 350 ? -18.538 -4.220 33.559 1.00 98.69 350 ALA A N 1
ATOM 2703 C CA . ALA A 1 350 ? -18.573 -5.420 32.729 1.00 98.69 350 ALA A CA 1
ATOM 2704 C C . ALA A 1 350 ? -19.909 -6.136 32.938 1.00 98.69 350 ALA A C 1
ATOM 2706 O O . ALA A 1 350 ? -20.257 -6.496 34.066 1.00 98.69 350 ALA A O 1
ATOM 2707 N N . ARG A 1 351 ? -20.654 -6.371 31.856 1.00 98.31 351 ARG A N 1
ATOM 2708 C CA . ARG A 1 351 ? -21.980 -6.990 31.893 1.00 98.31 351 ARG A CA 1
ATOM 2709 C C . ARG A 1 351 ? -22.089 -8.109 30.870 1.00 98.31 351 ARG A C 1
ATOM 2711 O O . ARG A 1 351 ? -21.778 -7.950 29.693 1.00 98.31 351 ARG A O 1
ATOM 2718 N N . THR A 1 352 ? -22.587 -9.252 31.319 1.00 98.31 352 THR A N 1
ATOM 2719 C CA . THR A 1 352 ? -22.977 -10.347 30.425 1.00 98.31 352 THR A CA 1
ATOM 2720 C C . THR A 1 352 ? -24.428 -10.202 29.981 1.00 98.31 352 THR A C 1
ATOM 2722 O O . THR A 1 352 ? -25.241 -9.613 30.692 1.00 98.31 352 THR A O 1
ATOM 2725 N N . THR A 1 353 ? -24.774 -10.825 28.858 1.00 97.69 353 THR A N 1
ATOM 2726 C CA . THR A 1 353 ? -26.141 -10.877 28.316 1.00 97.69 353 THR A CA 1
ATOM 2727 C C . THR A 1 353 ? -27.165 -11.383 29.327 1.00 97.69 353 THR A C 1
ATOM 2729 O O . THR A 1 353 ? -28.267 -10.855 29.412 1.00 97.69 353 THR A O 1
ATOM 2732 N N . ASN A 1 354 ? -26.779 -12.358 30.153 1.00 97.06 354 ASN A N 1
ATOM 2733 C CA . ASN A 1 354 ? -27.657 -12.928 31.173 1.00 97.06 354 ASN A CA 1
ATOM 2734 C C . ASN A 1 354 ? -27.761 -12.067 32.440 1.00 97.06 354 ASN A C 1
ATOM 2736 O O . ASN A 1 354 ? -28.492 -12.437 33.348 1.00 97.06 354 ASN A O 1
ATOM 2740 N N . GLY A 1 355 ? -27.055 -10.933 32.526 1.00 96.31 355 GLY A N 1
ATOM 2741 C CA . GLY A 1 355 ? -27.179 -9.976 33.626 1.00 96.31 355 GLY A CA 1
ATOM 2742 C C . GLY A 1 355 ? -26.170 -10.139 34.766 1.00 96.31 355 GLY A C 1
ATOM 2743 O O . GLY A 1 355 ? -26.289 -9.434 35.764 1.00 96.31 355 GLY A O 1
ATOM 2744 N N . HIS A 1 356 ? -25.166 -11.017 34.645 1.00 98.44 356 HIS A N 1
ATOM 2745 C CA . HIS A 1 356 ? -24.009 -10.973 35.553 1.00 98.44 356 HIS A CA 1
ATOM 2746 C C . HIS A 1 356 ? -23.242 -9.669 35.335 1.00 98.44 356 HIS A C 1
ATOM 2748 O O . HIS A 1 356 ? -22.978 -9.316 34.181 1.00 98.44 356 HIS A O 1
ATOM 2754 N N . GLN A 1 357 ? -22.893 -8.987 36.423 1.00 98.38 357 GLN A N 1
ATOM 2755 C CA . GLN A 1 357 ? -22.334 -7.641 36.406 1.00 98.38 357 GLN A CA 1
ATOM 2756 C C . GLN A 1 357 ? -21.160 -7.522 37.383 1.00 98.38 357 GLN A C 1
ATOM 2758 O O . GLN A 1 357 ? -21.239 -7.989 38.520 1.00 98.38 357 GLN A O 1
ATOM 2763 N N . VAL A 1 358 ? -20.106 -6.835 36.949 1.00 98.69 358 VAL A N 1
ATOM 2764 C CA . VAL A 1 358 ? -19.073 -6.257 37.815 1.00 98.69 358 VAL A CA 1
ATOM 2765 C C . VAL A 1 358 ? -19.074 -4.752 37.579 1.00 98.69 358 VAL A C 1
ATOM 2767 O O . VAL A 1 358 ? -18.990 -4.317 36.434 1.00 98.69 358 VAL A O 1
ATOM 2770 N N . LEU A 1 359 ? -19.198 -3.974 38.648 1.00 98.50 359 LEU A N 1
ATOM 2771 C CA . LEU A 1 359 ? -19.305 -2.520 38.618 1.00 98.50 359 LEU A CA 1
ATOM 2772 C C . LEU A 1 359 ? -18.293 -1.906 39.587 1.00 98.50 359 LEU A C 1
ATOM 2774 O O . LEU A 1 359 ? -18.311 -2.222 40.774 1.00 98.50 359 LEU A O 1
ATOM 2778 N N . MET A 1 360 ? -17.461 -0.998 39.093 1.00 98.69 360 MET A N 1
ATOM 2779 C CA . MET A 1 360 ? -16.693 -0.047 39.899 1.00 98.69 360 MET A CA 1
ATOM 2780 C C . MET A 1 360 ? -17.378 1.313 39.754 1.00 98.69 360 MET A C 1
ATOM 2782 O O . MET A 1 360 ? -17.586 1.768 38.631 1.00 98.69 360 MET A O 1
ATOM 2786 N N . ASP A 1 361 ? -17.808 1.909 40.862 1.00 98.06 361 ASP A N 1
ATOM 2787 C CA . ASP A 1 361 ? -18.669 3.094 40.895 1.00 98.06 361 ASP A CA 1
ATOM 2788 C C . ASP A 1 361 ? -18.106 4.122 41.878 1.00 98.06 361 ASP A C 1
ATOM 2790 O O . ASP A 1 361 ? -18.340 4.030 43.087 1.00 98.06 361 ASP A O 1
ATOM 2794 N N . ASP A 1 362 ? -17.379 5.108 41.351 1.00 97.75 362 ASP A N 1
ATOM 2795 C CA . ASP A 1 362 ? -16.746 6.154 42.159 1.00 97.75 362 ASP A CA 1
ATOM 2796 C C . ASP A 1 362 ? -17.783 7.117 42.745 1.00 97.75 362 ASP A C 1
ATOM 2798 O O . ASP A 1 362 ? -17.621 7.608 43.859 1.00 97.75 362 ASP A O 1
ATOM 2802 N N . GLN A 1 363 ? -18.893 7.369 42.042 1.00 96.31 363 GLN A N 1
ATOM 2803 C CA . GLN A 1 363 ? -19.984 8.188 42.587 1.00 96.31 363 GLN A CA 1
ATOM 2804 C C . GLN A 1 363 ? -20.660 7.488 43.771 1.00 96.31 363 GLN A C 1
ATOM 2806 O O . GLN A 1 363 ? -21.005 8.122 44.769 1.00 96.31 363 GLN A O 1
ATOM 2811 N N . GLY A 1 364 ? -20.838 6.172 43.661 1.00 95.75 364 GLY A N 1
ATOM 2812 C CA . GLY A 1 364 ? -21.358 5.318 44.721 1.00 95.75 364 GLY A CA 1
ATOM 2813 C C . GLY A 1 364 ? -20.332 4.931 45.789 1.00 95.75 364 GLY A C 1
ATOM 2814 O O . GLY A 1 364 ? -20.726 4.270 46.750 1.00 95.75 364 GLY A O 1
ATOM 2815 N N . ASN A 1 365 ? -19.057 5.311 45.628 1.00 97.44 365 ASN A N 1
ATOM 2816 C CA . ASN A 1 365 ? -17.922 4.904 46.463 1.00 97.44 365 ASN A CA 1
ATOM 2817 C C . ASN A 1 365 ? -17.911 3.387 46.724 1.00 97.44 365 ASN A C 1
ATOM 2819 O O . ASN A 1 365 ? -17.889 2.943 47.877 1.00 97.44 365 ASN A O 1
ATOM 2823 N N . LYS A 1 366 ? -18.044 2.570 45.671 1.00 97.75 366 LYS A N 1
ATOM 2824 C CA . LYS A 1 366 ? -18.170 1.115 45.827 1.00 97.75 366 LYS A CA 1
ATOM 2825 C C . LYS A 1 366 ? -17.678 0.308 44.630 1.00 97.75 366 LYS A C 1
ATOM 2827 O O . LYS A 1 366 ? -17.726 0.751 43.488 1.00 97.75 366 LYS A O 1
ATOM 2832 N N . ILE A 1 367 ? -17.337 -0.947 44.904 1.00 98.62 367 ILE A N 1
ATOM 2833 C CA . ILE A 1 367 ? -17.192 -2.011 43.906 1.00 98.62 367 ILE A CA 1
ATOM 2834 C C . ILE A 1 367 ? -18.263 -3.062 44.189 1.00 98.62 367 ILE A C 1
ATOM 2836 O O . ILE A 1 367 ? -18.427 -3.481 45.335 1.00 98.62 367 ILE A O 1
ATOM 2840 N N . ALA A 1 368 ? -18.997 -3.490 43.167 1.00 98.12 368 ALA A N 1
ATOM 2841 C CA . ALA A 1 368 ? -20.078 -4.457 43.287 1.00 98.12 368 ALA A CA 1
ATOM 2842 C C . ALA A 1 368 ? -19.962 -5.570 42.240 1.00 98.12 368 ALA A C 1
ATOM 2844 O O . ALA A 1 368 ? -19.798 -5.311 41.051 1.00 98.12 368 ALA A O 1
ATOM 2845 N N . ILE A 1 369 ? -20.111 -6.815 42.683 1.00 98.56 369 ILE A N 1
ATOM 2846 C CA . ILE A 1 369 ? -20.356 -7.974 41.824 1.00 98.56 369 ILE A CA 1
ATOM 2847 C C . ILE A 1 369 ? -21.795 -8.398 42.067 1.00 98.56 369 ILE A C 1
ATOM 2849 O O . ILE A 1 369 ? -22.169 -8.652 43.212 1.00 98.56 369 ILE A O 1
ATOM 2853 N N . GLN A 1 370 ? -22.593 -8.488 41.009 1.00 97.81 370 GLN A N 1
ATOM 2854 C CA . GLN A 1 370 ? -23.996 -8.871 41.085 1.00 97.81 370 GLN A CA 1
ATOM 2855 C C . GLN A 1 370 ? -24.310 -9.984 40.089 1.00 97.81 370 GLN A C 1
ATOM 2857 O O . GLN A 1 370 ? -23.865 -9.979 38.941 1.00 97.81 370 GLN A O 1
ATOM 2862 N N . THR A 1 371 ? -25.115 -10.946 40.533 1.00 97.69 371 THR A N 1
ATOM 2863 C CA . THR A 1 371 ? -25.686 -11.980 39.662 1.00 97.69 371 THR A CA 1
ATOM 2864 C C . THR A 1 371 ? -27.204 -11.814 39.546 1.00 97.69 371 THR A C 1
ATOM 2866 O O . THR A 1 371 ? -27.821 -11.264 40.462 1.00 97.69 371 THR A O 1
ATOM 2869 N N . PRO A 1 372 ? -27.834 -12.322 38.471 1.00 97.12 372 PRO A N 1
ATOM 2870 C CA . PRO A 1 372 ? -29.276 -12.164 38.235 1.00 97.12 372 PRO A CA 1
ATOM 2871 C C . PRO A 1 372 ? -30.157 -12.730 39.351 1.00 97.12 372 PRO A C 1
ATOM 2873 O O . PRO A 1 372 ? -31.226 -12.201 39.631 1.00 97.12 372 PRO A O 1
ATOM 2876 N N . MET A 1 373 ? -29.680 -13.776 40.031 1.00 96.38 373 MET A N 1
ATOM 2877 C CA . MET A 1 373 ? -30.379 -14.417 41.149 1.00 96.38 373 MET A CA 1
ATOM 2878 C C . MET A 1 373 ? -30.245 -13.658 42.478 1.00 96.38 373 MET A C 1
ATOM 2880 O O . MET A 1 373 ? -30.662 -14.169 43.510 1.00 96.38 373 MET A O 1
ATOM 2884 N N . GLY A 1 374 ? -29.657 -12.458 42.483 1.00 95.44 374 GLY A N 1
ATOM 2885 C CA . GLY A 1 374 ? -29.597 -11.588 43.659 1.00 95.44 374 GLY A CA 1
ATOM 2886 C C . GLY A 1 374 ? -28.379 -11.784 44.564 1.00 95.44 374 GLY A C 1
ATOM 2887 O O . GLY A 1 374 ? -28.297 -11.119 45.593 1.00 95.44 374 GLY A O 1
ATOM 2888 N N . ASN A 1 375 ? -27.416 -12.643 44.203 1.00 97.81 375 ASN A N 1
ATOM 2889 C CA . ASN A 1 375 ? -26.146 -12.700 44.938 1.00 97.81 375 ASN A CA 1
ATOM 2890 C C . ASN A 1 375 ? -25.353 -11.414 44.697 1.00 97.81 375 ASN A C 1
ATOM 2892 O O . ASN A 1 375 ? -25.200 -11.009 43.538 1.00 97.81 375 ASN A O 1
ATOM 2896 N N . THR A 1 376 ? -24.824 -10.823 45.770 1.00 98.00 376 THR A N 1
ATOM 2897 C CA . THR A 1 376 ? -24.015 -9.602 45.710 1.00 98.00 376 THR A CA 1
ATOM 2898 C C . THR A 1 376 ? -22.771 -9.694 46.582 1.00 98.00 376 THR A C 1
ATOM 2900 O O . THR A 1 376 ? -22.863 -10.092 47.746 1.00 98.00 376 THR A O 1
ATOM 2903 N N . VAL A 1 377 ? -21.641 -9.225 46.059 1.00 98.56 377 VAL A N 1
ATOM 2904 C CA . VAL A 1 377 ? -20.448 -8.882 46.842 1.00 98.56 377 VAL A CA 1
ATOM 2905 C C . VAL A 1 377 ? -20.190 -7.396 46.647 1.00 98.56 377 VAL A C 1
ATOM 2907 O O . VAL A 1 377 ? -19.958 -6.969 45.520 1.00 98.56 377 VAL A O 1
ATOM 2910 N N . THR A 1 378 ? -20.242 -6.619 47.725 1.00 98.38 378 THR A N 1
ATOM 2911 C CA . THR A 1 378 ? -20.074 -5.162 47.682 1.00 98.38 378 THR A CA 1
ATOM 2912 C C . THR A 1 378 ? -18.948 -4.740 48.611 1.00 98.38 378 THR A C 1
ATOM 2914 O O . THR A 1 378 ? -19.029 -4.974 49.815 1.00 98.38 378 THR A O 1
ATOM 2917 N N . LEU A 1 379 ? -17.928 -4.087 48.062 1.00 98.56 379 LEU A N 1
ATOM 2918 C CA . LEU A 1 379 ? -16.920 -3.342 48.810 1.00 98.56 379 LEU A CA 1
ATOM 2919 C C . LEU A 1 379 ? -17.382 -1.885 48.810 1.00 98.56 379 LEU A C 1
ATOM 2921 O O . LEU A 1 379 ? -17.431 -1.263 47.754 1.00 98.56 379 LEU A O 1
ATOM 2925 N N . ASN A 1 380 ? -17.803 -1.371 49.960 1.00 97.44 380 ASN A N 1
ATOM 2926 C CA . ASN A 1 380 ? -18.362 -0.034 50.116 1.00 97.44 380 ASN A CA 1
ATOM 2927 C C . ASN A 1 380 ? -17.360 0.842 50.870 1.00 97.44 380 ASN A C 1
ATOM 2929 O O . ASN A 1 380 ? -17.144 0.659 52.068 1.00 97.44 380 ASN A O 1
ATOM 2933 N N . ASP A 1 381 ? -16.782 1.807 50.167 1.00 97.00 381 ASP A N 1
ATOM 2934 C CA . ASP A 1 381 ? -15.764 2.705 50.700 1.00 97.00 381 ASP A CA 1
ATOM 2935 C C . ASP A 1 381 ? -16.376 3.836 51.545 1.00 97.00 381 ASP A C 1
ATOM 2937 O O . ASP A 1 381 ? -15.782 4.284 52.519 1.00 97.00 381 ASP A O 1
ATOM 2941 N N . GLN A 1 382 ? -17.638 4.207 51.292 1.00 95.69 382 GLN A N 1
ATOM 2942 C CA . GLN A 1 382 ? -18.363 5.189 52.115 1.00 95.69 382 GLN A CA 1
ATOM 2943 C C . GLN A 1 382 ? -18.517 4.746 53.581 1.00 95.69 382 GLN A C 1
ATOM 2945 O O . GLN A 1 382 ? -18.557 5.573 54.490 1.00 95.69 382 GLN A O 1
ATOM 2950 N N . THR A 1 383 ? -18.632 3.439 53.814 1.00 96.75 383 THR A N 1
ATOM 2951 C CA . THR A 1 383 ? -18.803 2.837 55.150 1.00 96.75 383 THR A CA 1
ATOM 2952 C C . THR A 1 383 ? -17.614 1.981 55.577 1.00 96.75 383 THR A C 1
ATOM 2954 O O . THR A 1 383 ? -17.677 1.361 56.637 1.00 96.75 383 THR A O 1
ATOM 2957 N N . ALA A 1 384 ? -16.557 1.922 54.757 1.00 97.25 384 ALA A N 1
ATOM 2958 C CA . ALA A 1 384 ? -15.423 1.011 54.910 1.00 97.25 384 ALA A CA 1
ATOM 2959 C C . ALA A 1 384 ? -15.858 -0.441 55.212 1.00 97.25 384 ALA A C 1
ATOM 2961 O O . ALA A 1 384 ? -15.327 -1.097 56.111 1.00 97.25 384 ALA A O 1
ATOM 2962 N N . SER A 1 385 ? -16.869 -0.937 54.490 1.00 97.31 385 SER A N 1
ATOM 2963 C CA . SER A 1 385 ? -17.492 -2.237 54.751 1.00 97.31 385 SER A CA 1
ATOM 2964 C C . SER A 1 385 ? -17.433 -3.170 53.545 1.00 97.31 385 SER A C 1
ATOM 2966 O O . SER A 1 385 ? -17.473 -2.747 52.391 1.00 97.31 385 SER A O 1
ATOM 2968 N N . ILE A 1 386 ? -17.368 -4.474 53.818 1.00 98.25 386 ILE A N 1
ATOM 2969 C CA . ILE A 1 386 ? -17.524 -5.526 52.812 1.00 98.25 386 ILE A CA 1
ATOM 2970 C C . ILE A 1 386 ? -18.799 -6.291 53.146 1.00 98.25 386 ILE A C 1
ATOM 2972 O O . ILE A 1 386 ? -18.964 -6.784 54.259 1.00 98.25 386 ILE A O 1
ATOM 2976 N N . THR A 1 387 ? -19.708 -6.384 52.182 1.00 98.00 387 THR A N 1
ATOM 2977 C CA . THR A 1 387 ? -21.005 -7.046 52.334 1.00 98.00 387 THR A CA 1
ATOM 2978 C C . THR A 1 387 ? -21.134 -8.181 51.326 1.00 98.00 387 THR A C 1
ATOM 2980 O O . THR A 1 387 ? -21.074 -7.949 50.120 1.00 98.00 387 THR A O 1
ATOM 2983 N N . VAL A 1 388 ? -21.370 -9.398 51.818 1.00 98.00 388 VAL A N 1
ATOM 2984 C CA . VAL A 1 388 ? -21.710 -10.572 51.001 1.00 98.00 388 VAL A CA 1
ATOM 2985 C C . VAL A 1 388 ? -23.155 -10.952 51.305 1.00 98.00 388 VAL A C 1
ATOM 2987 O O . VAL A 1 388 ? -23.483 -11.261 52.448 1.00 98.00 388 VAL A O 1
ATOM 2990 N N . LYS A 1 389 ? -24.030 -10.905 50.296 1.00 97.12 389 LYS A N 1
ATOM 2991 C CA . LYS A 1 389 ? -25.437 -11.323 50.411 1.00 97.12 389 LYS A CA 1
ATOM 2992 C C . LYS A 1 389 ? -25.736 -12.407 49.388 1.00 97.12 389 LYS A C 1
ATOM 2994 O O . LYS A 1 389 ? -25.392 -12.268 48.217 1.00 97.12 389 LYS A O 1
ATOM 2999 N N . SER A 1 390 ? -26.412 -13.454 49.840 1.00 97.25 390 SER A N 1
ATOM 3000 C CA . SER A 1 390 ? -26.916 -14.546 49.013 1.00 97.25 390 SER A CA 1
ATOM 3001 C C . SER A 1 390 ? -28.346 -14.847 49.451 1.00 97.25 390 SER A C 1
ATOM 3003 O O . SER A 1 390 ? -28.571 -15.033 50.647 1.00 97.25 390 SER A O 1
ATOM 3005 N N . PRO A 1 391 ? -29.319 -14.892 48.526 1.00 96.12 391 PRO A N 1
ATOM 3006 C CA . PRO A 1 391 ? -30.636 -15.456 48.813 1.00 96.12 391 PRO A CA 1
ATOM 3007 C C . PRO A 1 391 ? -30.594 -16.968 49.086 1.00 96.12 391 PRO A C 1
ATOM 3009 O O . PRO A 1 391 ? -31.551 -17.516 49.624 1.00 96.12 391 PRO A O 1
ATOM 3012 N N . GLY A 1 392 ? -29.511 -17.643 48.685 1.00 95.25 392 GLY A N 1
ATOM 3013 C CA . GLY A 1 392 ? -29.267 -19.057 48.949 1.00 95.25 392 GLY A CA 1
ATOM 3014 C C . GLY A 1 392 ? -28.148 -19.278 49.968 1.00 95.25 392 GLY A C 1
ATOM 3015 O O . GLY A 1 392 ? -27.867 -18.439 50.822 1.00 95.25 392 GLY A O 1
ATOM 3016 N N . ASN A 1 393 ? -27.475 -20.422 49.855 1.00 94.94 393 ASN A N 1
ATOM 3017 C CA . ASN A 1 393 ? -26.389 -20.783 50.762 1.00 94.94 393 ASN A CA 1
ATOM 3018 C C . ASN A 1 393 ? -25.126 -19.946 50.496 1.00 94.94 393 ASN A C 1
ATOM 3020 O O . ASN A 1 393 ? -24.818 -19.603 49.353 1.00 94.94 393 ASN A O 1
ATOM 3024 N N . VAL A 1 394 ? -24.365 -19.679 51.558 1.00 96.62 394 VAL A N 1
ATOM 3025 C CA . VAL A 1 394 ? -22.974 -19.216 51.487 1.00 96.62 394 VAL A CA 1
ATOM 3026 C C . VAL A 1 394 ? -22.107 -20.288 52.138 1.00 96.62 394 VAL A C 1
ATOM 3028 O O . VAL A 1 394 ? -22.277 -20.584 53.318 1.00 96.62 394 VAL A O 1
ATOM 3031 N N . THR A 1 395 ? -21.186 -20.877 51.377 1.00 96.62 395 THR A N 1
ATOM 3032 C CA . THR A 1 395 ? -20.252 -21.901 51.866 1.00 96.62 395 THR A CA 1
ATOM 3033 C C . THR A 1 395 ? -18.838 -21.337 51.849 1.00 96.62 395 THR A C 1
ATOM 3035 O O . THR A 1 395 ? -18.381 -20.855 50.816 1.00 96.62 395 THR A O 1
ATOM 3038 N N . ILE A 1 396 ? -18.149 -21.397 52.989 1.00 95.38 396 ILE A N 1
ATOM 3039 C CA . ILE A 1 396 ? -16.748 -20.989 53.127 1.00 95.38 396 ILE A CA 1
ATOM 3040 C C . ILE A 1 396 ? -15.986 -22.187 53.688 1.00 95.38 396 ILE A C 1
ATOM 3042 O O . ILE A 1 396 ? -16.215 -22.588 54.827 1.00 95.38 396 ILE A O 1
ATOM 3046 N N . GLU A 1 397 ? -15.096 -22.765 52.887 1.00 95.50 397 GLU A N 1
ATOM 3047 C CA . GLU A 1 397 ? -14.315 -23.947 53.247 1.00 95.50 397 GLU A CA 1
ATOM 3048 C C . GLU A 1 397 ? -12.821 -23.611 53.240 1.00 95.50 397 GLU A C 1
ATOM 3050 O O . GLU A 1 397 ? -12.318 -22.969 52.318 1.00 95.50 397 GLU A O 1
ATOM 3055 N N . ALA A 1 398 ? -12.109 -24.045 54.279 1.00 95.25 398 ALA A N 1
ATOM 3056 C CA . ALA A 1 398 ? -10.659 -23.946 54.372 1.00 95.25 398 ALA A CA 1
ATOM 3057 C C . ALA A 1 398 ? -10.107 -25.285 54.867 1.00 95.25 398 ALA A C 1
ATOM 3059 O O . ALA A 1 398 ? -10.494 -25.762 55.930 1.00 95.25 398 ALA A O 1
ATOM 3060 N N . THR A 1 399 ? -9.191 -25.884 54.107 1.00 94.44 399 THR A N 1
ATOM 3061 C CA . THR A 1 399 ? -8.603 -27.200 54.418 1.00 94.44 399 THR A CA 1
ATOM 3062 C C . TH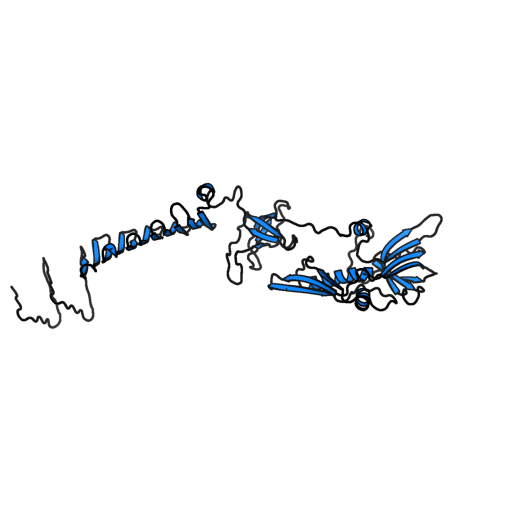R A 1 399 ? -7.483 -27.139 55.456 1.00 94.44 399 THR A C 1
ATOM 3064 O O . THR A 1 399 ? -7.173 -28.148 56.082 1.00 94.44 399 THR A O 1
ATOM 3067 N N . ALA A 1 400 ? -6.869 -25.968 55.638 1.00 95.44 400 ALA A N 1
ATOM 3068 C CA . ALA A 1 400 ? -5.851 -25.722 56.653 1.00 95.44 400 ALA A CA 1
ATOM 3069 C C . ALA A 1 400 ? -6.466 -25.031 57.883 1.00 95.44 400 ALA A C 1
ATOM 3071 O O . ALA A 1 400 ? -7.088 -25.678 58.718 1.00 95.44 400 ALA A O 1
ATOM 3072 N N . ALA A 1 401 ? -6.307 -23.712 57.999 1.00 93.94 401 ALA A N 1
ATOM 3073 C CA . ALA A 1 401 ? -6.861 -22.923 59.092 1.00 93.94 401 ALA A CA 1
ATOM 3074 C C . ALA A 1 401 ? -7.715 -21.775 58.547 1.00 93.94 401 ALA A C 1
ATOM 3076 O O . ALA A 1 401 ? -7.351 -21.132 57.563 1.00 93.94 401 ALA A O 1
ATOM 3077 N N . MET A 1 402 ? -8.822 -21.491 59.230 1.00 96.19 402 MET A N 1
ATOM 3078 C CA . MET A 1 402 ? -9.619 -20.282 59.045 1.00 96.19 402 MET A CA 1
ATOM 3079 C C . MET A 1 402 ? -9.505 -19.430 60.310 1.00 96.19 402 MET A C 1
ATOM 3081 O O . MET A 1 402 ? -9.818 -19.901 61.400 1.00 96.19 402 MET A O 1
ATOM 3085 N N . SER A 1 403 ? -9.074 -18.177 60.162 1.00 94.50 403 SER A N 1
ATOM 3086 C CA . SER A 1 403 ? -8.918 -17.229 61.270 1.00 94.50 403 SER A CA 1
ATOM 3087 C C . SER A 1 403 ? -9.814 -16.019 61.047 1.00 94.50 403 SER A C 1
ATOM 3089 O O . SER A 1 403 ? -9.701 -15.343 60.027 1.00 94.50 403 SER A O 1
ATOM 3091 N N . LEU A 1 404 ? -10.674 -15.716 62.018 1.00 94.69 404 LEU A N 1
ATOM 3092 C CA . LEU A 1 404 ? -11.568 -14.560 61.995 1.00 94.69 404 LEU A CA 1
ATOM 3093 C C . LEU A 1 404 ? -11.308 -13.714 63.245 1.00 94.69 404 LEU A C 1
ATOM 3095 O O . LEU A 1 404 ? -11.388 -14.215 64.365 1.00 94.69 404 LEU A O 1
ATOM 3099 N N . LYS A 1 405 ? -10.981 -12.431 63.063 1.00 94.88 405 LYS A N 1
ATOM 3100 C CA . LYS A 1 405 ? -10.678 -11.498 64.156 1.00 94.88 405 LYS A CA 1
ATOM 3101 C C . LYS A 1 405 ? -11.405 -10.177 63.932 1.00 94.88 405 LYS A C 1
ATOM 3103 O O . LYS A 1 405 ? -11.253 -9.562 62.883 1.00 94.88 405 LYS A O 1
ATOM 3108 N N . ALA A 1 406 ? -12.144 -9.729 64.939 1.00 94.75 406 ALA A N 1
ATOM 3109 C CA . ALA A 1 406 ? -12.834 -8.444 64.960 1.00 94.75 406 ALA A CA 1
ATOM 3110 C C . ALA A 1 406 ? -12.886 -7.908 66.399 1.00 94.75 406 ALA A C 1
ATOM 3112 O O . ALA A 1 406 ? -12.731 -8.678 67.347 1.00 94.75 406 ALA A O 1
ATOM 3113 N N . ALA A 1 407 ? -13.116 -6.602 66.572 1.00 95.75 407 ALA A N 1
ATOM 3114 C CA . ALA A 1 407 ? -13.370 -6.021 67.897 1.00 95.75 407 ALA A CA 1
ATOM 3115 C C . ALA A 1 407 ? -14.669 -6.568 68.517 1.00 95.75 407 ALA A C 1
ATOM 3117 O O . ALA A 1 407 ? -14.778 -6.737 69.728 1.00 95.75 407 ALA A O 1
ATOM 3118 N N . THR A 1 408 ? -15.654 -6.871 67.674 1.00 93.94 408 THR A N 1
ATOM 3119 C CA . THR A 1 408 ? -16.903 -7.535 68.046 1.00 93.94 408 THR A CA 1
ATOM 3120 C C . THR A 1 408 ? -17.294 -8.474 66.916 1.00 93.94 408 THR A C 1
ATOM 3122 O O . THR A 1 408 ? -17.175 -8.114 65.746 1.00 93.94 408 THR A O 1
ATOM 3125 N N . MET A 1 409 ? -17.735 -9.681 67.262 1.00 95.00 409 MET A N 1
ATOM 3126 C CA . MET A 1 409 ? -18.236 -10.666 66.310 1.00 95.00 409 MET A CA 1
ATOM 3127 C C . MET A 1 409 ? -19.631 -11.101 66.741 1.00 95.00 409 MET A C 1
ATOM 3129 O O . MET A 1 409 ? -19.832 -11.481 67.894 1.00 95.00 409 MET A O 1
ATOM 3133 N N . THR A 1 410 ? -20.573 -11.058 65.806 1.00 94.00 410 THR A N 1
ATOM 3134 C CA . THR A 1 410 ? -21.946 -11.521 66.004 1.00 94.00 410 THR A CA 1
ATOM 3135 C C . THR A 1 410 ? -22.208 -12.656 65.030 1.00 94.00 410 THR A C 1
ATOM 3137 O O . THR A 1 410 ? -22.043 -12.493 63.823 1.00 94.00 410 THR A O 1
ATOM 3140 N N . LEU A 1 411 ? -22.599 -13.809 65.566 1.00 92.88 411 LEU A N 1
ATOM 3141 C CA . LEU A 1 411 ? -23.082 -14.950 64.801 1.00 92.88 411 LEU A CA 1
ATOM 3142 C C . LEU A 1 411 ? -24.546 -15.137 65.186 1.00 92.88 411 LEU A C 1
ATOM 3144 O O . LEU A 1 411 ? -24.848 -15.371 66.354 1.00 92.88 411 LEU A O 1
ATOM 3148 N N . GLU A 1 412 ? -25.444 -15.003 64.219 1.00 93.12 412 GLU A N 1
ATOM 3149 C CA . GLU A 1 412 ? -26.885 -15.106 64.431 1.00 93.12 412 GLU A CA 1
ATOM 3150 C C . GLU A 1 412 ? -27.467 -16.151 63.479 1.00 93.12 412 GLU A C 1
ATOM 3152 O O . GLU A 1 412 ? -27.184 -16.141 62.281 1.00 93.12 412 GLU A O 1
ATOM 3157 N N . ALA A 1 413 ? -28.282 -17.056 64.020 1.00 93.06 413 ALA A N 1
ATOM 3158 C CA . ALA A 1 413 ? -29.087 -17.990 63.248 1.00 93.06 413 ALA A CA 1
ATOM 3159 C C . ALA A 1 413 ? -30.537 -17.865 63.716 1.00 93.06 413 ALA A C 1
ATOM 3161 O O . ALA A 1 413 ? -30.820 -17.993 64.904 1.00 93.06 413 ALA A O 1
ATOM 3162 N N . THR A 1 414 ? -31.455 -17.627 62.782 1.00 92.88 414 THR A N 1
ATOM 3163 C CA . THR A 1 414 ? -32.897 -17.589 63.076 1.00 92.88 414 THR A CA 1
ATOM 3164 C C . THR A 1 414 ? -33.491 -18.988 63.261 1.00 92.88 414 THR A C 1
ATOM 3166 O O . THR A 1 414 ? -34.527 -19.141 63.901 1.00 92.88 414 THR A O 1
ATOM 3169 N N . GLY A 1 415 ? -32.839 -20.005 62.689 1.00 92.50 415 GLY A N 1
ATOM 3170 C CA . GLY A 1 415 ? -33.129 -21.421 62.900 1.00 92.50 415 GLY A CA 1
ATOM 3171 C C . GLY A 1 415 ? -32.121 -22.073 63.849 1.00 92.50 415 GLY A C 1
ATOM 3172 O O . GLY A 1 415 ? -31.810 -21.548 64.913 1.00 92.50 415 GLY A O 1
ATOM 3173 N N . MET A 1 416 ? -31.592 -23.232 63.457 1.00 92.25 416 MET A N 1
ATOM 3174 C CA . MET A 1 416 ? -30.563 -23.942 64.219 1.00 92.25 416 MET A CA 1
ATOM 3175 C C . MET A 1 416 ? -29.163 -23.406 63.893 1.00 92.25 416 MET A C 1
ATOM 3177 O O . MET A 1 416 ? -28.812 -23.260 62.724 1.00 92.25 416 MET A O 1
ATOM 3181 N N . MET A 1 417 ? -28.347 -23.185 64.926 1.00 94.38 417 MET A N 1
ATOM 3182 C CA . MET A 1 417 ? -26.898 -23.016 64.798 1.00 94.38 417 MET A CA 1
ATOM 3183 C C . MET A 1 417 ? -26.197 -24.299 65.252 1.00 94.38 417 MET A C 1
ATOM 3185 O O . MET A 1 417 ? -26.429 -24.759 66.367 1.00 94.38 417 MET A O 1
ATOM 3189 N N . GLU A 1 418 ? -25.325 -24.860 64.411 1.00 93.25 418 GLU A N 1
ATOM 3190 C CA . GLU A 1 418 ? -24.531 -26.048 64.735 1.00 93.25 418 GLU A CA 1
ATOM 3191 C C . GLU A 1 418 ? -23.029 -25.745 64.620 1.00 93.25 418 GLU A C 1
ATOM 3193 O O . GLU A 1 418 ? -22.559 -25.276 63.585 1.00 93.25 418 GLU A O 1
ATOM 3198 N N . LEU A 1 419 ? -22.270 -26.034 65.682 1.00 92.94 419 LEU A N 1
ATOM 3199 C CA . LEU A 1 419 ? -20.810 -25.919 65.720 1.00 92.94 419 LEU A CA 1
ATOM 3200 C C . LEU A 1 419 ? -20.209 -27.307 65.975 1.00 92.94 419 LEU A C 1
ATOM 3202 O O . LEU A 1 419 ? -20.392 -27.876 67.050 1.00 92.94 419 LEU A O 1
ATOM 3206 N N . LYS A 1 420 ? -19.485 -27.853 64.992 1.00 92.62 420 LYS A N 1
ATOM 3207 C CA . LYS A 1 420 ? -18.857 -29.184 65.055 1.00 92.62 420 LYS A CA 1
ATOM 3208 C C . LYS A 1 420 ? -17.335 -29.081 64.980 1.00 92.62 420 LYS A C 1
ATOM 3210 O O . LYS A 1 420 ? -16.800 -28.368 64.139 1.00 92.62 420 LYS A O 1
ATOM 3215 N N . THR A 1 421 ? -16.642 -29.848 65.818 1.00 93.12 421 THR A N 1
ATOM 3216 C CA . THR A 1 421 ? -15.198 -30.102 65.716 1.00 93.12 421 THR A CA 1
ATOM 3217 C C . THR A 1 421 ? -14.924 -31.568 66.040 1.00 93.12 421 THR A C 1
ATOM 3219 O O . THR A 1 421 ? -15.598 -32.146 66.892 1.00 93.12 421 THR A O 1
ATOM 3222 N N . SER A 1 422 ? -13.964 -32.187 65.352 1.00 93.25 422 SER A N 1
ATOM 3223 C CA . SER A 1 422 ? -13.472 -33.532 65.688 1.00 93.25 422 SER A CA 1
ATOM 3224 C C . SER A 1 422 ? -12.432 -33.512 66.812 1.00 93.25 422 SER A C 1
ATOM 3226 O O . SER A 1 422 ? -12.176 -34.543 67.432 1.00 93.25 422 SER A O 1
ATOM 3228 N N . GLY A 1 423 ? -11.813 -32.352 67.049 1.00 92.12 423 GLY A N 1
ATOM 3229 C CA . GLY A 1 423 ? -10.827 -32.122 68.099 1.00 92.12 423 GLY A CA 1
ATOM 3230 C C . GLY A 1 423 ? -11.405 -31.335 69.275 1.00 92.12 423 GLY A C 1
ATOM 3231 O O . GLY A 1 423 ? -12.600 -31.362 69.550 1.00 92.12 423 GLY A O 1
ATOM 3232 N N . MET A 1 424 ? -10.544 -30.603 69.981 1.00 92.06 424 MET A N 1
ATOM 3233 C CA . MET A 1 424 ? -10.954 -29.743 71.093 1.00 92.06 424 MET A CA 1
ATOM 3234 C C . MET A 1 424 ? -11.624 -28.458 70.580 1.00 92.06 424 MET A C 1
ATOM 3236 O O . MET A 1 424 ? -11.075 -27.777 69.714 1.00 92.06 424 MET A O 1
ATOM 3240 N N . MET A 1 425 ? -12.786 -28.105 71.141 1.00 94.31 425 MET A N 1
ATOM 3241 C CA . MET A 1 425 ? -13.378 -26.768 71.013 1.00 94.31 425 MET A CA 1
ATOM 3242 C C . MET A 1 425 ? -13.011 -25.942 72.247 1.00 94.31 425 MET A C 1
ATOM 3244 O O . MET A 1 425 ? -13.347 -26.335 73.363 1.00 94.31 425 MET A O 1
ATOM 3248 N N . THR A 1 426 ? -12.376 -24.786 72.051 1.00 92.12 426 THR A N 1
ATOM 3249 C CA . THR A 1 426 ? -12.066 -23.842 73.136 1.00 92.12 426 THR A CA 1
ATOM 3250 C C . THR A 1 426 ? -12.862 -22.559 72.941 1.00 92.12 426 THR A C 1
ATOM 3252 O O . THR A 1 426 ? -12.662 -21.846 71.961 1.00 92.12 426 THR A O 1
ATOM 3255 N N . ILE A 1 427 ? -13.744 -22.251 73.892 1.00 92.56 427 ILE A N 1
ATOM 3256 C CA . ILE A 1 427 ? -14.467 -20.977 73.973 1.00 92.56 427 ILE A CA 1
ATOM 3257 C C . ILE A 1 427 ? -13.936 -20.244 75.203 1.00 92.56 427 ILE A C 1
ATOM 3259 O O . ILE A 1 427 ? -13.950 -20.787 76.306 1.00 92.56 427 ILE A O 1
ATOM 3263 N N . SER A 1 428 ? -13.427 -19.028 75.025 1.00 89.06 428 SER A N 1
ATOM 3264 C CA . SER A 1 428 ? -12.822 -18.250 76.110 1.00 89.06 428 SER A CA 1
ATOM 3265 C C . SER A 1 428 ? -13.354 -16.824 76.113 1.00 89.06 428 SER A C 1
ATOM 3267 O O . SER A 1 428 ? -13.343 -16.146 75.090 1.00 89.06 428 SER A O 1
ATOM 3269 N N . GLY A 1 429 ? -13.804 -16.368 77.279 1.00 89.88 429 GLY A N 1
ATOM 3270 C CA . GLY A 1 429 ? -14.298 -15.017 77.519 1.00 89.88 429 GLY A CA 1
ATOM 3271 C C . GLY A 1 429 ? -14.438 -14.769 79.020 1.00 89.88 429 GLY A C 1
ATOM 3272 O O . GLY A 1 429 ? -14.505 -15.720 79.796 1.00 89.88 429 GLY A O 1
ATOM 3273 N N . SER A 1 430 ? -14.476 -13.502 79.439 1.00 91.06 430 SER A N 1
ATOM 3274 C CA . SER A 1 430 ? -14.682 -13.137 80.851 1.00 91.06 430 SER A CA 1
ATOM 3275 C C . SER A 1 430 ? -16.051 -13.578 81.389 1.00 91.06 430 SER A C 1
ATOM 3277 O O . SER A 1 430 ? -16.185 -13.816 82.586 1.00 91.06 430 SER A O 1
ATOM 3279 N N . LEU A 1 431 ? -17.050 -13.719 80.509 1.00 87.88 431 LEU A N 1
ATOM 3280 C CA . LEU A 1 431 ? -18.375 -14.264 80.798 1.00 87.88 431 LEU A CA 1
ATOM 3281 C C . LEU A 1 431 ? -18.884 -15.047 79.579 1.00 87.88 431 LEU A C 1
ATOM 3283 O O . LEU A 1 431 ? -18.977 -14.494 78.485 1.00 87.88 431 LEU A O 1
ATOM 3287 N N . VAL A 1 432 ? -19.247 -16.316 79.776 1.00 91.94 432 VAL A N 1
ATOM 3288 C CA . VAL A 1 432 ? -19.922 -17.151 78.771 1.00 91.94 432 VAL A CA 1
ATOM 3289 C C . VAL A 1 432 ? -21.307 -17.482 79.308 1.00 91.94 432 VAL A C 1
ATOM 3291 O O . VAL A 1 432 ? -21.430 -18.097 80.365 1.00 91.94 432 VAL A O 1
ATOM 3294 N N . ARG A 1 433 ? -22.352 -17.051 78.599 1.00 85.25 433 ARG A N 1
ATOM 3295 C CA . ARG A 1 433 ? -23.742 -17.299 78.983 1.00 85.25 433 ARG A CA 1
ATOM 3296 C C . ARG A 1 433 ? -24.378 -18.274 77.996 1.00 85.25 433 ARG A C 1
ATOM 3298 O O . ARG A 1 433 ? -24.517 -17.945 76.823 1.00 85.25 433 ARG A O 1
ATOM 3305 N N . ILE A 1 434 ? -24.760 -19.445 78.493 1.00 86.56 434 ILE A N 1
ATOM 3306 C CA . ILE A 1 434 ? -25.518 -20.468 77.768 1.00 86.56 434 ILE A CA 1
ATOM 3307 C C . ILE A 1 434 ? -26.874 -20.540 78.463 1.00 86.56 434 ILE A C 1
ATOM 3309 O O . ILE A 1 434 ? -26.915 -20.757 79.674 1.00 86.56 434 ILE A O 1
ATOM 3313 N N . ASN A 1 435 ? -27.943 -20.286 77.714 1.00 74.12 435 ASN A N 1
ATOM 3314 C CA . ASN A 1 435 ? -29.311 -20.241 78.225 1.00 74.12 435 ASN A CA 1
ATOM 3315 C C . ASN A 1 435 ? -30.144 -21.367 77.637 1.00 74.12 435 ASN A C 1
ATOM 3317 O O . ASN A 1 435 ? -29.943 -21.645 76.433 1.00 74.12 435 ASN A O 1
#

Secondary structure (DSSP, 8-state):
-BTTB-----TT-S-SPEEEEEBTTTEEEEEEEE--TT--SEEEEEEEETTTTEEEEEEE-S-S---EESS-S-HHHHHHHHH---EEEES-S--SSHHHHHHHHHHHHHHHHHTSEEEEEEEE--SS--TT-EEEEESS-TTT-EEEE-SEEEEE--TTS--EEEEEE--SS---HHHHHH-SPPPPP----EEEEEEE---TTSS--BEEE-TTS-TT-PPSPBEEP-TT-BTTBS---PPPTT-EEEEEEGGG-TTSEEEEEE---SSS--SS-HHHHEETTEE-EEEEE-TT--EEEEE-SSS-EEEEE-TT--EEEEETTTTEEEEE-TTS-EEEEETTTTEEEEE-TT--EEEEETTTTEEEEE-TTS-EEEEETTTTEEEEE-SS------SS------SS-----SS------SS------S-----

Radius of gyration: 45.49 Å; chains: 1; bounding box: 81×55×154 Å

pLDDT: mean 90.62, std 9.61, range [46.03, 98.81]

Sequence (435 aa):
MKNSTLYFKRAGANGAGKVSLEFGNELRSFRPILTLGEQINKVEVKGWDVANKKEIIGEATRSDAAPQIGQPGWGGGIAQEAFGDASELSVLARVKDQAEADAVAQAILDEHAAVFVEAEGLCYGNYDIEPGCEVELSALGKRFNGTYKVSKVVHTWNTGGDYLTRFTVSGRRADTMRELVMGEGPRPRQWNAMIGIVTNNKDPDDYGRVKVKLPWMDKDVDSWWARVAGAGAANGRGLYVLPEINDEVLVLFEQGDVNRPLVVAGLWNGQDKPVHPIGEVLKGSKVNQRIFQTRVGHYLLFQEEDHASIRIESAAGHVVLIDDDDKKIEITTTGGHKLVLDDQNKKIEARTTNGHQVLMDDQGNKIAIQTPMGNTVTLNDQTASITVKSPGNVTIEATAAMSLKAATMTLEATGMMELKTSGMMTISGSLVRIN

Foldseek 3Di:
DPPPDDDDDPVPDPDQAEAEDEDPAFWPDKDKDADLPLQAQKEWEWDAAPVVRDIAIAMDRDAPLAFFWLAPDFSRVVNCVVPNHDYYYHDLQHDHHNVSRNVVRRVVNNLSRQQRMKMKTKGFADPSDDQQHKYQYPPPDNGGGGIAHFHDWDWDDDPPDTTMIMTIRHGPDDPPPCCVVVVDDPDPDADDKAKWFFAAQPDPVPQRWTWTDGPPDDPPDIAATAHEDFAVDDDVDGHDDHDDGGFIFIWDADSRDSNHIYTYDTDADPVRHPPDDPVVQDDVPDGQWDWDADPLGFIWIQGPPPWGKTWTADSQGWIWICTPVQRKTWTADPQGWIWICGPPQRKTWTAGPQGFIWIDGVVQQWTWTADPQGWIWICHRVVNDTDTDDPDDDDDDDPPDDDDDDPDDDDDDPDDDDDDDPDDDDDDDPDDDDD